Protein AF-A0A7H9AMA5-F1 (afdb_monomer)

pLDDT: mean 86.15, std 10.11, range [43.72, 96.44]

Structure (mmCIF, N/CA/C/O backbone):
data_AF-A0A7H9AMA5-F1
#
_entry.id   AF-A0A7H9AMA5-F1
#
loop_
_atom_site.group_PDB
_atom_site.id
_atom_site.type_symbol
_atom_site.label_atom_id
_atom_site.label_alt_id
_atom_site.label_comp_id
_atom_site.label_asym_id
_atom_site.label_entity_id
_atom_site.label_seq_id
_atom_site.pdbx_PDB_ins_code
_atom_site.Cartn_x
_atom_site.Cartn_y
_atom_site.Cartn_z
_atom_site.occupancy
_atom_site.B_iso_or_equiv
_atom_site.auth_seq_id
_atom_site.auth_comp_id
_atom_site.auth_asym_id
_atom_site.auth_atom_id
_atom_site.pdbx_PDB_model_num
ATOM 1 N N . MET A 1 1 ? -33.567 -9.798 60.430 1.00 48.31 1 MET A N 1
ATOM 2 C CA . MET A 1 1 ? -34.788 -10.611 60.233 1.00 48.31 1 MET A CA 1
ATOM 3 C C . MET A 1 1 ? -35.803 -10.179 61.277 1.00 48.31 1 MET A C 1
ATOM 5 O O . MET A 1 1 ? -35.509 -10.300 62.458 1.00 48.31 1 MET A O 1
ATOM 9 N N . GLY A 1 2 ? -36.923 -9.587 60.866 1.00 43.72 2 GLY A N 1
ATOM 10 C CA . GLY A 1 2 ? -37.963 -9.094 61.774 1.00 43.72 2 GLY A CA 1
ATOM 11 C C . GLY A 1 2 ? -39.277 -9.829 61.534 1.00 43.72 2 GLY A C 1
ATOM 12 O O . GLY A 1 2 ? -39.546 -10.249 60.412 1.00 43.72 2 GLY A O 1
ATOM 13 N N . ARG A 1 3 ? -40.081 -9.992 62.585 1.00 51.50 3 ARG A N 1
ATOM 14 C CA . ARG A 1 3 ? -41.489 -10.390 62.483 1.00 51.50 3 ARG A CA 1
ATOM 15 C C . ARG A 1 3 ? -42.336 -9.210 62.924 1.00 51.50 3 ARG A C 1
ATOM 17 O O . ARG A 1 3 ? -42.052 -8.620 63.965 1.00 51.50 3 ARG A O 1
ATOM 24 N N . VAL A 1 4 ? -43.350 -8.880 62.136 1.00 50.06 4 VAL A N 1
ATOM 25 C CA . VAL A 1 4 ? -44.394 -7.938 62.537 1.00 50.06 4 VAL A CA 1
ATOM 26 C C . VAL A 1 4 ? -45.574 -8.772 63.009 1.00 50.06 4 VAL A C 1
ATOM 28 O O . VAL A 1 4 ? -46.033 -9.656 62.285 1.00 50.06 4 VAL A O 1
ATOM 31 N N . TRP A 1 5 ? -46.022 -8.509 64.230 1.00 49.97 5 TRP A N 1
ATOM 32 C CA . TRP A 1 5 ? -47.229 -9.102 64.789 1.00 49.97 5 TRP A CA 1
ATOM 33 C C . TRP A 1 5 ? -48.344 -8.067 64.704 1.00 49.97 5 TRP A C 1
ATOM 35 O O . TRP A 1 5 ? -48.107 -6.885 64.952 1.00 49.97 5 TRP A O 1
ATOM 45 N N . PHE A 1 6 ? -49.545 -8.505 64.344 1.00 59.06 6 PHE A N 1
ATOM 46 C CA . PHE A 1 6 ? -50.742 -7.689 64.496 1.00 59.06 6 PHE A CA 1
ATOM 47 C C . PHE A 1 6 ? -51.311 -7.960 65.888 1.00 59.06 6 PHE A C 1
ATOM 49 O O . PHE A 1 6 ? -51.593 -9.115 66.206 1.00 59.06 6 PHE A O 1
ATOM 56 N N . ASP A 1 7 ? -51.469 -6.915 66.704 1.00 64.44 7 ASP A N 1
ATOM 57 C CA . ASP A 1 7 ? -51.871 -7.038 68.115 1.00 64.44 7 ASP A CA 1
ATOM 58 C C . ASP A 1 7 ? -53.190 -7.813 68.303 1.00 64.44 7 ASP A C 1
ATOM 60 O O . ASP A 1 7 ? -53.339 -8.557 69.271 1.00 64.44 7 ASP A O 1
ATOM 64 N N . ASP A 1 8 ? -54.111 -7.715 67.339 1.00 66.94 8 ASP A N 1
ATOM 65 C CA . ASP A 1 8 ? -55.416 -8.388 67.387 1.00 66.94 8 ASP A CA 1
ATOM 66 C C . ASP A 1 8 ? -55.416 -9.818 66.801 1.00 66.94 8 ASP A C 1
ATOM 68 O O . ASP A 1 8 ? -56.399 -10.543 66.955 1.00 66.94 8 ASP A O 1
ATOM 72 N N . TYR A 1 9 ? -54.332 -10.249 66.139 1.00 54.03 9 TYR A N 1
ATOM 73 C CA . TYR A 1 9 ? -54.208 -11.579 65.520 1.00 54.03 9 TYR A CA 1
ATOM 74 C C . TYR A 1 9 ? -52.770 -12.121 65.637 1.00 54.03 9 TYR A C 1
ATOM 76 O O . TYR A 1 9 ? -52.068 -12.244 64.630 1.00 54.03 9 TYR A O 1
ATOM 84 N N . PRO A 1 10 ? -52.320 -12.497 66.848 1.00 57.75 10 PRO A N 1
ATOM 85 C CA . PRO A 1 10 ? -50.950 -12.960 67.092 1.00 57.75 10 PRO A CA 1
ATOM 86 C C . PRO A 1 10 ? -50.616 -14.280 66.380 1.00 57.75 10 PRO A C 1
ATOM 88 O O . PRO A 1 10 ? -49.450 -14.614 66.216 1.00 57.75 10 PRO A O 1
ATOM 91 N N . GLU A 1 11 ? -51.622 -15.023 65.921 1.00 63.41 11 GLU A N 1
ATOM 92 C CA . GLU A 1 11 ? -51.463 -16.245 65.121 1.00 63.41 11 GLU A CA 1
ATOM 93 C C . GLU A 1 11 ? -51.055 -15.937 63.662 1.00 63.41 11 GLU A C 1
ATOM 95 O O . GLU A 1 11 ? -50.497 -16.786 62.966 1.00 63.41 11 GLU A O 1
ATOM 100 N N . VAL A 1 12 ? -51.354 -14.725 63.177 1.00 57.31 12 VAL A N 1
ATOM 101 C CA . VAL A 1 12 ? -51.122 -14.292 61.793 1.00 57.31 12 VAL A CA 1
ATOM 102 C C . VAL A 1 12 ? -49.820 -13.496 61.750 1.00 57.31 12 VAL A C 1
ATOM 104 O O . VAL A 1 12 ? -49.799 -12.268 61.690 1.00 57.31 12 VAL A O 1
ATOM 107 N N . GLY A 1 13 ? -48.700 -14.211 61.822 1.00 53.66 13 GLY A N 1
ATOM 108 C CA . GLY A 1 13 ? -47.388 -13.630 61.560 1.00 53.66 13 GLY A CA 1
ATOM 109 C C . GLY A 1 13 ? -47.174 -13.463 60.057 1.00 53.66 13 GLY A C 1
ATOM 110 O O . GLY A 1 13 ? -47.248 -14.439 59.312 1.00 53.66 13 GLY A O 1
ATOM 111 N N . LEU A 1 14 ? -46.864 -12.248 59.600 1.00 53.62 14 LEU A N 1
ATOM 112 C CA . LEU A 1 14 ? -46.239 -12.083 58.288 1.00 53.62 14 LEU A CA 1
ATOM 113 C C . LEU A 1 14 ? -44.794 -12.571 58.412 1.00 53.62 14 LEU A C 1
ATOM 115 O O . LEU A 1 14 ? -43.969 -11.943 59.080 1.00 53.62 14 LEU A O 1
ATOM 119 N N . ASP A 1 15 ? -44.507 -13.732 57.823 1.00 53.44 15 ASP A N 1
ATOM 120 C CA . ASP A 1 15 ? -43.154 -14.268 57.795 1.00 53.44 15 ASP A CA 1
ATOM 121 C C . ASP A 1 15 ? -42.362 -13.609 56.665 1.00 53.44 15 ASP A C 1
ATOM 123 O O . ASP A 1 15 ? -42.537 -13.904 55.481 1.00 53.44 15 ASP A O 1
ATOM 127 N N . PHE A 1 16 ? -41.469 -12.698 57.048 1.00 56.41 16 PHE A N 1
ATOM 128 C CA . PHE A 1 16 ? -40.581 -12.012 56.116 1.00 56.41 16 PHE A CA 1
ATOM 129 C C . PHE A 1 16 ? -39.404 -12.899 55.663 1.00 56.41 16 PHE A C 1
ATOM 131 O O . PHE A 1 16 ? -38.523 -12.419 54.953 1.00 56.41 16 PHE A O 1
ATOM 138 N N . SER A 1 17 ? -39.381 -14.188 56.035 1.00 56.19 17 SER A N 1
ATOM 139 C CA . SER A 1 17 ? -38.379 -15.177 55.598 1.00 56.19 17 SER A CA 1
ATOM 140 C C . SER A 1 17 ? -38.317 -15.376 54.077 1.00 56.19 17 SER A C 1
ATOM 142 O O . SER A 1 17 ? -37.331 -15.907 53.572 1.00 56.19 17 SER A O 1
ATOM 144 N N . SER A 1 18 ? -39.343 -14.921 53.350 1.00 51.41 18 SER A N 1
ATOM 145 C CA . SER A 1 18 ? -39.477 -15.036 51.894 1.00 51.41 18 SER A CA 1
ATOM 146 C C . SER A 1 18 ? -39.329 -13.713 51.133 1.00 51.41 18 SER A C 1
ATOM 148 O O . SER A 1 18 ? -39.504 -13.701 49.912 1.00 51.41 18 SER A O 1
ATOM 150 N N . PHE A 1 19 ? -38.988 -12.599 51.799 1.00 52.41 19 PHE A N 1
ATOM 151 C CA . PHE A 1 19 ? -38.673 -11.373 51.063 1.00 52.41 19 PHE A CA 1
ATOM 152 C C . PHE A 1 19 ? -37.383 -11.588 50.279 1.00 52.41 19 PHE A C 1
ATOM 154 O O . PHE A 1 19 ? -36.289 -11.648 50.839 1.00 52.41 19 PHE A O 1
ATOM 161 N N . LYS A 1 20 ? -37.540 -11.724 48.962 1.00 56.47 20 LYS A N 1
ATOM 162 C CA . LYS A 1 20 ? -36.442 -11.772 48.007 1.00 56.47 20 LYS A CA 1
ATOM 163 C C . LYS A 1 20 ? -35.661 -10.468 48.171 1.00 56.47 20 LYS A C 1
ATOM 165 O O . LYS A 1 20 ? -36.189 -9.401 47.864 1.00 56.47 20 LYS A O 1
ATOM 170 N N . ILE A 1 21 ? -34.451 -10.549 48.726 1.00 66.38 21 ILE A N 1
ATOM 171 C CA . ILE A 1 21 ? -33.545 -9.401 48.781 1.00 66.38 21 ILE A CA 1
ATOM 172 C C . ILE A 1 21 ? -33.328 -8.992 47.328 1.00 66.38 21 ILE A C 1
ATOM 174 O O . ILE A 1 21 ? -32.834 -9.788 46.530 1.00 66.38 21 ILE A O 1
ATOM 178 N N . ILE A 1 22 ? -33.785 -7.794 46.974 1.00 71.19 22 ILE A N 1
ATOM 179 C CA . ILE A 1 22 ? -33.574 -7.249 45.639 1.00 71.19 22 ILE A CA 1
ATOM 180 C C . ILE A 1 22 ? -32.077 -6.935 45.568 1.00 71.19 22 ILE A C 1
ATOM 182 O O . ILE A 1 22 ? -31.606 -6.179 46.424 1.00 71.19 22 ILE A O 1
ATOM 186 N N . PRO A 1 23 ? -31.314 -7.568 44.659 1.00 81.88 23 PRO A N 1
ATOM 187 C CA . PRO A 1 23 ? -29.915 -7.216 44.495 1.00 81.88 23 PRO A CA 1
ATOM 188 C C . PRO A 1 23 ? -29.813 -5.750 44.085 1.00 81.88 23 PRO A C 1
ATOM 190 O O . PRO A 1 23 ? -30.707 -5.211 43.429 1.00 81.88 23 PRO A O 1
ATOM 193 N N . GLU A 1 24 ? -28.720 -5.107 44.473 1.00 89.75 24 GLU A N 1
ATOM 194 C CA . GLU A 1 24 ? -28.313 -3.878 43.806 1.00 89.75 24 GLU A CA 1
ATOM 195 C C . GLU A 1 24 ? -28.105 -4.202 42.321 1.00 89.75 24 GLU A C 1
ATOM 197 O O . GLU A 1 24 ? -27.471 -5.205 41.998 1.00 89.75 24 GLU A O 1
ATOM 202 N N . ILE A 1 25 ? -28.677 -3.398 41.426 1.00 90.06 25 ILE A N 1
ATOM 203 C CA . ILE A 1 25 ? -28.518 -3.584 39.983 1.00 90.06 25 ILE A CA 1
ATOM 204 C C . ILE A 1 25 ? -27.627 -2.465 39.471 1.00 90.06 25 ILE A C 1
ATOM 206 O O . ILE A 1 25 ? -28.004 -1.295 39.542 1.00 90.06 25 ILE A O 1
ATOM 210 N N . ILE A 1 26 ? -26.470 -2.840 38.934 1.00 91.06 26 ILE A N 1
ATOM 211 C CA . ILE A 1 26 ? -25.603 -1.936 38.183 1.00 91.06 26 ILE A CA 1
ATOM 212 C C . ILE A 1 26 ? -25.829 -2.244 36.710 1.00 91.06 26 ILE A C 1
ATOM 214 O O . ILE A 1 26 ? -25.509 -3.339 36.248 1.00 91.06 26 ILE A O 1
ATOM 218 N N . GLN A 1 27 ? -26.408 -1.294 35.982 1.00 91.06 27 GLN A N 1
ATOM 219 C CA . GLN A 1 27 ? -26.569 -1.405 34.539 1.00 91.06 27 GLN A CA 1
ATOM 220 C C . GLN A 1 27 ? -25.377 -0.760 33.835 1.00 91.06 27 GLN A C 1
ATOM 222 O O . GLN A 1 27 ? -24.958 0.345 34.190 1.00 91.06 27 GLN A O 1
ATOM 227 N N . ILE A 1 28 ? -24.833 -1.464 32.849 1.00 89.31 28 ILE A N 1
ATOM 228 C CA . ILE A 1 28 ? -23.758 -0.977 31.993 1.00 89.31 28 ILE A CA 1
ATOM 229 C C . ILE A 1 28 ? -24.199 -1.192 30.560 1.00 89.31 28 ILE A C 1
ATOM 231 O O . ILE A 1 28 ? -24.448 -2.326 30.157 1.00 89.31 28 ILE A O 1
ATOM 235 N N . ASP A 1 29 ? -24.317 -0.105 29.814 1.00 87.44 29 ASP A N 1
ATOM 236 C CA . ASP A 1 29 ? -24.657 -0.185 28.407 1.00 87.44 29 ASP A CA 1
ATOM 237 C C . ASP A 1 29 ? -23.399 -0.492 27.576 1.00 87.44 29 ASP A C 1
ATOM 239 O O . ASP A 1 29 ? -22.323 0.053 27.841 1.00 87.44 29 ASP A O 1
ATOM 243 N N . THR A 1 30 ? -23.526 -1.404 26.610 1.00 86.94 30 THR A N 1
ATOM 244 C CA . THR A 1 30 ? -22.448 -1.824 25.699 1.00 86.94 30 THR A CA 1
ATOM 245 C C . THR A 1 30 ? -22.987 -1.970 24.280 1.00 86.94 30 THR A C 1
ATOM 247 O O . THR A 1 30 ? -24.145 -2.340 24.097 1.00 86.94 30 THR A O 1
ATOM 250 N N . TYR A 1 31 ? -22.160 -1.721 23.263 1.00 88.19 31 TYR A N 1
ATOM 251 C CA . TYR A 1 31 ? -22.560 -1.932 21.860 1.00 88.19 31 TYR A CA 1
ATOM 252 C C . TYR A 1 31 ? -22.327 -3.365 21.371 1.00 88.19 31 TYR A C 1
ATOM 254 O O . TYR A 1 31 ? -22.880 -3.792 20.360 1.00 88.19 31 TYR A O 1
ATOM 262 N N . ASP A 1 32 ? -21.543 -4.145 22.113 1.00 86.50 32 ASP A N 1
ATOM 263 C CA . ASP A 1 32 ? -21.278 -5.545 21.805 1.00 86.50 32 ASP A CA 1
ATOM 264 C C . ASP A 1 32 ? -21.516 -6.458 23.015 1.00 86.50 32 ASP A C 1
ATOM 266 O O . ASP A 1 32 ? -21.602 -6.003 24.161 1.00 86.50 32 ASP A O 1
ATOM 270 N N . ASP A 1 33 ? -21.642 -7.758 22.750 1.00 86.00 33 ASP A N 1
ATOM 271 C CA . ASP A 1 33 ? -21.814 -8.779 23.777 1.00 86.00 33 ASP A CA 1
ATOM 272 C C . ASP A 1 33 ? -20.532 -8.949 24.598 1.00 86.00 33 ASP A C 1
ATOM 274 O O . ASP A 1 33 ? -19.427 -9.073 24.063 1.00 86.00 33 ASP A O 1
ATOM 278 N N . VAL A 1 34 ? -20.689 -8.984 25.922 1.00 88.44 34 VAL A N 1
ATOM 279 C CA . VAL A 1 34 ? -19.581 -9.157 26.867 1.00 88.44 34 VAL A CA 1
ATOM 280 C C . VAL A 1 34 ? -19.299 -10.645 27.044 1.00 88.44 34 VAL A C 1
ATOM 282 O O . VAL A 1 34 ? -20.157 -11.399 27.500 1.00 88.44 34 VAL A O 1
ATOM 285 N N . ASN A 1 35 ? -18.074 -11.066 26.737 1.00 90.56 35 ASN A N 1
ATOM 286 C CA . ASN A 1 35 ? -17.629 -12.447 26.924 1.00 90.56 35 ASN A CA 1
ATOM 287 C C . ASN A 1 35 ? -17.075 -12.671 28.329 1.00 90.56 35 ASN A C 1
ATOM 289 O O . ASN A 1 35 ? -17.377 -13.665 28.996 1.00 90.56 35 ASN A O 1
ATOM 293 N N . THR A 1 36 ? -16.221 -11.751 28.769 1.00 91.81 36 THR A N 1
ATOM 294 C CA . THR A 1 36 ? -15.526 -11.844 30.050 1.00 91.81 36 THR A CA 1
ATOM 295 C C . THR A 1 36 ? -15.539 -10.516 30.766 1.00 91.81 36 THR A C 1
ATOM 297 O O . THR A 1 36 ? -15.451 -9.453 30.156 1.00 91.81 36 THR A O 1
ATOM 300 N N . LEU A 1 37 ? -15.587 -10.623 32.083 1.00 92.88 37 LEU A N 1
ATOM 301 C CA . LEU A 1 37 ? -15.617 -9.536 33.030 1.00 92.88 37 LEU A CA 1
ATOM 302 C C . LEU A 1 37 ? -14.451 -9.706 33.998 1.00 92.88 37 LEU A C 1
ATOM 304 O O . LEU A 1 37 ? -14.324 -10.768 34.614 1.00 92.88 37 LEU A O 1
ATOM 308 N N . SER A 1 38 ? -13.672 -8.654 34.200 1.00 93.44 38 SER A N 1
ATOM 309 C CA . SER A 1 38 ? -12.737 -8.543 35.313 1.00 93.44 38 SER A CA 1
ATOM 310 C C . SER A 1 38 ? -13.156 -7.396 36.228 1.00 93.44 38 SER A C 1
ATOM 312 O O . SER A 1 38 ? -13.596 -6.349 35.763 1.00 93.44 38 SER A O 1
ATOM 314 N N . LEU A 1 39 ? -13.045 -7.602 37.538 1.00 93.56 39 LEU A N 1
ATOM 315 C CA . LEU A 1 39 ? -13.221 -6.553 38.542 1.00 93.56 39 LEU A CA 1
ATOM 316 C C . LEU A 1 39 ? -11.946 -6.449 39.364 1.00 93.56 39 LEU A C 1
ATOM 318 O O . LEU A 1 39 ? -11.500 -7.456 39.917 1.00 93.56 39 LEU A O 1
ATOM 322 N N . ILE A 1 40 ? -11.410 -5.239 39.491 1.00 93.69 40 ILE A N 1
ATOM 323 C CA . ILE A 1 40 ? -10.197 -4.943 40.255 1.00 93.69 40 ILE A CA 1
ATOM 324 C C . ILE A 1 40 ? -10.523 -3.858 41.281 1.00 93.69 40 ILE A C 1
ATOM 326 O O . ILE A 1 40 ? -10.991 -2.778 40.933 1.00 93.69 40 ILE A O 1
ATOM 330 N N . SER A 1 41 ? -10.311 -4.142 42.565 1.00 90.94 41 SER A N 1
ATOM 331 C CA . SER A 1 41 ? -10.497 -3.162 43.638 1.00 90.94 41 SER A CA 1
ATOM 332 C C . SER A 1 41 ? -9.459 -2.054 43.507 1.00 90.94 41 SER A C 1
ATOM 334 O O . SER A 1 41 ? -8.260 -2.316 43.592 1.00 90.94 41 SER A O 1
ATOM 336 N N . THR A 1 42 ? -9.897 -0.799 43.400 1.00 91.75 42 THR A N 1
ATOM 337 C CA . THR A 1 42 ? -8.968 0.333 43.232 1.00 91.75 42 THR A CA 1
ATOM 338 C C . THR A 1 42 ? -8.196 0.673 44.511 1.00 91.75 42 THR A C 1
ATOM 340 O O . THR A 1 42 ? -7.353 1.566 44.506 1.00 91.75 42 THR A O 1
ATOM 343 N N . SER A 1 43 ? -8.542 0.056 45.646 1.00 88.56 43 SER A N 1
ATOM 344 C CA . SER A 1 43 ? -7.873 0.273 46.935 1.00 88.56 43 SER A CA 1
ATOM 345 C C . SER A 1 43 ? -6.852 -0.803 47.287 1.00 88.56 43 SER A C 1
ATOM 347 O O . SER A 1 43 ? -5.963 -0.539 48.094 1.00 88.56 43 SER A O 1
ATOM 349 N N . THR A 1 44 ? -6.999 -2.012 46.743 1.00 89.44 44 THR A N 1
ATOM 350 C CA . THR A 1 44 ? -6.165 -3.167 47.116 1.00 89.44 44 THR A CA 1
ATOM 351 C C . THR A 1 44 ? -5.447 -3.811 45.935 1.00 89.44 44 THR A C 1
ATOM 353 O O . THR A 1 44 ? -4.610 -4.682 46.165 1.00 89.44 44 THR A O 1
ATOM 356 N N . ASP A 1 45 ? -5.786 -3.425 44.700 1.00 87.94 45 ASP A N 1
ATOM 357 C CA . ASP A 1 45 ? -5.374 -4.063 43.442 1.00 87.94 45 ASP A CA 1
ATOM 358 C C . ASP A 1 45 ? -5.725 -5.563 43.363 1.00 87.94 45 ASP A C 1
ATOM 360 O O . ASP A 1 45 ? -5.266 -6.288 42.480 1.00 87.94 45 ASP A O 1
ATOM 364 N N . ALA A 1 46 ? -6.559 -6.056 44.284 1.00 87.00 46 ALA A N 1
ATOM 365 C CA . ALA A 1 46 ? -7.079 -7.410 44.249 1.00 87.00 46 ALA A CA 1
ATOM 366 C C . ALA A 1 46 ? -8.273 -7.473 43.294 1.00 87.00 46 ALA A C 1
ATOM 368 O O . ALA A 1 46 ? -9.165 -6.624 43.335 1.00 87.00 46 ALA A O 1
ATOM 369 N N . GLY A 1 47 ? -8.314 -8.507 42.460 1.00 86.81 47 GLY A N 1
ATOM 370 C CA . GLY A 1 47 ? -9.384 -8.681 41.493 1.00 86.81 47 GLY A CA 1
ATOM 371 C C . GLY A 1 47 ? -9.633 -10.129 41.111 1.00 86.81 47 GLY A C 1
ATOM 372 O O . GLY A 1 47 ? -8.923 -11.046 41.532 1.00 86.81 47 GLY A O 1
ATOM 373 N N . PHE A 1 48 ? -10.663 -10.326 40.301 1.00 90.12 48 PHE A N 1
ATOM 374 C CA . PHE A 1 48 ? -10.984 -11.605 39.679 1.00 90.12 48 PHE A CA 1
ATOM 375 C C . PHE A 1 48 ? -11.399 -11.383 38.227 1.00 90.12 48 PHE A C 1
ATOM 377 O O . PHE A 1 48 ? -11.809 -10.289 37.852 1.00 90.12 48 PHE A O 1
ATOM 384 N N . SER A 1 49 ? -11.329 -12.449 37.432 1.00 92.31 49 SER A N 1
ATOM 385 C CA . SER A 1 49 ? -11.872 -12.492 36.077 1.00 92.31 49 SER A CA 1
ATOM 386 C C . SER A 1 49 ? -12.818 -13.677 35.940 1.00 92.31 49 SER A C 1
ATOM 388 O O . SER A 1 49 ? -12.601 -14.739 36.535 1.00 92.31 49 SER A O 1
ATOM 390 N N . THR A 1 50 ? -13.912 -13.494 35.212 1.00 91.31 50 THR A N 1
ATOM 391 C CA . THR A 1 50 ? -14.979 -14.484 35.095 1.00 91.31 50 THR A CA 1
ATOM 392 C C . THR A 1 50 ? -15.723 -14.331 33.765 1.00 91.31 50 THR A C 1
ATOM 394 O O . THR A 1 50 ? -15.898 -13.209 33.290 1.00 91.31 50 THR A O 1
ATOM 397 N N . PRO A 1 51 ? -16.194 -15.427 33.146 1.00 91.38 51 PRO A N 1
ATOM 398 C CA . PRO A 1 51 ? -17.065 -15.324 31.982 1.00 91.38 51 PRO A CA 1
ATOM 399 C C . PRO A 1 51 ? -18.409 -14.687 32.354 1.00 91.38 51 PRO A C 1
ATOM 401 O O . PRO A 1 51 ? -18.885 -14.815 33.494 1.00 91.38 51 PRO A O 1
ATOM 404 N N . VAL A 1 52 ? -19.026 -14.029 31.379 1.00 88.31 52 VAL A N 1
ATOM 405 C CA . VAL A 1 52 ? -20.377 -13.469 31.467 1.00 88.31 52 VAL A CA 1
ATOM 406 C C . VAL A 1 52 ? -21.335 -14.379 30.705 1.00 88.31 52 VAL A C 1
ATOM 408 O O . VAL A 1 52 ? -21.053 -14.806 29.591 1.00 88.31 52 VAL A O 1
ATOM 411 N N . GLU A 1 53 ? -22.472 -14.698 31.321 1.00 82.31 53 GLU A N 1
ATOM 412 C CA . GLU A 1 53 ? -23.522 -15.509 30.703 1.00 82.31 53 GLU A CA 1
ATOM 413 C C . GLU A 1 53 ? -24.811 -14.687 30.638 1.00 82.31 53 GLU A C 1
ATOM 415 O O . GLU A 1 53 ? -25.190 -14.038 31.614 1.00 82.31 53 GLU A O 1
ATOM 420 N N . ASN A 1 54 ? -25.514 -14.729 29.502 1.00 80.50 54 ASN A N 1
ATOM 421 C CA . ASN A 1 54 ? -26.801 -14.045 29.305 1.00 80.50 54 ASN A CA 1
ATOM 422 C C . ASN A 1 54 ? -26.770 -12.541 29.651 1.00 80.50 54 ASN A C 1
ATOM 424 O O . ASN A 1 54 ? -27.730 -12.026 30.224 1.00 80.50 54 ASN A O 1
ATOM 428 N N . ASN A 1 55 ? -25.663 -11.853 29.352 1.00 83.88 55 ASN A N 1
ATOM 429 C CA . ASN A 1 55 ? -25.496 -10.414 29.571 1.00 83.88 55 ASN A CA 1
ATOM 430 C C . ASN A 1 55 ? -25.749 -9.958 31.021 1.00 83.88 55 ASN A C 1
ATOM 432 O O . ASN A 1 55 ? -26.197 -8.844 31.280 1.00 83.88 55 ASN A O 1
ATOM 436 N N . SER A 1 56 ? -25.438 -10.805 32.006 1.00 90.00 56 SER A N 1
ATOM 437 C CA . SER A 1 56 ? -25.438 -10.393 33.411 1.00 90.00 56 SER A CA 1
ATOM 438 C C . SER A 1 56 ? -24.421 -11.167 34.244 1.00 90.00 56 SER A C 1
ATOM 440 O O . SER A 1 56 ? -23.962 -12.248 33.866 1.00 90.00 56 SER A O 1
ATOM 442 N N . LYS A 1 57 ? -24.059 -10.615 35.404 1.00 93.12 57 LYS A N 1
ATOM 443 C CA . LYS A 1 57 ? -23.200 -11.286 36.375 1.00 93.12 57 LYS A CA 1
ATOM 444 C C . LYS A 1 57 ? -23.605 -10.996 37.813 1.00 93.12 57 LYS A C 1
ATOM 446 O O . LYS A 1 57 ? -23.599 -9.848 38.246 1.00 93.12 57 LYS A O 1
ATOM 451 N N . ASP A 1 58 ? -23.908 -12.056 38.560 1.00 91.50 58 ASP A N 1
ATOM 452 C CA . ASP A 1 58 ? -24.081 -11.995 40.013 1.00 91.50 58 ASP A CA 1
ATOM 453 C C . ASP A 1 58 ? -22.704 -11.991 40.694 1.00 91.50 58 ASP A C 1
ATOM 455 O O . ASP A 1 58 ? -21.887 -12.887 40.460 1.00 91.50 58 ASP A O 1
ATOM 459 N N . LEU A 1 59 ? -22.444 -10.967 41.507 1.00 90.81 59 LEU A N 1
ATOM 460 C CA . LEU A 1 59 ? -21.184 -10.788 42.231 1.00 90.81 59 LEU A CA 1
ATOM 461 C C . LEU A 1 59 ? -21.174 -11.468 43.602 1.00 90.81 59 LEU A C 1
ATOM 463 O O . LEU A 1 59 ? -20.144 -11.466 44.284 1.00 90.81 59 LEU A O 1
ATOM 467 N N . ASN A 1 60 ? -22.293 -12.050 44.030 1.00 88.56 60 ASN A N 1
ATOM 468 C CA . ASN A 1 60 ? -22.399 -12.664 45.342 1.00 88.56 60 ASN A CA 1
ATOM 469 C C . ASN A 1 60 ? -21.393 -13.815 45.504 1.00 88.56 60 ASN A C 1
ATOM 471 O O . ASN A 1 60 ? -21.398 -14.797 44.763 1.00 88.56 60 ASN A O 1
ATOM 475 N N . GLY A 1 61 ? -20.511 -13.682 46.495 1.00 86.69 61 GLY A N 1
ATOM 476 C CA . GLY A 1 61 ? -19.421 -14.625 46.750 1.00 86.69 61 GLY A CA 1
ATOM 477 C C . GLY A 1 61 ? -18.203 -14.478 45.829 1.00 86.69 61 GLY A C 1
ATOM 478 O O . GLY A 1 61 ? -17.236 -15.212 46.024 1.00 86.69 61 GLY A O 1
ATOM 479 N N . LEU A 1 62 ? -18.222 -13.546 44.868 1.00 87.94 62 LEU A N 1
ATOM 480 C CA . LEU A 1 62 ? -17.066 -13.202 44.028 1.00 87.94 62 LEU A CA 1
ATOM 481 C C . LEU A 1 62 ? -16.252 -12.038 44.605 1.00 87.94 62 LEU A C 1
ATOM 483 O O . LEU A 1 62 ? -15.036 -12.009 44.443 1.00 87.94 62 LEU A O 1
ATOM 487 N N . ILE A 1 63 ? -16.908 -11.115 45.311 1.00 87.81 63 ILE A N 1
ATOM 488 C CA . ILE A 1 63 ? -16.260 -9.998 46.011 1.00 87.81 63 ILE A CA 1
ATOM 489 C C . ILE A 1 63 ? -16.259 -10.212 47.525 1.00 87.81 63 ILE A C 1
ATOM 491 O O . ILE A 1 63 ? -17.218 -10.728 48.103 1.00 87.81 63 ILE A O 1
ATOM 495 N N . THR A 1 64 ? -15.176 -9.788 48.174 1.00 86.06 64 THR A N 1
ATOM 496 C CA . THR A 1 64 ? -15.015 -9.846 49.638 1.00 86.06 64 THR A CA 1
ATOM 497 C C . THR A 1 64 ? -15.073 -8.477 50.306 1.00 86.06 64 THR A C 1
ATOM 499 O O . THR A 1 64 ? -15.145 -8.404 51.531 1.00 86.06 64 THR A O 1
ATOM 502 N N . GLU A 1 65 ? -15.009 -7.403 49.519 1.00 88.62 65 GLU A N 1
ATOM 503 C CA . GLU A 1 65 ? -14.958 -6.021 49.990 1.00 88.62 65 GLU A CA 1
ATOM 504 C C . GLU A 1 65 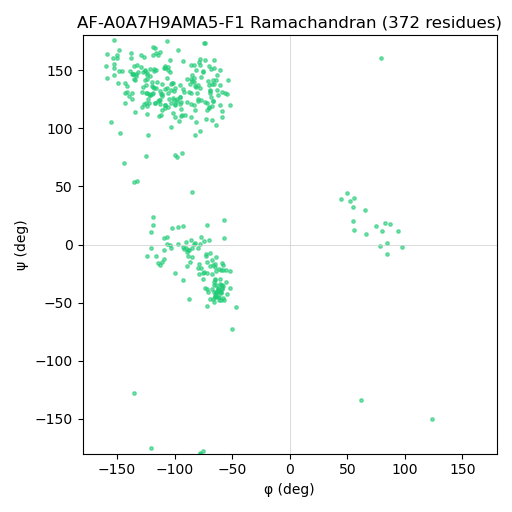? -15.915 -5.139 49.178 1.00 88.62 65 GLU A C 1
ATOM 506 O O . GLU A 1 65 ? -16.231 -5.432 48.025 1.00 88.62 65 GLU A O 1
ATOM 511 N N . LEU A 1 66 ? -16.377 -4.051 49.789 1.00 92.06 66 LEU A N 1
ATOM 512 C CA . LEU A 1 66 ? -17.225 -3.035 49.160 1.00 92.06 66 LEU A CA 1
ATOM 513 C C . LEU A 1 66 ? -16.394 -1.792 48.833 1.00 92.06 66 LEU A C 1
ATOM 515 O O . LEU A 1 66 ? -15.362 -1.558 49.465 1.00 92.06 66 LEU A O 1
ATOM 519 N N . GLY A 1 67 ? -16.876 -0.971 47.905 1.00 92.38 67 GLY A N 1
ATOM 520 C CA . GLY A 1 67 ? -16.244 0.283 47.503 1.00 92.38 67 GLY A CA 1
ATOM 521 C C . GLY A 1 67 ? -15.960 0.348 46.007 1.00 92.38 67 GLY A C 1
ATOM 522 O O . GLY A 1 67 ? -16.663 -0.257 45.202 1.00 92.38 67 GLY A O 1
ATOM 523 N N . ASN A 1 68 ? -14.908 1.082 45.644 1.00 94.50 68 ASN A N 1
ATOM 524 C CA . ASN A 1 68 ? -14.587 1.378 44.252 1.00 94.50 68 ASN A CA 1
ATOM 525 C C . ASN A 1 68 ? -13.854 0.219 43.566 1.00 94.50 68 ASN A C 1
ATOM 527 O O . ASN A 1 68 ? -12.828 -0.274 44.049 1.00 94.50 68 ASN A O 1
ATOM 531 N N . TYR A 1 69 ? -14.356 -0.145 42.394 1.00 94.44 69 TYR A N 1
ATOM 532 C CA . TYR A 1 69 ? -13.775 -1.125 41.494 1.00 94.44 69 TYR A CA 1
ATOM 533 C C . TYR A 1 69 ? -13.580 -0.518 40.110 1.00 94.44 69 TYR A C 1
ATOM 535 O O . TYR A 1 69 ? -14.354 0.332 39.668 1.00 94.44 69 TYR A O 1
ATOM 543 N N . GLU A 1 70 ? -12.556 -0.987 39.416 1.00 94.38 70 GLU A N 1
ATOM 544 C CA . GLU A 1 70 ? -12.444 -0.873 37.972 1.00 94.38 70 GLU A CA 1
ATOM 545 C C . GLU A 1 70 ? -12.993 -2.156 37.352 1.00 94.38 70 GLU A C 1
ATOM 547 O O . GLU A 1 70 ? -12.586 -3.264 37.715 1.00 94.38 70 GLU A O 1
ATOM 552 N N . ILE A 1 71 ? -13.992 -1.996 36.490 1.00 92.44 71 ILE A N 1
ATOM 553 C CA . ILE A 1 71 ? -14.564 -3.067 35.693 1.00 92.44 71 ILE A CA 1
ATOM 554 C C . ILE A 1 71 ? -13.899 -3.053 34.330 1.00 92.44 71 ILE A C 1
ATOM 556 O O . ILE A 1 71 ? -13.909 -2.028 33.663 1.00 92.44 71 ILE A O 1
ATOM 560 N N . GLU A 1 72 ? -13.369 -4.190 33.915 1.00 93.38 72 GLU A N 1
ATOM 561 C CA . GLU A 1 72 ? -12.800 -4.386 32.590 1.00 93.38 72 GLU A CA 1
ATOM 562 C C . GLU A 1 72 ? -13.600 -5.460 31.862 1.00 93.38 72 GLU A C 1
ATOM 564 O O . GLU A 1 72 ? -13.923 -6.512 32.424 1.00 93.38 72 GLU A O 1
ATOM 569 N N . MET A 1 73 ? -13.939 -5.201 30.608 1.00 91.38 73 MET A N 1
ATOM 570 C CA . MET A 1 73 ? -14.773 -6.079 29.802 1.00 91.38 73 MET A CA 1
ATOM 571 C C . MET A 1 73 ? -14.095 -6.368 28.477 1.00 91.38 73 MET A C 1
ATOM 573 O O . MET A 1 73 ? -13.680 -5.443 27.783 1.00 91.38 73 MET A O 1
ATOM 577 N N . ALA A 1 74 ? -14.035 -7.649 28.119 1.00 90.62 74 ALA A N 1
ATOM 578 C CA . ALA A 1 74 ? -13.689 -8.073 26.769 1.00 90.62 74 ALA A CA 1
ATOM 579 C C . ALA A 1 74 ? -14.950 -8.572 26.064 1.00 90.62 74 ALA A C 1
ATOM 581 O O . ALA A 1 74 ? -15.743 -9.330 26.642 1.00 90.62 74 ALA A O 1
ATOM 582 N N . THR A 1 75 ? -15.133 -8.151 24.821 1.00 89.88 75 THR A N 1
ATOM 583 C CA . THR A 1 75 ? -16.355 -8.400 24.052 1.00 89.88 75 THR A CA 1
ATOM 584 C C . THR A 1 75 ? -16.167 -9.453 22.963 1.00 89.88 75 THR A C 1
ATOM 586 O O . THR A 1 75 ? -15.070 -9.979 22.747 1.00 89.88 75 THR A O 1
ATOM 589 N N . SER A 1 76 ? -17.261 -9.804 22.288 1.00 88.50 76 SER A N 1
ATOM 590 C CA . SER A 1 76 ? -17.285 -10.791 21.205 1.00 88.50 76 SER A CA 1
ATOM 591 C C . SER A 1 76 ? -16.497 -10.377 19.960 1.00 88.50 76 SER A C 1
ATOM 593 O O . SER A 1 76 ? -15.900 -11.229 19.303 1.00 88.50 76 SER A O 1
ATOM 595 N N . SER A 1 77 ? -16.411 -9.073 19.711 1.00 87.81 77 SER A N 1
ATOM 596 C CA . SER A 1 77 ? -15.623 -8.423 18.665 1.00 87.81 77 SER A CA 1
ATOM 597 C C . SER A 1 77 ? -14.135 -8.278 19.005 1.00 87.81 77 SER A C 1
ATOM 599 O O . SER A 1 77 ? -13.364 -7.806 18.174 1.00 87.81 77 SER A O 1
ATOM 601 N N . GLY A 1 78 ? -13.707 -8.681 20.209 1.00 87.75 78 GLY A N 1
ATOM 602 C CA . GLY A 1 78 ? -12.336 -8.472 20.688 1.00 87.75 78 GLY A CA 1
ATOM 603 C C . GLY A 1 78 ? -12.043 -7.026 21.103 1.00 87.75 78 GLY A C 1
ATOM 604 O O . GLY A 1 78 ? -10.876 -6.648 21.216 1.00 87.75 78 GLY A O 1
ATOM 605 N N .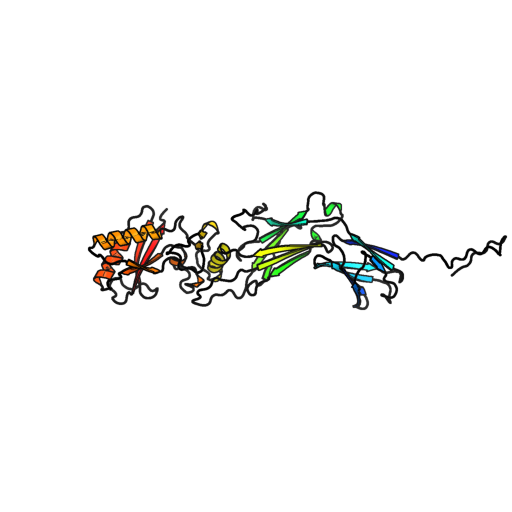 GLY A 1 79 ? -13.086 -6.216 21.308 1.00 86.88 79 GLY A N 1
ATOM 606 C CA . GLY A 1 79 ? -12.978 -4.891 21.904 1.00 86.88 79 GLY A CA 1
ATOM 607 C C . GLY A 1 79 ? -12.814 -4.951 23.422 1.00 86.88 79 GLY A C 1
ATOM 608 O O . GLY A 1 79 ? -13.149 -5.947 24.075 1.00 86.88 79 GLY A O 1
ATOM 609 N N . PHE A 1 80 ? -12.299 -3.857 23.976 1.00 86.56 80 PHE A N 1
ATOM 610 C CA . PHE A 1 80 ? -12.100 -3.671 25.406 1.00 86.56 80 PHE A CA 1
ATOM 611 C C . PHE A 1 80 ? -12.870 -2.447 25.903 1.00 86.56 80 PHE A C 1
ATOM 613 O O . PHE A 1 80 ? -12.999 -1.446 25.201 1.00 86.56 80 PHE A O 1
ATOM 620 N N . TYR A 1 81 ? -13.376 -2.525 27.128 1.00 86.50 81 TYR A N 1
ATOM 621 C CA . TYR A 1 81 ? -14.005 -1.405 27.815 1.00 86.50 81 TYR A CA 1
ATOM 622 C C . TYR A 1 81 ? -13.625 -1.420 29.291 1.00 86.50 81 TYR A C 1
ATOM 624 O O . TYR A 1 81 ? -13.687 -2.475 29.925 1.00 86.50 81 TYR A O 1
ATOM 632 N N . SER A 1 82 ? -13.297 -0.249 29.844 1.00 89.00 82 SER A N 1
ATOM 633 C CA . SER A 1 82 ? -13.075 -0.072 31.279 1.00 89.00 82 SER A CA 1
ATOM 634 C C . SER A 1 82 ? -13.972 1.021 31.862 1.00 89.00 82 SER A C 1
ATOM 636 O O . SER A 1 82 ? -14.207 2.054 31.233 1.00 89.00 82 SER A O 1
ATOM 638 N N . LYS A 1 83 ? -14.471 0.809 33.085 1.00 88.69 83 LYS A N 1
ATOM 639 C CA . LYS A 1 83 ? -15.232 1.813 33.844 1.00 88.69 83 LYS A CA 1
ATOM 640 C C . LYS A 1 83 ? -14.964 1.702 35.339 1.00 88.69 83 LYS A C 1
ATOM 642 O O . LYS A 1 83 ? -14.770 0.625 35.887 1.00 88.69 83 LYS A O 1
ATOM 647 N N . LYS A 1 84 ? -15.038 2.819 36.055 1.00 92.12 84 LYS A N 1
ATOM 648 C CA . LYS A 1 84 ? -15.076 2.787 37.522 1.00 92.12 84 LYS A CA 1
ATOM 649 C C . LYS A 1 84 ? -16.511 2.643 38.010 1.00 92.12 84 LYS A C 1
ATOM 651 O O . LYS A 1 84 ? -17.390 3.387 37.577 1.00 92.12 84 LYS A O 1
ATOM 656 N N . ILE A 1 85 ? -16.732 1.701 38.917 1.00 92.12 85 ILE A N 1
ATOM 657 C CA . ILE A 1 85 ? -18.019 1.443 39.564 1.00 92.12 85 ILE A CA 1
ATOM 658 C C . ILE A 1 85 ? -17.837 1.432 41.082 1.00 92.12 85 ILE A C 1
ATOM 660 O O . ILE A 1 85 ? -16.780 1.055 41.583 1.00 92.12 85 ILE A O 1
ATOM 664 N N . ASP A 1 86 ? -18.865 1.845 41.815 1.00 93.19 86 ASP A N 1
ATOM 665 C CA . ASP A 1 86 ? -18.915 1.717 43.272 1.00 93.19 86 ASP A CA 1
ATOM 666 C C . ASP A 1 86 ? -19.877 0.584 43.621 1.00 93.19 86 ASP A C 1
ATOM 668 O O . ASP A 1 86 ? -20.986 0.522 43.088 1.00 93.19 86 ASP A O 1
ATOM 672 N N . ILE A 1 87 ? -19.435 -0.331 44.476 1.00 91.69 87 ILE A N 1
ATOM 673 C CA . ILE A 1 87 ? -20.217 -1.485 44.909 1.00 91.69 87 ILE A CA 1
ATOM 674 C C . ILE A 1 87 ? -20.521 -1.323 46.390 1.00 91.69 87 ILE A C 1
ATOM 676 O O . ILE A 1 87 ? -19.635 -1.458 47.237 1.00 91.69 87 ILE A O 1
ATOM 680 N N . ILE A 1 88 ? -21.789 -1.074 46.715 1.00 91.75 88 ILE A N 1
ATOM 681 C CA . ILE A 1 88 ? -22.239 -0.810 48.091 1.00 91.75 88 ILE A CA 1
ATOM 682 C C . ILE A 1 88 ? -22.936 -2.016 48.738 1.00 91.75 88 ILE A C 1
ATOM 684 O O . ILE A 1 88 ? -23.298 -1.970 49.918 1.00 91.75 88 ILE A O 1
ATOM 688 N N . SER A 1 89 ? -23.107 -3.111 47.993 1.00 91.12 89 SER A N 1
ATOM 689 C CA . SER A 1 89 ? -23.705 -4.365 48.452 1.00 91.12 89 SER A CA 1
ATOM 690 C C . SER A 1 89 ? -22.905 -5.583 47.976 1.00 91.12 89 SER A C 1
ATOM 692 O O . SER A 1 89 ? -22.357 -5.603 46.886 1.00 91.12 89 SER A O 1
ATOM 694 N N . HIS A 1 90 ? -22.857 -6.648 48.784 1.00 88.31 90 HIS A N 1
ATOM 695 C CA . HIS A 1 90 ? -22.316 -7.944 48.331 1.00 88.31 90 HIS A CA 1
ATOM 696 C C . HIS A 1 90 ? -23.330 -8.718 47.473 1.00 88.31 90 HIS A C 1
ATOM 698 O O . HIS A 1 90 ? -22.980 -9.679 46.798 1.00 88.31 90 HIS A O 1
ATOM 704 N N . ASN A 1 91 ? -24.605 -8.324 47.536 1.00 90.81 91 ASN A N 1
ATOM 705 C CA . ASN A 1 91 ? -25.678 -8.851 46.706 1.00 90.81 91 ASN A CA 1
ATOM 706 C C . ASN A 1 91 ? -25.920 -7.864 45.561 1.00 90.81 91 ASN A C 1
ATOM 708 O O . ASN A 1 91 ? -26.857 -7.062 45.633 1.00 90.81 91 ASN A O 1
ATOM 712 N N . THR A 1 92 ? -25.031 -7.895 44.570 1.00 92.19 92 THR A N 1
ATOM 713 C CA . THR A 1 92 ? -25.037 -6.992 43.414 1.00 92.19 92 THR A CA 1
ATOM 714 C C . THR A 1 92 ? -25.061 -7.810 42.133 1.00 92.19 92 THR A C 1
ATOM 716 O O . THR A 1 92 ? -24.274 -8.739 41.958 1.00 92.19 92 THR A O 1
ATOM 719 N N . LEU A 1 93 ? -25.983 -7.455 41.243 1.00 92.19 93 LEU A N 1
ATOM 720 C CA . LEU A 1 93 ? -26.117 -7.997 39.902 1.00 92.19 93 LEU A CA 1
ATOM 721 C C . LEU A 1 93 ? -25.678 -6.920 38.912 1.00 92.19 93 LEU A C 1
ATOM 723 O O . LEU A 1 93 ? -26.284 -5.850 38.844 1.00 92.19 93 LEU A O 1
ATOM 727 N N . ILE A 1 94 ? -24.654 -7.216 38.124 1.00 92.00 94 ILE A N 1
ATOM 728 C CA . ILE A 1 94 ? -24.313 -6.401 36.963 1.00 92.00 94 ILE A CA 1
ATOM 729 C C . ILE A 1 94 ? -25.161 -6.878 35.790 1.00 92.00 94 ILE A C 1
ATOM 731 O O . ILE A 1 94 ? -25.231 -8.078 35.524 1.00 92.00 94 ILE A O 1
ATOM 735 N N . VAL A 1 95 ? -25.812 -5.951 35.100 1.00 91.38 95 VAL A N 1
ATOM 736 C CA . VAL 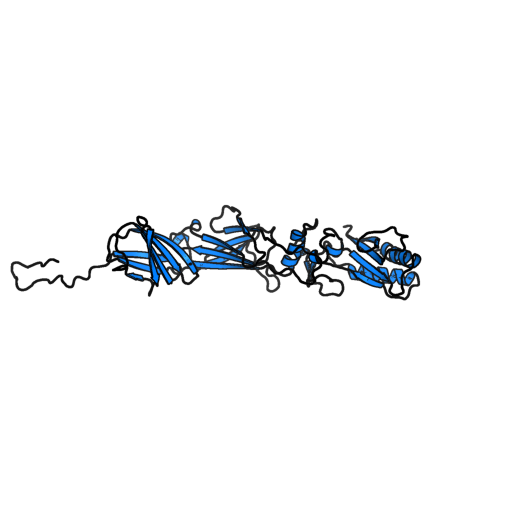A 1 95 ? -26.568 -6.216 33.875 1.00 91.38 95 VAL A CA 1
ATOM 737 C C . VAL A 1 95 ? -25.916 -5.437 32.743 1.00 91.38 95 VAL A C 1
ATOM 739 O O . VAL A 1 95 ? -25.806 -4.214 32.814 1.00 91.38 95 VAL A O 1
ATOM 742 N N . PHE A 1 96 ? -25.490 -6.155 31.711 1.00 89.56 96 PHE A N 1
ATOM 743 C CA . PHE A 1 96 ? -24.940 -5.585 30.490 1.00 89.56 96 PHE A CA 1
ATOM 744 C C . PHE A 1 96 ? -26.091 -5.389 29.509 1.00 89.56 96 PHE A C 1
ATOM 746 O O . PHE A 1 96 ? -26.727 -6.347 29.072 1.00 89.56 96 PHE A O 1
ATOM 753 N N . ASN A 1 97 ? -26.428 -4.142 29.223 1.00 86.75 97 ASN A N 1
ATOM 754 C CA . ASN A 1 97 ? -27.515 -3.823 28.317 1.00 86.75 97 ASN A CA 1
ATOM 755 C C . ASN A 1 97 ? -26.935 -3.564 26.928 1.00 86.75 97 ASN A C 1
ATOM 757 O O . ASN A 1 97 ? -26.307 -2.535 26.695 1.00 86.75 97 ASN A O 1
ATOM 761 N N . LYS A 1 98 ? -27.139 -4.521 26.019 1.00 85.31 98 LYS A N 1
ATOM 762 C CA . LYS A 1 98 ? -26.691 -4.383 24.638 1.00 85.31 98 LYS A CA 1
ATOM 763 C C . LYS A 1 98 ? -27.541 -3.330 23.930 1.00 85.31 98 LYS A C 1
ATOM 765 O O . LYS A 1 98 ? -28.749 -3.526 23.778 1.00 85.31 98 LYS A O 1
ATOM 770 N N . ILE A 1 99 ? -26.909 -2.249 23.496 1.00 84.62 99 ILE A N 1
ATOM 771 C CA . ILE A 1 99 ? -27.516 -1.262 22.607 1.00 84.62 99 ILE A CA 1
ATOM 772 C C . ILE A 1 99 ? -27.336 -1.746 21.163 1.00 84.62 99 ILE A C 1
ATOM 774 O O . ILE A 1 99 ? -26.308 -2.324 20.812 1.00 84.62 99 ILE A O 1
ATOM 778 N N . ASP A 1 100 ? -28.365 -1.547 20.342 1.00 83.56 100 ASP A N 1
ATOM 779 C CA . ASP A 1 100 ? -28.331 -1.854 18.914 1.00 83.56 100 ASP A CA 1
ATOM 780 C C . ASP A 1 100 ? -27.560 -0.756 18.172 1.00 83.56 100 ASP A C 1
ATOM 782 O O . ASP A 1 100 ? -28.098 0.318 17.899 1.00 83.56 100 ASP A O 1
ATOM 786 N N . TYR A 1 101 ? -26.281 -1.009 17.909 1.00 85.00 101 TYR A N 1
ATOM 787 C CA . TYR A 1 101 ? -25.382 -0.059 17.268 1.00 85.00 101 TYR A CA 1
ATOM 788 C C . TYR A 1 101 ? -24.414 -0.774 16.336 1.00 85.00 101 TYR A C 1
ATOM 790 O O . TYR A 1 101 ? -23.868 -1.827 16.677 1.00 85.00 101 TYR A O 1
ATOM 798 N N . ASP A 1 102 ? -24.174 -0.181 15.172 1.00 87.44 102 ASP A N 1
ATOM 799 C CA . ASP A 1 102 ? -23.197 -0.673 14.215 1.00 87.44 102 ASP A CA 1
ATOM 800 C C . ASP A 1 102 ? -22.568 0.487 13.431 1.00 87.44 102 ASP A C 1
ATOM 802 O O . ASP A 1 102 ? -23.179 1.535 13.209 1.00 87.44 102 ASP A O 1
ATOM 806 N N . PHE A 1 103 ? -21.318 0.293 13.030 1.00 92.31 103 PHE A N 1
ATOM 807 C CA . PHE A 1 103 ? -20.525 1.265 12.298 1.00 92.31 103 PHE A CA 1
ATOM 808 C C . PHE A 1 103 ? -19.522 0.561 11.387 1.00 92.31 103 PHE A C 1
ATOM 810 O O . PHE A 1 103 ? -19.189 -0.620 11.547 1.00 92.31 103 PHE A O 1
ATOM 817 N N . GLU A 1 104 ? -18.999 1.320 10.439 1.00 93.62 104 GLU A N 1
ATOM 818 C CA . GLU A 1 104 ? -17.937 0.897 9.542 1.00 93.62 104 GLU A CA 1
ATOM 819 C C . GLU A 1 104 ? -16.770 1.884 9.571 1.00 93.62 104 GLU A C 1
ATOM 821 O O . GLU A 1 104 ? -16.893 3.031 10.001 1.00 93.62 104 GLU A O 1
ATOM 826 N N . LEU A 1 105 ? -15.618 1.413 9.106 1.00 94.38 105 LEU A N 1
ATOM 827 C CA . LEU A 1 105 ? -14.422 2.224 8.938 1.00 94.38 105 LEU A CA 1
ATOM 828 C C . LEU A 1 105 ? -14.182 2.447 7.454 1.00 94.38 105 LEU A C 1
ATOM 830 O O . LEU A 1 105 ? -14.256 1.505 6.661 1.00 94.38 105 LEU A O 1
ATOM 834 N N . ARG A 1 106 ? -13.901 3.693 7.072 1.00 92.94 106 ARG A N 1
ATOM 835 C CA . ARG A 1 106 ? -13.706 4.073 5.669 1.00 92.94 106 ARG A CA 1
ATOM 836 C C . ARG A 1 106 ? -12.502 4.973 5.505 1.00 92.94 106 ARG A C 1
ATOM 838 O O . ARG A 1 106 ? -12.275 5.857 6.321 1.00 92.94 106 ARG A O 1
ATOM 845 N N . ARG A 1 107 ? -11.759 4.785 4.416 1.00 93.50 107 ARG A N 1
ATOM 846 C CA . ARG A 1 107 ? -10.638 5.662 4.083 1.00 93.50 107 ARG A CA 1
ATOM 847 C C . ARG A 1 107 ? -11.105 6.925 3.366 1.00 93.50 107 ARG A C 1
ATOM 849 O O . ARG A 1 107 ? -11.968 6.860 2.485 1.00 93.50 107 ARG A O 1
ATOM 856 N N . LEU A 1 108 ? -10.488 8.045 3.723 1.00 91.81 108 LEU A N 1
ATOM 857 C CA . LEU A 1 108 ? -10.666 9.342 3.085 1.00 91.81 108 LEU A CA 1
ATOM 858 C C . LEU A 1 108 ? -9.418 9.755 2.291 1.00 91.81 108 LEU A C 1
ATOM 860 O O . LEU A 1 108 ? -8.300 9.354 2.625 1.00 91.81 108 LEU A O 1
ATOM 864 N N . ASP A 1 109 ? -9.624 10.553 1.246 1.00 88.88 109 ASP A N 1
ATOM 865 C CA . ASP A 1 109 ? -8.566 11.275 0.540 1.00 88.88 109 ASP A CA 1
ATOM 866 C C . ASP A 1 109 ? -8.128 12.531 1.320 1.00 88.88 109 ASP A C 1
ATOM 868 O O . ASP A 1 109 ? -8.640 12.832 2.403 1.00 88.88 109 ASP A O 1
ATOM 872 N N . ASP A 1 110 ? -7.166 13.272 0.770 1.00 82.50 110 ASP A N 1
ATOM 873 C CA . ASP A 1 110 ? -6.635 14.501 1.379 1.00 82.50 110 ASP A CA 1
ATOM 874 C C . ASP A 1 110 ? -7.662 15.649 1.437 1.00 82.50 110 ASP A C 1
ATOM 876 O O . ASP A 1 110 ? -7.483 16.618 2.177 1.00 82.50 110 ASP A O 1
ATOM 880 N N . GLU A 1 111 ? -8.739 15.561 0.654 1.00 85.94 111 GLU A N 1
ATOM 881 C CA . GLU A 1 111 ? -9.844 16.521 0.630 1.00 85.94 111 GLU A CA 1
ATOM 882 C C . GLU A 1 111 ? -10.987 16.111 1.580 1.00 85.94 111 GLU A C 1
ATOM 884 O O . GLU A 1 111 ? -11.959 16.855 1.736 1.00 85.94 111 GLU A O 1
ATOM 889 N N . GLY A 1 112 ? -10.867 14.954 2.243 1.00 84.62 112 GLY A N 1
ATOM 890 C CA . GLY A 1 112 ? -11.886 14.388 3.124 1.00 84.62 112 GLY A CA 1
ATOM 891 C C . GLY A 1 112 ? -13.014 13.663 2.384 1.00 84.62 112 GLY A C 1
ATOM 892 O O . GLY A 1 112 ? -14.039 13.344 2.991 1.00 84.62 112 GLY A O 1
ATOM 893 N N . ASN A 1 113 ? -12.867 13.396 1.084 1.00 89.00 113 ASN A N 1
ATOM 894 C CA . ASN A 1 113 ? -13.816 12.584 0.332 1.00 89.00 113 ASN A CA 1
ATOM 895 C C . ASN A 1 113 ? -13.513 11.097 0.512 1.00 89.00 113 ASN A C 1
ATOM 897 O O . ASN A 1 113 ? -12.384 10.680 0.751 1.00 89.00 113 ASN A O 1
ATOM 901 N N . ARG A 1 114 ? -14.540 10.269 0.346 1.00 88.06 114 ARG A N 1
ATOM 902 C CA . ARG A 1 114 ? -14.417 8.814 0.458 1.00 88.06 114 ARG A CA 1
ATOM 903 C C . ARG A 1 114 ? -13.601 8.260 -0.701 1.00 88.06 114 ARG A C 1
ATOM 905 O O . ARG A 1 114 ? -13.910 8.543 -1.858 1.00 88.06 114 ARG A O 1
ATOM 912 N N . ILE A 1 115 ? -12.633 7.406 -0.384 1.00 87.12 115 ILE A N 1
ATOM 913 C CA . ILE A 1 115 ? -11.941 6.609 -1.394 1.00 87.12 115 ILE A CA 1
ATOM 914 C C . ILE A 1 115 ? -12.759 5.344 -1.625 1.00 87.12 115 ILE A C 1
ATOM 916 O O . ILE A 1 115 ? -12.836 4.472 -0.760 1.00 87.12 115 ILE A O 1
ATOM 920 N N . GLU A 1 116 ? -13.379 5.247 -2.794 1.00 82.06 116 GLU A N 1
ATOM 921 C CA . GLU A 1 116 ? -14.098 4.048 -3.217 1.00 82.06 116 GLU A CA 1
ATOM 922 C C . GLU A 1 116 ? -13.188 3.174 -4.085 1.00 82.06 116 GLU A C 1
ATOM 924 O O . GLU A 1 116 ? -12.459 3.672 -4.944 1.00 82.06 116 GLU A O 1
ATOM 929 N N . ASN A 1 117 ? -13.221 1.858 -3.861 1.00 77.06 117 ASN A N 1
ATOM 930 C CA . ASN A 1 117 ? -12.556 0.910 -4.752 1.00 77.06 117 ASN A CA 1
ATOM 931 C C . ASN A 1 117 ? -13.392 0.713 -6.017 1.00 77.06 117 ASN A C 1
ATOM 933 O O . ASN A 1 117 ? -14.620 0.626 -5.952 1.00 77.06 117 ASN A O 1
ATOM 937 N N . SER A 1 118 ? -12.716 0.549 -7.151 1.00 68.06 118 SER A N 1
ATOM 938 C CA . SER A 1 118 ? -13.316 -0.073 -8.332 1.00 68.06 118 SER A CA 1
ATOM 939 C C . SER A 1 118 ? -12.934 -1.554 -8.383 1.00 68.06 118 SER A C 1
ATOM 941 O O . SER A 1 118 ? -12.019 -1.986 -7.681 1.00 68.06 118 SER A O 1
ATOM 943 N N . ASP A 1 119 ? -13.596 -2.337 -9.239 1.00 55.03 119 ASP A N 1
ATOM 944 C CA . ASP A 1 119 ? -13.263 -3.757 -9.445 1.00 55.03 119 ASP A CA 1
ATOM 945 C C . ASP A 1 119 ? -11.801 -3.976 -9.902 1.00 55.03 119 ASP A C 1
ATOM 947 O O . ASP A 1 119 ? -11.285 -5.090 -9.807 1.00 55.03 119 ASP A O 1
ATOM 951 N N . GLU A 1 120 ? -11.129 -2.927 -10.393 1.00 55.84 120 GLU A N 1
ATOM 952 C CA . GLU A 1 120 ? -9.766 -2.981 -10.933 1.00 55.84 120 GLU A CA 1
ATOM 953 C C . GLU A 1 120 ? -8.729 -2.250 -10.055 1.00 55.84 120 GLU A C 1
ATOM 955 O O . GLU A 1 120 ? -7.532 -2.495 -10.205 1.00 55.84 120 GLU A O 1
ATOM 960 N N . GLU A 1 121 ? -9.154 -1.400 -9.108 1.00 61.56 121 GLU A N 1
ATOM 961 C CA . GLU A 1 121 ? -8.256 -0.563 -8.300 1.00 61.56 121 GLU A CA 1
ATOM 962 C C . GLU A 1 121 ? -8.620 -0.586 -6.805 1.00 61.56 121 GLU A C 1
ATOM 964 O O . GLU A 1 121 ? -9.651 -0.060 -6.378 1.00 61.56 121 GLU A O 1
ATOM 969 N N . LEU A 1 122 ? -7.728 -1.156 -5.988 1.00 75.56 122 LEU A N 1
ATOM 970 C CA . LEU A 1 122 ? -7.868 -1.277 -4.529 1.00 75.56 122 LEU A CA 1
ATOM 971 C C . LEU A 1 122 ? -7.381 -0.022 -3.775 1.00 75.56 122 LEU A C 1
ATOM 973 O O . LEU A 1 122 ? -6.662 -0.124 -2.782 1.00 75.56 122 LEU A O 1
ATOM 977 N N . LEU A 1 123 ? -7.756 1.175 -4.239 1.00 79.06 123 LEU A N 1
ATOM 978 C CA . LEU A 1 123 ? -7.225 2.456 -3.741 1.00 79.06 123 LEU A CA 1
ATOM 979 C C . LEU A 1 123 ? -7.476 2.704 -2.249 1.00 79.06 123 LEU A C 1
ATOM 981 O O . LEU A 1 123 ? -6.635 3.286 -1.570 1.00 79.06 123 LEU A O 1
ATOM 985 N N . SER A 1 124 ? -8.610 2.255 -1.716 1.00 83.69 124 SER A N 1
ATOM 986 C CA . SER A 1 124 ? -8.961 2.481 -0.310 1.00 83.69 124 SER A CA 1
ATOM 987 C C . SER A 1 124 ? -8.083 1.689 0.664 1.00 83.69 124 SER A C 1
ATOM 989 O O . SER A 1 124 ? -7.989 2.072 1.826 1.00 83.69 124 SER A O 1
ATOM 991 N N . GLN A 1 125 ? -7.391 0.638 0.211 1.00 87.50 125 GLN A N 1
ATOM 992 C CA . GLN A 1 125 ? -6.660 -0.287 1.089 1.00 87.50 125 GLN A CA 1
ATOM 993 C C . GLN A 1 125 ? -5.139 -0.288 0.880 1.00 87.50 125 GLN A C 1
ATOM 995 O O . GLN A 1 125 ? -4.419 -0.847 1.702 1.00 87.50 125 GLN A O 1
ATOM 1000 N N . THR A 1 126 ? -4.635 0.365 -0.169 1.00 91.31 126 THR A N 1
ATOM 1001 C CA . THR A 1 126 ? -3.207 0.350 -0.536 1.00 91.31 126 THR A CA 1
ATOM 1002 C C . THR A 1 126 ? -2.495 1.675 -0.259 1.00 91.31 126 THR A C 1
ATOM 1004 O O . THR A 1 126 ? -3.119 2.733 -0.259 1.00 91.31 126 THR A O 1
ATOM 1007 N N . PHE A 1 127 ? -1.191 1.650 0.009 1.00 93.81 127 PHE A N 1
ATOM 1008 C CA . PHE A 1 127 ? -0.450 2.830 0.464 1.00 93.81 127 PHE A CA 1
ATOM 1009 C C . PHE A 1 127 ? 1.056 2.726 0.212 1.00 93.81 127 PHE A C 1
ATOM 1011 O O . PHE A 1 127 ? 1.613 1.636 0.073 1.00 93.81 127 PHE A O 1
ATOM 1018 N N . VAL A 1 128 ? 1.746 3.863 0.281 1.00 94.12 128 VAL A N 1
ATOM 1019 C CA . VAL A 1 128 ? 3.192 3.952 0.525 1.00 94.12 128 VAL A CA 1
ATOM 1020 C C . VAL A 1 128 ? 3.486 4.726 1.814 1.00 94.12 128 VAL A C 1
ATOM 1022 O O . VAL A 1 128 ? 2.645 5.447 2.333 1.00 94.12 128 VAL A O 1
ATOM 1025 N N . SER A 1 129 ? 4.699 4.605 2.348 1.00 92.25 129 SER A N 1
ATOM 1026 C CA . SER A 1 129 ? 5.113 5.165 3.646 1.00 92.25 129 SER A CA 1
ATOM 1027 C C . SER A 1 129 ? 5.228 6.690 3.700 1.00 92.25 129 SER A C 1
ATOM 1029 O O . SER A 1 129 ? 5.722 7.241 4.676 1.00 92.25 129 SER A O 1
ATOM 1031 N N . VAL A 1 130 ? 4.882 7.378 2.616 1.00 90.38 130 VAL A N 1
ATOM 1032 C CA . VAL A 1 130 ? 4.795 8.844 2.570 1.00 90.38 130 VAL A CA 1
ATOM 1033 C C . VAL A 1 130 ? 3.349 9.321 2.477 1.00 90.38 130 VAL A C 1
ATOM 1035 O O . VAL A 1 130 ? 3.117 10.526 2.506 1.00 90.38 130 VAL A O 1
ATOM 1038 N N . ASP A 1 131 ? 2.397 8.394 2.352 1.00 91.31 131 ASP A N 1
ATOM 1039 C CA . ASP A 1 131 ? 0.980 8.716 2.313 1.00 91.31 131 ASP A CA 1
ATOM 1040 C C . ASP A 1 131 ? 0.493 8.990 3.738 1.00 91.31 131 ASP A C 1
ATOM 1042 O O . ASP A 1 131 ? 0.763 8.216 4.661 1.00 91.31 131 ASP A O 1
ATOM 1046 N N . GLN A 1 132 ? -0.279 10.062 3.905 1.00 93.06 132 GLN A N 1
ATOM 1047 C CA . GLN A 1 132 ? -1.111 10.216 5.088 1.00 93.06 132 GLN A CA 1
ATOM 1048 C C . GLN A 1 132 ? -2.369 9.366 4.899 1.00 93.06 132 GLN A C 1
ATOM 1050 O O . GLN A 1 132 ? -3.087 9.490 3.907 1.00 93.06 132 GLN A O 1
ATOM 1055 N N . ILE A 1 133 ? -2.639 8.485 5.852 1.00 94.06 133 ILE A N 1
ATOM 1056 C CA . ILE A 1 133 ? -3.824 7.637 5.864 1.00 94.06 133 ILE A CA 1
ATOM 1057 C C . ILE A 1 133 ? -4.844 8.262 6.799 1.00 94.06 133 ILE A C 1
ATOM 1059 O O . ILE A 1 133 ? -4.570 8.415 7.984 1.00 94.06 133 ILE A O 1
ATOM 1063 N N . ASN A 1 134 ? -6.017 8.593 6.264 1.00 94.38 134 ASN A N 1
ATOM 1064 C CA . ASN A 1 134 ? -7.150 9.109 7.025 1.00 94.38 134 ASN A CA 1
ATOM 1065 C C . ASN A 1 134 ? -8.252 8.043 7.044 1.00 94.38 134 ASN A C 1
ATOM 1067 O O . ASN A 1 134 ? -8.784 7.695 5.988 1.00 94.38 134 ASN A O 1
ATOM 1071 N N . ILE A 1 135 ? -8.588 7.514 8.220 1.00 95.00 135 ILE A N 1
ATOM 1072 C CA . ILE A 1 135 ? -9.681 6.555 8.418 1.00 95.00 135 ILE A CA 1
ATOM 1073 C C . ILE A 1 135 ? -10.776 7.230 9.233 1.00 95.00 135 ILE A C 1
ATOM 1075 O O . ILE A 1 135 ? -10.524 7.717 10.327 1.00 95.00 135 ILE A O 1
ATOM 1079 N N . GLN A 1 136 ? -11.994 7.243 8.709 1.00 94.31 136 GLN A N 1
ATOM 1080 C CA . GLN A 1 136 ? -13.161 7.809 9.363 1.00 94.31 136 GLN A CA 1
ATOM 1081 C C . GLN A 1 136 ? -14.051 6.710 9.940 1.00 94.31 136 GLN A C 1
ATOM 1083 O O . GLN A 1 136 ? -14.315 5.690 9.292 1.00 94.31 136 GLN A O 1
ATOM 1088 N N . PHE A 1 137 ? -14.540 6.962 11.148 1.00 93.62 137 PHE A N 1
ATOM 1089 C CA . PHE A 1 137 ? -15.661 6.268 11.758 1.00 93.62 137 PHE A CA 1
ATOM 1090 C C . PHE A 1 137 ? -16.961 6.690 11.072 1.00 93.62 137 PHE A C 1
ATOM 1092 O O . PHE A 1 137 ? -17.297 7.871 11.034 1.00 93.62 137 PHE A O 1
ATOM 1099 N N . PHE A 1 138 ? -17.695 5.729 10.518 1.00 90.81 138 PHE A N 1
ATOM 1100 C CA . PHE A 1 138 ? -18.941 6.002 9.816 1.00 90.81 138 PHE A CA 1
ATOM 1101 C C . PHE A 1 138 ? -20.098 5.207 10.417 1.00 90.81 138 PHE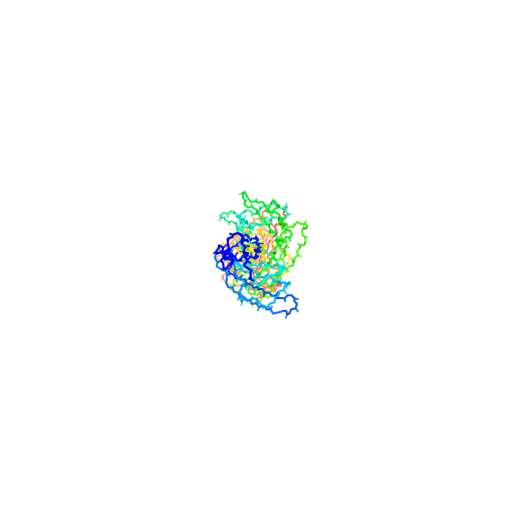 A C 1
ATOM 1103 O O . PHE A 1 138 ? -20.101 3.975 10.409 1.00 90.81 138 PHE A O 1
ATOM 1110 N N . GLU A 1 139 ? -21.093 5.929 10.916 1.00 89.94 139 GLU A N 1
ATOM 1111 C CA . GLU A 1 139 ? -22.320 5.363 11.472 1.00 89.94 139 GLU A CA 1
ATOM 1112 C C . GLU A 1 139 ? -23.186 4.763 10.362 1.00 89.94 139 GLU A C 1
ATOM 1114 O O . GLU A 1 139 ? -23.349 5.360 9.293 1.00 89.94 139 GLU A O 1
ATOM 1119 N N . LEU A 1 140 ? -23.757 3.581 10.603 1.00 88.38 140 LEU A N 1
ATOM 1120 C CA . LEU A 1 140 ? -24.712 2.996 9.664 1.00 88.38 140 LEU A CA 1
ATOM 1121 C C . LEU A 1 140 ? -26.094 3.653 9.801 1.00 88.38 140 LEU A C 1
ATOM 1123 O O . LEU A 1 140 ? -26.468 4.160 10.858 1.00 88.38 140 LEU A O 1
ATOM 1127 N N . ASP A 1 141 ? -26.873 3.622 8.715 1.00 85.56 141 ASP A N 1
ATOM 1128 C CA . ASP A 1 141 ? -28.199 4.245 8.655 1.00 85.56 141 ASP A CA 1
ATOM 1129 C C . ASP A 1 141 ? -29.095 3.814 9.829 1.00 85.56 141 ASP A C 1
ATOM 1131 O O . ASP A 1 141 ? -29.455 2.643 9.963 1.00 85.56 141 ASP A O 1
ATOM 1135 N N . GLY A 1 142 ? -29.530 4.792 10.626 1.00 82.06 142 GLY A N 1
ATOM 1136 C CA . GLY A 1 142 ? -30.421 4.573 11.769 1.00 82.06 142 GLY A CA 1
ATOM 1137 C C . GLY A 1 142 ? -29.720 4.482 13.125 1.00 82.06 142 GLY A C 1
ATOM 1138 O O . GLY A 1 142 ? -30.426 4.396 14.129 1.00 82.06 142 GLY A O 1
ATOM 1139 N N . HIS A 1 143 ? -28.390 4.558 13.158 1.00 84.62 143 HIS A N 1
ATOM 1140 C CA . HIS A 1 143 ? -27.595 4.698 14.377 1.00 84.62 143 HIS A CA 1
ATOM 1141 C C . HIS A 1 143 ? -27.096 6.140 14.531 1.00 84.62 143 HIS A C 1
ATOM 1143 O O . HIS A 1 143 ? -26.910 6.835 13.533 1.00 84.62 143 HIS A O 1
ATOM 1149 N N . ASP A 1 144 ? -26.946 6.596 15.777 1.00 84.88 144 ASP A N 1
ATOM 1150 C CA . ASP A 1 144 ? -26.468 7.944 16.105 1.00 84.88 144 ASP A CA 1
ATOM 1151 C C . ASP A 1 144 ? -25.840 7.936 17.508 1.00 84.88 144 ASP A C 1
ATOM 1153 O O . ASP A 1 144 ? -26.533 7.859 18.528 1.00 84.88 144 ASP A O 1
ATOM 1157 N N . LEU A 1 145 ? -24.512 7.990 17.543 1.00 85.50 145 LEU A N 1
ATOM 1158 C CA . LEU A 1 145 ? -23.681 7.880 18.733 1.00 85.50 145 LEU A CA 1
ATOM 1159 C C . LEU A 1 145 ? -23.963 8.994 19.741 1.00 85.50 145 LEU A C 1
ATOM 1161 O O . LEU A 1 145 ? -24.014 8.743 20.951 1.00 85.50 145 LEU A O 1
ATOM 1165 N N . GLU A 1 146 ? -24.152 10.217 19.244 1.00 86.31 146 GLU A N 1
ATOM 1166 C CA . GLU A 1 146 ? -24.395 11.395 20.073 1.00 86.31 146 GLU A CA 1
ATOM 1167 C C . GLU A 1 146 ? -25.791 11.344 20.702 1.00 86.31 146 GLU A C 1
ATOM 1169 O O . GLU A 1 146 ? -25.949 11.642 21.892 1.00 86.31 146 GLU A O 1
ATOM 1174 N N . ASN A 1 147 ? -26.809 10.918 19.946 1.00 84.88 147 ASN A N 1
ATOM 1175 C CA . ASN A 1 147 ? -28.160 10.712 20.477 1.00 84.88 147 ASN A CA 1
ATOM 1176 C C . ASN A 1 147 ? -28.212 9.593 21.521 1.00 84.88 147 ASN A C 1
ATOM 1178 O O . ASN A 1 147 ? -29.019 9.672 22.454 1.00 84.88 147 ASN A O 1
ATOM 1182 N N . ASP A 1 148 ? -27.337 8.596 21.398 1.00 80.75 148 ASP A N 1
ATOM 1183 C CA . ASP A 1 148 ? -27.164 7.528 22.384 1.00 80.75 148 ASP A CA 1
ATOM 1184 C C . ASP A 1 148 ? -26.344 7.980 23.613 1.00 80.75 148 ASP A C 1
ATOM 1186 O O . ASP A 1 148 ? -26.167 7.222 24.570 1.00 80.75 148 ASP A O 1
ATOM 1190 N N . GLY A 1 149 ? -25.907 9.246 23.642 1.00 83.38 149 GLY A N 1
ATOM 1191 C CA . GLY A 1 149 ? -25.275 9.896 24.790 1.00 83.38 149 GLY A CA 1
ATOM 1192 C C . GLY A 1 149 ? -23.764 9.695 24.889 1.00 83.38 149 GLY A C 1
ATOM 1193 O O . GLY A 1 149 ? -23.207 9.912 25.967 1.00 83.38 149 GLY A O 1
ATOM 1194 N N . ASN A 1 150 ? -23.116 9.288 23.797 1.00 85.81 150 ASN A N 1
ATOM 1195 C CA . ASN A 1 150 ? -21.676 9.046 23.720 1.00 85.81 150 ASN A CA 1
ATOM 1196 C C . ASN A 1 150 ? -20.993 10.075 22.810 1.00 85.81 150 ASN A C 1
ATOM 1198 O O . ASN A 1 150 ? -21.662 10.811 22.088 1.00 85.81 150 ASN A O 1
ATOM 1202 N N . SER A 1 151 ? -19.664 10.155 22.872 1.00 87.75 151 SER A N 1
ATOM 1203 C CA . SER A 1 151 ? -18.875 11.071 22.043 1.00 87.75 151 SER A CA 1
ATOM 1204 C C . SER A 1 151 ? -17.964 10.306 21.091 1.00 87.75 151 SER A C 1
ATOM 1206 O O . SER A 1 151 ? -17.452 9.241 21.435 1.00 87.75 151 SER A O 1
ATOM 1208 N N . CYS A 1 152 ? -17.668 10.887 19.926 1.00 87.44 152 CYS A N 1
ATOM 1209 C CA . CYS A 1 152 ? -16.571 10.408 19.079 1.00 87.44 152 CYS A CA 1
ATOM 1210 C C . CYS A 1 152 ? -15.212 10.476 19.804 1.00 87.44 152 CYS A C 1
ATOM 1212 O O . CYS A 1 152 ? -14.313 9.705 19.487 1.00 87.44 152 CYS A O 1
ATOM 1214 N N . ASP A 1 153 ? -15.082 11.322 20.834 1.00 86.88 153 ASP A N 1
ATOM 1215 C CA . ASP A 1 153 ? -13.916 11.334 21.734 1.00 86.88 153 ASP A CA 1
ATOM 1216 C C . ASP A 1 153 ? -13.714 10.013 22.496 1.00 86.88 153 ASP A C 1
ATOM 1218 O O . ASP A 1 153 ? -12.618 9.749 22.989 1.00 86.88 153 ASP A O 1
ATOM 1222 N N . ASP A 1 154 ? -14.762 9.195 22.622 1.00 85.50 154 ASP A N 1
ATOM 1223 C CA . ASP A 1 154 ? -14.701 7.903 23.306 1.00 85.50 154 ASP A CA 1
ATOM 1224 C C . ASP A 1 154 ? -14.211 6.774 22.379 1.00 85.50 154 ASP A C 1
ATOM 1226 O O . ASP A 1 154 ? -14.064 5.630 22.823 1.00 85.50 154 ASP A O 1
ATOM 1230 N N . ILE A 1 155 ? -13.960 7.068 21.095 1.00 90.69 155 ILE A N 1
ATOM 1231 C CA . ILE A 1 155 ? -13.406 6.102 20.147 1.00 90.69 155 ILE A CA 1
ATOM 1232 C C . ILE A 1 155 ? -11.927 5.883 20.467 1.00 90.69 155 ILE A C 1
ATOM 1234 O O . ILE A 1 155 ? -11.104 6.797 20.441 1.00 90.69 155 ILE A O 1
ATOM 1238 N N . ILE A 1 156 ? -11.577 4.626 20.716 1.00 91.06 156 ILE A N 1
ATOM 1239 C CA . ILE A 1 156 ? -10.196 4.193 20.895 1.00 91.06 156 ILE A CA 1
ATOM 1240 C C . ILE A 1 156 ? -9.679 3.698 19.548 1.00 91.06 156 ILE A C 1
ATOM 1242 O O . ILE A 1 156 ? -10.186 2.707 19.015 1.00 91.06 156 ILE A O 1
ATOM 1246 N N . TRP A 1 157 ? -8.665 4.378 19.023 1.00 93.25 157 TRP A N 1
ATOM 1247 C CA . TRP A 1 157 ? -7.985 4.012 17.786 1.00 93.25 157 TRP A CA 1
ATOM 1248 C C . TRP A 1 157 ? -6.678 3.277 18.076 1.00 93.25 157 TRP A C 1
ATOM 1250 O O . TRP A 1 157 ? -5.894 3.707 18.921 1.00 93.25 157 TRP A O 1
ATOM 1260 N N . GLU A 1 158 ? -6.429 2.181 17.363 1.00 93.31 158 GLU A N 1
ATOM 1261 C CA . GLU A 1 158 ? -5.189 1.407 17.476 1.00 93.31 158 GLU A CA 1
ATOM 1262 C C . GLU A 1 158 ? -4.726 0.951 16.092 1.00 93.31 158 GLU A C 1
ATOM 1264 O O . GLU A 1 158 ? -5.487 0.309 15.364 1.00 93.31 158 GLU A O 1
ATOM 1269 N N . VAL A 1 159 ? -3.466 1.220 15.740 1.00 95.19 159 VAL A N 1
ATOM 1270 C CA . VAL A 1 159 ? -2.849 0.670 14.525 1.00 95.19 159 VAL A CA 1
ATOM 1271 C C . VAL A 1 159 ? -1.822 -0.379 14.898 1.00 95.19 159 VAL A C 1
ATOM 1273 O O . VAL A 1 159 ? -0.835 -0.102 15.577 1.00 95.19 159 VAL A O 1
ATOM 1276 N N . GLU A 1 160 ? -2.054 -1.590 14.414 1.00 93.44 160 GLU A N 1
ATOM 1277 C CA . GLU A 1 160 ? -1.172 -2.732 14.603 1.00 93.44 160 GLU A CA 1
ATOM 1278 C C . GLU A 1 160 ? -0.620 -3.137 13.243 1.00 93.44 160 GLU A C 1
ATOM 1280 O O . GLU A 1 160 ? -1.384 -3.416 12.317 1.00 93.44 160 GLU A O 1
ATOM 1285 N N . GLY A 1 161 ? 0.697 -3.177 13.089 1.00 93.06 161 GLY A N 1
ATOM 1286 C CA . GLY A 1 161 ? 1.263 -3.759 11.887 1.00 93.06 161 GLY A CA 1
ATOM 1287 C C . GLY A 1 161 ? 1.332 -5.292 11.974 1.00 93.06 161 GLY A C 1
ATOM 1288 O O . GLY A 1 161 ? 1.339 -5.900 13.048 1.00 93.06 161 GLY A O 1
ATOM 1289 N N . VAL A 1 162 ? 1.235 -5.932 10.808 1.00 94.62 162 VAL A N 1
ATOM 1290 C CA . VAL A 1 162 ? 0.919 -7.369 10.669 1.00 94.62 162 VAL A CA 1
ATOM 1291 C C . VAL A 1 162 ? 2.090 -8.163 10.075 1.00 94.62 162 VAL A C 1
ATOM 1293 O O . VAL A 1 162 ? 2.120 -9.394 10.114 1.00 94.62 162 VAL A O 1
ATOM 1296 N N . THR A 1 163 ? 3.054 -7.475 9.474 1.00 91.50 163 THR A N 1
ATOM 1297 C CA . THR A 1 163 ? 4.165 -8.051 8.696 1.00 91.50 163 THR A CA 1
ATOM 1298 C C . THR A 1 163 ? 5.494 -7.632 9.288 1.00 91.50 163 THR A C 1
ATOM 1300 O O . THR A 1 163 ? 5.573 -6.522 9.765 1.00 91.50 163 THR A O 1
ATOM 1303 N N . ASP A 1 164 ? 6.555 -8.428 9.155 1.00 87.69 164 ASP A N 1
ATOM 1304 C CA . ASP A 1 164 ? 7.863 -8.166 9.796 1.00 87.69 164 ASP A CA 1
ATOM 1305 C C . ASP A 1 164 ? 8.511 -6.788 9.498 1.00 87.69 164 ASP A C 1
ATOM 1307 O O . ASP A 1 164 ? 9.386 -6.336 10.242 1.00 87.69 164 ASP A O 1
ATOM 1311 N N . ASP A 1 165 ? 8.114 -6.148 8.395 1.00 87.81 165 ASP A N 1
ATOM 1312 C CA . ASP A 1 165 ? 8.662 -4.884 7.884 1.00 87.81 165 ASP A CA 1
ATOM 1313 C C . ASP A 1 165 ? 7.719 -3.674 8.098 1.00 87.81 165 ASP A C 1
ATOM 1315 O O . ASP A 1 165 ? 7.977 -2.573 7.607 1.00 87.81 165 ASP A O 1
ATOM 1319 N N . ASP A 1 166 ? 6.615 -3.871 8.816 1.00 86.62 166 ASP A N 1
ATOM 1320 C CA . ASP A 1 166 ? 5.583 -2.876 9.134 1.00 86.62 166 ASP A CA 1
ATOM 1321 C C . ASP A 1 166 ? 6.078 -1.684 9.960 1.00 86.62 166 ASP A C 1
ATOM 1323 O O . ASP A 1 166 ? 5.648 -0.558 9.741 1.00 86.62 166 ASP A O 1
ATOM 1327 N N . GLY A 1 167 ? 6.988 -1.889 10.903 1.00 88.62 167 GLY A N 1
ATOM 1328 C CA . GLY A 1 167 ? 7.459 -0.819 11.771 1.00 88.62 167 GLY A CA 1
ATOM 1329 C C . GLY A 1 167 ? 6.363 -0.206 12.638 1.00 88.62 167 GLY A C 1
ATOM 1330 O O . GLY A 1 167 ? 5.623 -0.908 13.318 1.00 88.62 167 GLY A O 1
ATOM 1331 N N . THR A 1 168 ? 6.327 1.123 12.684 1.00 89.25 168 THR A N 1
ATOM 1332 C CA . THR A 1 168 ? 5.384 1.889 13.510 1.00 89.25 168 THR A CA 1
ATOM 1333 C C . THR A 1 168 ? 4.530 2.803 12.639 1.00 89.25 168 THR A C 1
ATOM 1335 O O . THR A 1 168 ? 4.629 2.792 11.413 1.00 89.25 168 THR A O 1
ATOM 1338 N N . VAL A 1 169 ? 3.697 3.623 13.273 1.00 93.00 169 VAL A N 1
ATOM 1339 C CA . VAL A 1 169 ? 2.997 4.726 12.618 1.00 93.00 169 VAL A CA 1
ATOM 1340 C C . VAL A 1 169 ? 3.314 6.033 13.327 1.00 93.00 169 VAL A C 1
ATOM 1342 O O . VAL A 1 169 ? 3.536 6.045 14.539 1.00 93.00 169 VAL A O 1
ATOM 1345 N N . ASP A 1 170 ? 3.342 7.118 12.564 1.00 91.62 170 ASP A N 1
ATOM 1346 C CA . ASP A 1 170 ? 3.439 8.471 13.098 1.00 91.62 170 ASP A CA 1
ATOM 1347 C C . ASP A 1 170 ? 2.032 9.081 13.104 1.00 91.62 170 ASP A C 1
ATOM 1349 O O . ASP A 1 170 ? 1.455 9.339 12.044 1.00 91.62 170 ASP A O 1
ATOM 1353 N N . GLU A 1 171 ? 1.460 9.261 14.296 1.00 89.31 171 GLU A N 1
ATOM 1354 C CA . GLU A 1 171 ? 0.116 9.825 14.464 1.00 89.31 171 GLU A CA 1
ATOM 1355 C C . GLU A 1 171 ? 0.062 11.289 14.025 1.00 89.31 171 GLU A C 1
ATOM 1357 O O . GLU A 1 171 ? 0.980 12.078 14.279 1.00 89.31 171 GLU A O 1
ATOM 1362 N N . VAL A 1 172 ? -1.048 11.657 13.390 1.00 85.56 172 VAL A N 1
ATOM 1363 C CA . VAL A 1 172 ? -1.303 13.007 12.898 1.00 85.56 172 VAL A CA 1
ATOM 1364 C C . VAL A 1 172 ? -2.591 13.519 13.532 1.00 85.56 172 VAL A C 1
ATOM 1366 O O . VAL A 1 172 ? -3.657 12.936 13.362 1.00 85.56 172 VAL A O 1
ATOM 1369 N N . ASP A 1 173 ? -2.503 14.641 14.245 1.00 79.06 173 ASP A N 1
ATOM 1370 C CA . ASP A 1 173 ? -3.690 15.357 14.713 1.00 79.06 173 ASP A CA 1
ATOM 1371 C C . ASP A 1 173 ? -4.375 16.033 13.517 1.00 79.06 173 ASP A C 1
ATOM 1373 O O . ASP A 1 173 ? -3.794 16.909 12.868 1.00 79.06 173 ASP A O 1
ATOM 1377 N N . ASN A 1 174 ? -5.600 15.612 13.211 1.00 72.69 174 ASN A N 1
ATOM 1378 C CA . ASN A 1 174 ? -6.415 16.172 12.132 1.00 72.69 174 ASN A CA 1
ATOM 1379 C C . ASN A 1 174 ? -7.534 17.101 12.649 1.00 72.69 174 ASN A C 1
ATOM 1381 O O . ASN A 1 174 ? -8.287 17.654 11.847 1.00 72.69 174 ASN A O 1
ATOM 1385 N N . GLY A 1 175 ? -7.648 17.294 13.971 1.00 69.94 175 GLY A N 1
ATOM 1386 C CA . GLY A 1 175 ? -8.672 18.128 14.601 1.00 69.94 175 GLY A CA 1
ATOM 1387 C C . GLY A 1 175 ? -10.119 17.628 14.472 1.00 69.94 175 GLY A C 1
ATOM 1388 O O . GLY A 1 175 ? -11.033 18.377 14.826 1.00 69.94 175 GLY A O 1
ATOM 1389 N N . GLN A 1 176 ? -10.342 16.410 13.970 1.00 79.50 176 GLN A N 1
ATOM 1390 C CA . GLN A 1 176 ? -11.646 15.763 13.813 1.00 79.50 176 GLN A CA 1
ATOM 1391 C C . GLN A 1 176 ? -11.704 14.497 14.674 1.00 79.50 176 GLN A C 1
ATOM 1393 O O . GLN A 1 176 ? -10.896 13.591 14.525 1.00 79.50 176 GLN A O 1
ATOM 1398 N N . GLN A 1 177 ? -12.666 14.431 15.591 1.00 80.31 177 GLN A N 1
ATOM 1399 C CA . GLN A 1 177 ? -12.739 13.360 16.596 1.00 80.31 177 GLN A CA 1
ATOM 1400 C C . GLN A 1 177 ? -13.159 12.004 16.001 1.00 80.31 177 GLN A C 1
ATOM 1402 O O . GLN A 1 177 ? -12.840 10.954 16.547 1.00 80.31 177 GLN A O 1
ATOM 1407 N N . ASP A 1 178 ? -13.864 12.021 14.872 1.00 89.56 178 ASP A N 1
ATOM 1408 C CA . ASP A 1 178 ? -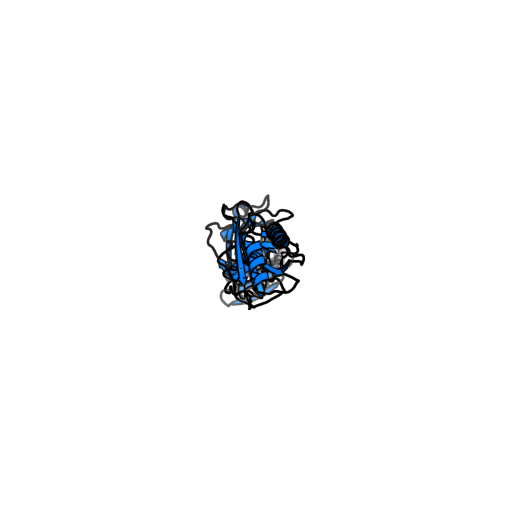14.347 10.849 14.139 1.00 89.56 178 ASP A CA 1
ATOM 1409 C C . ASP A 1 178 ? -13.354 10.337 13.082 1.00 89.56 178 ASP A C 1
ATOM 1411 O O . ASP A 1 178 ? -13.610 9.318 12.439 1.00 89.56 178 ASP A O 1
ATOM 1415 N N . VAL A 1 179 ? -12.223 11.020 12.890 1.00 93.31 179 VAL A N 1
ATOM 1416 C CA . VAL A 1 179 ? -11.209 10.652 11.900 1.00 93.31 179 VAL A CA 1
ATOM 1417 C C . VAL A 1 179 ? -9.890 10.377 12.605 1.00 93.31 179 VAL A C 1
ATOM 1419 O O . VAL A 1 179 ? -9.377 11.206 13.347 1.00 93.31 179 VAL A O 1
ATOM 1422 N N . TYR A 1 180 ? -9.277 9.242 12.303 1.00 94.44 180 TYR A N 1
ATOM 1423 C CA . TYR A 1 180 ? -7.926 8.916 12.730 1.00 94.44 180 TYR A CA 1
ATOM 1424 C C . TYR A 1 180 ? -6.954 9.057 11.564 1.00 94.44 180 TYR A C 1
ATOM 1426 O O . TYR A 1 180 ? -7.162 8.471 10.498 1.00 94.44 180 TYR A O 1
ATOM 1434 N N . ALA A 1 181 ? -5.902 9.852 11.762 1.00 94.69 181 ALA A N 1
ATOM 1435 C CA . ALA A 1 181 ? -4.892 10.118 10.749 1.00 94.69 181 ALA A CA 1
ATOM 1436 C C . ALA A 1 181 ? -3.504 9.658 11.205 1.00 94.69 181 ALA A C 1
ATOM 1438 O O . ALA A 1 181 ? -3.081 9.916 12.332 1.00 94.69 181 ALA A O 1
ATOM 1439 N N . PHE A 1 182 ? -2.773 8.990 10.315 1.00 95.31 182 PHE A N 1
ATOM 1440 C CA . PHE A 1 182 ? -1.407 8.545 10.583 1.00 95.31 182 PHE A CA 1
ATOM 1441 C C . PHE A 1 182 ? -0.592 8.400 9.298 1.00 95.31 182 PHE A C 1
ATOM 1443 O O . PHE A 1 182 ? -1.142 8.264 8.207 1.00 95.31 182 PHE A O 1
ATOM 1450 N N . THR A 1 183 ? 0.732 8.399 9.426 1.00 94.75 183 THR A N 1
ATOM 1451 C CA . THR A 1 183 ? 1.655 8.055 8.333 1.00 94.75 183 THR A CA 1
ATOM 1452 C C . THR A 1 183 ? 2.344 6.722 8.644 1.00 94.75 183 THR A C 1
ATOM 1454 O O . THR A 1 183 ? 2.900 6.578 9.739 1.00 94.75 183 THR A O 1
ATOM 1457 N N . PRO A 1 184 ? 2.333 5.732 7.732 1.00 94.69 184 PRO A N 1
ATOM 1458 C CA . PRO A 1 184 ? 3.057 4.478 7.924 1.00 94.69 184 PRO A CA 1
ATOM 1459 C C . PRO A 1 184 ? 4.574 4.699 8.004 1.00 94.69 184 PRO A C 1
ATOM 1461 O O . PRO A 1 184 ? 5.150 5.359 7.141 1.00 94.69 184 PRO A O 1
ATOM 1464 N N . ASN A 1 185 ? 5.241 4.094 8.988 1.00 92.06 185 ASN A N 1
ATOM 1465 C CA . ASN A 1 185 ? 6.684 4.221 9.211 1.00 92.06 185 ASN A CA 1
ATOM 1466 C C . ASN A 1 185 ? 7.362 2.835 9.248 1.00 92.06 185 ASN A C 1
ATOM 1468 O O . ASN A 1 185 ? 7.693 2.314 10.320 1.00 92.06 185 ASN A O 1
ATOM 1472 N N . PRO A 1 186 ? 7.549 2.208 8.073 1.00 91.38 186 PRO A N 1
ATOM 1473 C CA . PRO A 1 186 ? 8.029 0.843 7.984 1.00 91.38 186 PRO A CA 1
ATOM 1474 C C . PRO A 1 186 ? 9.526 0.701 8.263 1.00 91.38 186 PRO A C 1
ATOM 1476 O O . PRO A 1 186 ? 10.333 1.580 7.955 1.00 91.38 186 PRO A O 1
ATOM 1479 N N . ILE A 1 187 ? 9.916 -0.453 8.809 1.00 88.62 187 ILE A N 1
ATOM 1480 C CA . ILE A 1 187 ? 11.297 -0.753 9.218 1.00 88.62 187 ILE A CA 1
ATOM 1481 C C . ILE A 1 187 ? 11.884 -1.921 8.425 1.00 88.62 187 ILE A C 1
ATOM 1483 O O . ILE A 1 187 ? 11.192 -2.610 7.691 1.00 88.62 187 ILE A O 1
ATOM 1487 N N . ASN A 1 188 ? 13.200 -2.128 8.558 1.00 82.38 188 ASN A N 1
ATOM 1488 C CA . ASN A 1 188 ? 13.929 -3.299 8.043 1.00 82.38 188 ASN A CA 1
ATOM 1489 C C . ASN A 1 188 ? 13.777 -3.595 6.540 1.00 82.38 188 ASN A C 1
ATOM 1491 O O . ASN A 1 188 ? 14.136 -4.679 6.078 1.00 82.38 188 ASN A O 1
ATOM 1495 N N . ARG A 1 189 ? 13.369 -2.590 5.756 1.00 84.06 189 ARG A N 1
ATOM 1496 C CA . ARG A 1 189 ? 13.032 -2.757 4.343 1.00 84.06 189 ARG A CA 1
ATOM 1497 C C . ARG A 1 189 ? 14.157 -3.412 3.531 1.00 84.06 189 ARG A C 1
ATOM 1499 O O . ARG A 1 189 ? 15.308 -2.956 3.596 1.00 84.06 189 ARG A O 1
ATOM 1506 N N . PRO A 1 190 ? 13.867 -4.476 2.749 1.00 75.00 190 PRO A N 1
ATOM 1507 C CA . PRO A 1 190 ? 14.897 -5.237 2.050 1.00 75.00 190 PRO A CA 1
ATOM 1508 C C . PRO A 1 190 ? 15.649 -4.408 0.996 1.00 75.00 190 PRO A C 1
ATOM 1510 O O . PRO A 1 190 ? 15.197 -4.235 -0.132 1.00 75.00 190 PRO A O 1
ATOM 1513 N N . THR A 1 191 ? 16.870 -3.973 1.318 1.00 71.12 191 THR A N 1
ATOM 1514 C CA . THR A 1 191 ? 17.720 -3.167 0.411 1.00 71.12 191 THR A CA 1
ATOM 1515 C C . THR A 1 191 ? 18.903 -3.935 -0.205 1.00 71.12 191 THR A C 1
ATOM 1517 O O . THR A 1 191 ? 19.692 -3.378 -0.974 1.00 71.12 191 THR A O 1
ATOM 1520 N N . GLN A 1 192 ? 19.0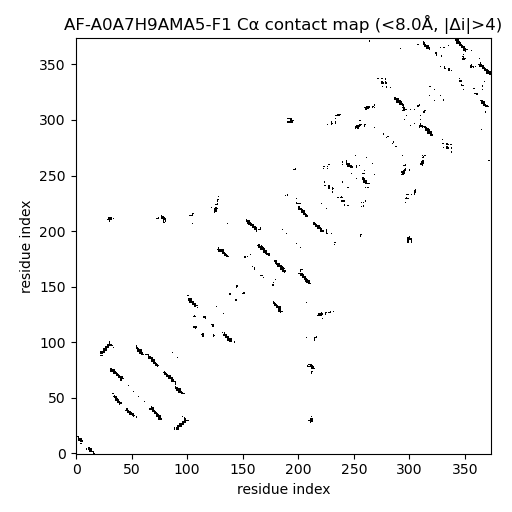64 -5.227 0.109 1.00 67.94 192 GLN A N 1
ATOM 1521 C CA . GLN A 1 192 ? 20.233 -6.018 -0.311 1.00 67.94 192 GLN A CA 1
ATOM 1522 C C . GLN A 1 192 ? 20.209 -6.431 -1.801 1.00 67.94 192 GLN A C 1
ATOM 1524 O O . GLN A 1 192 ? 19.153 -6.650 -2.391 1.00 67.94 192 GLN A O 1
ATOM 1529 N N . ARG A 1 193 ? 21.408 -6.533 -2.408 1.00 66.62 193 ARG A N 1
ATOM 1530 C CA . ARG A 1 193 ? 21.694 -6.724 -3.852 1.00 66.62 193 ARG A CA 1
ATOM 1531 C C . ARG A 1 193 ? 22.167 -8.149 -4.208 1.00 66.62 193 ARG A C 1
ATOM 1533 O O . ARG A 1 193 ? 23.001 -8.675 -3.473 1.00 66.62 193 ARG A O 1
ATOM 1540 N N . PRO A 1 194 ? 21.926 -8.615 -5.456 1.00 67.38 194 PRO A N 1
ATOM 1541 C CA . PRO A 1 194 ? 20.705 -8.492 -6.258 1.00 67.38 194 PRO A CA 1
ATOM 1542 C C . PRO A 1 194 ? 19.713 -9.608 -5.894 1.00 67.38 194 PRO A C 1
ATOM 1544 O O . PRO A 1 194 ? 20.125 -10.735 -5.619 1.00 67.38 194 PRO A O 1
ATOM 1547 N N . VAL A 1 195 ? 18.410 -9.316 -5.935 1.00 73.19 195 VAL A N 1
ATOM 1548 C CA . VAL A 1 195 ? 17.360 -10.287 -5.581 1.00 73.19 195 VAL A CA 1
ATOM 1549 C C . VAL A 1 195 ? 16.361 -10.427 -6.726 1.00 73.19 195 VAL A C 1
ATOM 1551 O O . VAL A 1 195 ? 15.960 -9.448 -7.355 1.00 73.19 195 VAL A O 1
ATOM 1554 N N . THR A 1 196 ? 15.972 -11.665 -7.013 1.00 72.69 196 THR A N 1
ATOM 1555 C CA . THR A 1 196 ? 15.041 -12.026 -8.094 1.00 72.69 196 THR A CA 1
ATOM 1556 C C . THR A 1 196 ? 13.576 -12.054 -7.654 1.00 72.69 196 THR A C 1
ATOM 1558 O O . THR A 1 196 ? 12.720 -12.414 -8.452 1.00 72.69 196 THR A O 1
ATOM 1561 N N . ALA A 1 197 ? 13.290 -11.720 -6.396 1.00 84.19 197 ALA A N 1
ATOM 1562 C CA . ALA A 1 197 ? 11.955 -11.722 -5.809 1.00 84.19 197 ALA A CA 1
ATOM 1563 C C . ALA A 1 197 ? 11.457 -10.289 -5.567 1.00 84.19 197 ALA A C 1
ATOM 1565 O O . ALA A 1 197 ? 12.261 -9.364 -5.404 1.00 84.19 197 ALA A O 1
ATOM 1566 N N . ARG A 1 198 ? 10.131 -10.123 -5.562 1.00 86.31 198 ARG A N 1
ATOM 1567 C CA . ARG A 1 198 ? 9.444 -8.889 -5.151 1.00 86.31 198 ARG A CA 1
ATOM 1568 C C . ARG A 1 198 ? 9.670 -8.644 -3.651 1.00 86.31 198 ARG A C 1
ATOM 1570 O O . ARG A 1 198 ? 10.035 -9.569 -2.921 1.00 86.31 198 ARG A O 1
ATOM 1577 N N . ASN A 1 199 ? 9.513 -7.403 -3.196 1.00 88.00 199 ASN A N 1
ATOM 1578 C CA . ASN A 1 199 ? 9.274 -7.146 -1.773 1.00 88.00 199 ASN A CA 1
ATOM 1579 C C . ASN A 1 199 ? 7.945 -7.790 -1.357 1.00 88.00 199 ASN A C 1
ATOM 1581 O O . ASN A 1 199 ? 7.015 -7.849 -2.162 1.00 88.00 199 ASN A O 1
ATOM 1585 N N . GLU A 1 200 ? 7.891 -8.277 -0.120 1.00 89.75 200 GLU A N 1
ATOM 1586 C CA . GLU A 1 200 ? 6.625 -8.659 0.502 1.00 89.75 200 GLU A CA 1
ATOM 1587 C C . GLU A 1 200 ? 5.795 -7.394 0.758 1.00 89.75 200 GLU A C 1
ATOM 1589 O O . GLU A 1 200 ? 6.347 -6.303 0.935 1.00 89.75 200 GLU A O 1
ATOM 1594 N N . SER A 1 201 ? 4.472 -7.536 0.746 1.00 92.88 201 SER A N 1
ATOM 1595 C CA . SER A 1 201 ? 3.544 -6.457 1.091 1.00 92.88 201 SER A CA 1
ATOM 1596 C C . SER A 1 201 ? 3.709 -6.055 2.554 1.00 92.88 201 SER A C 1
ATOM 1598 O O . SER A 1 201 ? 3.807 -6.933 3.415 1.00 92.88 201 SER A O 1
ATOM 1600 N N . ILE A 1 202 ? 3.622 -4.760 2.854 1.00 94.06 202 ILE A N 1
ATOM 1601 C CA . ILE A 1 202 ? 3.372 -4.307 4.227 1.00 94.06 202 ILE A CA 1
ATOM 1602 C C . ILE A 1 202 ? 1.879 -4.295 4.497 1.00 94.06 202 ILE A C 1
ATOM 1604 O O . ILE A 1 202 ? 1.088 -3.939 3.620 1.00 94.06 202 ILE A O 1
ATOM 1608 N N . ARG A 1 203 ? 1.513 -4.677 5.722 1.00 95.44 203 ARG A N 1
ATOM 1609 C CA . ARG A 1 203 ? 0.124 -4.711 6.166 1.00 95.44 203 ARG A CA 1
ATOM 1610 C C . ARG A 1 203 ? -0.054 -4.098 7.547 1.00 95.44 203 ARG A C 1
ATOM 1612 O O . ARG A 1 203 ? 0.768 -4.340 8.431 1.00 95.44 203 ARG A O 1
ATOM 1619 N N . TYR A 1 204 ? -1.159 -3.381 7.720 1.00 95.75 204 TYR A N 1
ATOM 1620 C CA . TYR A 1 204 ? -1.616 -2.859 9.006 1.00 95.75 204 TYR A CA 1
ATOM 1621 C C . TYR A 1 204 ? -3.094 -3.167 9.217 1.00 95.75 204 TYR A C 1
ATOM 1623 O O . TYR A 1 204 ? -3.883 -3.147 8.275 1.00 95.75 204 TYR A O 1
ATOM 1631 N N . ASN A 1 205 ? -3.465 -3.363 10.474 1.00 95.56 205 ASN A N 1
ATOM 1632 C CA . ASN A 1 205 ? -4.838 -3.370 10.941 1.00 95.56 205 ASN A CA 1
ATOM 1633 C C . ASN A 1 205 ? -5.089 -2.071 11.702 1.00 95.56 205 ASN A C 1
ATOM 1635 O O . ASN A 1 205 ? -4.452 -1.816 12.725 1.00 95.56 205 ASN A O 1
ATOM 1639 N N . VAL A 1 206 ? -6.028 -1.266 11.214 1.00 95.62 206 VAL A N 1
ATOM 1640 C CA . VAL A 1 206 ? -6.536 -0.090 11.923 1.00 95.62 206 VAL A CA 1
ATOM 1641 C C . VAL A 1 206 ? -7.796 -0.504 12.659 1.00 95.62 206 VAL A C 1
ATOM 1643 O O . VAL A 1 206 ? -8.761 -0.971 12.055 1.00 95.62 206 VAL A O 1
ATOM 1646 N N . ASN A 1 207 ? -7.786 -0.354 13.972 1.00 95.06 207 ASN A N 1
ATOM 1647 C CA . ASN A 1 207 ? -8.879 -0.742 14.839 1.00 95.06 207 ASN A CA 1
ATOM 1648 C C . ASN A 1 207 ? -9.538 0.503 15.409 1.00 95.06 207 ASN A C 1
ATOM 1650 O O . ASN A 1 207 ? -8.847 1.416 15.854 1.00 95.06 207 ASN A O 1
ATOM 1654 N N . ALA A 1 208 ? -10.863 0.491 15.449 1.00 95.06 208 ALA A N 1
ATOM 1655 C CA . ALA A 1 208 ? -11.645 1.435 16.229 1.00 95.06 208 ALA A CA 1
ATOM 1656 C C . ALA A 1 208 ? -12.495 0.652 17.219 1.00 95.06 208 ALA A C 1
ATOM 1658 O O . ALA A 1 208 ? -13.198 -0.285 16.823 1.00 95.06 208 ALA A O 1
ATOM 1659 N N . THR A 1 209 ? -12.435 1.032 18.490 1.00 93.06 209 THR A N 1
ATOM 1660 C CA . THR A 1 209 ? -13.243 0.438 19.554 1.00 93.06 209 THR A CA 1
ATOM 1661 C C . THR A 1 209 ? -14.073 1.511 20.239 1.00 93.06 209 THR A C 1
ATOM 1663 O O . THR A 1 209 ? -13.527 2.508 20.700 1.00 93.06 209 THR A O 1
ATOM 1666 N N . ILE A 1 210 ? -15.380 1.277 20.370 1.00 90.88 210 ILE A N 1
ATOM 1667 C CA . ILE A 1 210 ? -16.278 2.136 21.148 1.00 90.88 210 ILE A CA 1
ATOM 1668 C C . ILE A 1 210 ? -17.240 1.297 21.987 1.00 90.88 210 ILE A C 1
ATOM 1670 O O . ILE A 1 210 ? -17.910 0.399 21.481 1.00 90.88 210 ILE A O 1
ATOM 1674 N N . LEU A 1 211 ? -17.258 1.543 23.303 1.00 86.31 211 LEU A N 1
ATOM 1675 C CA . LEU A 1 211 ? -18.052 0.790 24.293 1.00 86.31 211 LEU A CA 1
ATOM 1676 C C . LEU A 1 211 ? -17.995 -0.738 24.108 1.00 86.31 211 LEU A C 1
ATOM 1678 O O . LEU A 1 211 ? -18.994 -1.451 24.249 1.00 86.31 211 LEU A O 1
ATOM 1682 N N . GLY A 1 212 ? -16.805 -1.233 23.763 1.00 87.38 212 GLY A N 1
ATOM 1683 C CA . GLY A 1 212 ? -16.537 -2.645 23.539 1.00 87.38 212 GLY A CA 1
ATOM 1684 C C . GLY A 1 212 ? -16.859 -3.168 22.135 1.00 87.38 212 GLY A C 1
ATOM 1685 O O . GLY A 1 212 ? -16.458 -4.285 21.839 1.00 87.38 212 GLY A O 1
ATOM 1686 N N . LEU A 1 213 ? -17.505 -2.416 21.242 1.00 91.06 213 LEU A N 1
ATOM 1687 C CA . LEU A 1 213 ? -17.629 -2.814 19.837 1.00 91.06 213 LEU A CA 1
ATOM 1688 C C . LEU A 1 213 ? -16.354 -2.440 19.076 1.00 91.06 213 LEU A C 1
ATOM 1690 O O . LEU A 1 213 ? -16.049 -1.257 18.941 1.00 91.06 213 LEU A O 1
ATOM 1694 N N . ARG A 1 214 ? -15.623 -3.442 18.574 1.00 94.25 214 ARG A N 1
ATOM 1695 C CA . ARG A 1 214 ? -14.419 -3.259 17.748 1.00 94.25 214 ARG A CA 1
ATOM 1696 C C . ARG A 1 214 ? -14.719 -3.487 16.265 1.00 94.25 214 ARG A C 1
ATOM 1698 O O . ARG A 1 214 ? -15.425 -4.430 15.887 1.00 94.25 214 ARG A O 1
ATOM 1705 N N . ARG A 1 215 ? -14.152 -2.637 15.409 1.00 94.81 215 ARG A N 1
ATOM 1706 C CA . ARG A 1 215 ? -14.081 -2.820 13.951 1.00 94.81 215 ARG A CA 1
ATOM 1707 C C . ARG A 1 215 ? -12.633 -2.755 13.503 1.00 94.81 215 ARG A C 1
ATOM 1709 O O . ARG A 1 215 ? -11.839 -2.021 14.085 1.00 94.81 215 ARG A O 1
ATOM 1716 N N . VAL A 1 216 ? -12.318 -3.539 12.478 1.00 94.88 216 VAL A N 1
ATOM 1717 C CA . VAL A 1 216 ? -10.980 -3.633 11.894 1.00 94.88 216 VAL A CA 1
ATOM 1718 C C . VAL A 1 216 ? -11.061 -3.203 10.439 1.00 94.88 216 VAL A C 1
ATOM 1720 O O . VAL A 1 216 ? -11.920 -3.680 9.697 1.00 94.88 216 VAL A O 1
ATOM 1723 N N . PHE A 1 217 ? -10.167 -2.307 10.047 1.00 95.12 217 PHE A N 1
ATOM 1724 C CA . PHE A 1 217 ? -9.911 -1.922 8.671 1.00 95.12 217 PHE A CA 1
ATOM 1725 C C . PHE A 1 217 ? -8.512 -2.401 8.287 1.00 95.12 217 PHE A C 1
ATOM 1727 O O . PHE A 1 217 ? -7.526 -2.031 8.926 1.00 95.12 217 PHE A O 1
ATOM 1734 N N . GLU A 1 218 ? -8.429 -3.239 7.260 1.00 94.62 218 GLU A N 1
ATOM 1735 C CA . GLU A 1 218 ? -7.168 -3.815 6.797 1.00 94.62 218 GLU A CA 1
ATOM 1736 C C . GLU A 1 218 ? -6.554 -2.936 5.701 1.00 94.62 218 GLU A C 1
ATOM 1738 O O . GLU A 1 218 ? -7.220 -2.554 4.735 1.00 94.62 218 GLU A O 1
ATOM 1743 N N . LEU A 1 219 ? -5.268 -2.629 5.855 1.00 94.75 219 LEU A N 1
ATOM 1744 C CA . LEU A 1 219 ? -4.430 -1.968 4.863 1.00 94.75 219 LEU A CA 1
ATOM 1745 C C . LEU A 1 219 ? -3.381 -2.960 4.372 1.00 94.75 219 LEU A C 1
ATOM 1747 O O . LEU A 1 219 ? -2.655 -3.545 5.176 1.00 94.75 219 LEU A O 1
ATOM 1751 N N . GLU A 1 220 ? -3.255 -3.107 3.059 1.00 94.44 220 GLU A N 1
ATOM 1752 C CA . GLU A 1 220 ? -2.271 -3.973 2.415 1.00 94.44 220 GLU A CA 1
ATOM 1753 C C . GLU A 1 220 ? -1.755 -3.312 1.142 1.00 94.44 220 GLU A C 1
ATOM 1755 O O . GLU A 1 220 ? -2.529 -2.860 0.299 1.00 94.44 220 GLU A O 1
ATOM 1760 N N . GLN A 1 221 ? -0.430 -3.264 0.993 1.00 94.12 221 GLN A N 1
ATOM 1761 C CA . GLN A 1 221 ? 0.166 -2.750 -0.234 1.00 94.12 221 GLN A CA 1
ATOM 1762 C C . GLN A 1 221 ? -0.152 -3.667 -1.414 1.00 94.12 221 GLN A C 1
ATOM 1764 O O . GLN A 1 221 ? 0.223 -4.842 -1.425 1.00 94.12 221 GLN A O 1
ATOM 1769 N N . ASP A 1 222 ? -0.761 -3.100 -2.450 1.00 93.25 222 ASP A N 1
ATOM 1770 C CA . ASP A 1 222 ? -0.891 -3.772 -3.730 1.00 93.25 222 ASP A CA 1
ATOM 1771 C C . ASP A 1 222 ? 0.445 -3.802 -4.487 1.00 93.25 222 ASP A C 1
ATOM 1773 O O . ASP A 1 222 ? 1.455 -3.207 -4.105 1.00 93.25 222 ASP A O 1
ATOM 1777 N N . GLN A 1 223 ? 0.468 -4.513 -5.611 1.00 92.12 223 GLN A N 1
ATOM 1778 C CA . GLN A 1 223 ? 1.687 -4.680 -6.390 1.00 92.12 223 GLN A CA 1
ATOM 1779 C C . GLN A 1 223 ? 2.303 -3.352 -6.871 1.00 92.12 223 GLN A C 1
ATOM 1781 O O . GLN A 1 223 ? 3.532 -3.257 -6.966 1.00 92.12 223 GLN A O 1
ATOM 1786 N N . ILE A 1 224 ? 1.470 -2.358 -7.194 1.00 93.62 224 ILE A N 1
ATOM 1787 C CA . ILE A 1 224 ? 1.917 -1.043 -7.660 1.00 93.62 224 ILE A CA 1
ATOM 1788 C C . ILE A 1 224 ? 2.587 -0.303 -6.507 1.00 93.62 224 ILE A C 1
ATOM 1790 O O . ILE A 1 224 ? 3.695 0.204 -6.676 1.00 93.62 224 ILE A O 1
ATOM 1794 N N . ASP A 1 225 ? 1.971 -0.284 -5.330 1.00 94.94 225 ASP A N 1
ATOM 1795 C CA . ASP A 1 225 ? 2.514 0.439 -4.188 1.00 94.94 225 ASP A CA 1
ATOM 1796 C C . ASP A 1 225 ? 3.702 -0.268 -3.551 1.00 94.94 225 ASP A C 1
ATOM 1798 O O . ASP A 1 225 ? 4.627 0.413 -3.121 1.00 94.94 225 ASP A O 1
ATOM 1802 N N . ILE A 1 226 ? 3.789 -1.602 -3.609 1.00 94.25 226 ILE A N 1
ATOM 1803 C CA . ILE A 1 226 ? 5.039 -2.306 -3.283 1.00 94.25 226 ILE A CA 1
ATOM 1804 C C . ILE A 1 226 ? 6.169 -1.799 -4.195 1.00 94.25 226 ILE A C 1
ATOM 1806 O O . ILE A 1 226 ? 7.272 -1.516 -3.721 1.00 94.25 226 ILE A O 1
ATOM 1810 N N . LEU A 1 227 ? 5.917 -1.675 -5.505 1.00 93.81 227 LEU A N 1
ATOM 1811 C CA . LEU A 1 227 ? 6.917 -1.183 -6.453 1.00 93.81 227 LEU A CA 1
ATOM 1812 C C . LEU A 1 227 ? 7.258 0.292 -6.200 1.00 93.81 227 LEU A C 1
ATOM 1814 O O . LEU A 1 227 ? 8.440 0.619 -6.143 1.00 93.81 227 LEU A O 1
ATOM 1818 N N . ARG A 1 228 ? 6.267 1.173 -6.009 1.00 94.69 228 ARG A N 1
ATOM 1819 C CA . ARG A 1 228 ? 6.485 2.595 -5.672 1.00 94.69 228 ARG A CA 1
ATOM 1820 C C . ARG A 1 228 ? 7.265 2.744 -4.370 1.00 94.69 228 ARG A C 1
ATOM 1822 O O . ARG A 1 228 ? 8.200 3.539 -4.302 1.00 94.69 228 ARG A O 1
ATOM 1829 N N . GLN A 1 229 ? 6.953 1.922 -3.376 1.00 93.88 229 GLN A N 1
ATOM 1830 C CA . GLN A 1 229 ? 7.657 1.888 -2.108 1.00 93.88 229 GLN A CA 1
ATOM 1831 C C . GLN A 1 229 ? 9.138 1.533 -2.276 1.00 93.88 229 GLN A C 1
ATOM 1833 O O . GLN A 1 229 ? 9.965 2.114 -1.582 1.00 93.88 229 GLN A O 1
ATOM 1838 N N . GLU A 1 230 ? 9.520 0.678 -3.235 1.00 91.88 230 GLU A N 1
ATOM 1839 C CA . GLU A 1 230 ? 10.945 0.462 -3.523 1.00 91.88 230 GLU A CA 1
ATOM 1840 C C . GLU A 1 230 ? 11.656 1.773 -3.921 1.00 91.88 230 GLU A C 1
ATOM 1842 O O . GLU A 1 230 ? 12.799 1.998 -3.529 1.00 91.88 230 GLU A O 1
ATOM 1847 N N . TYR A 1 231 ? 11.016 2.681 -4.666 1.00 92.75 231 TYR A N 1
ATOM 1848 C CA . TYR A 1 231 ? 11.645 3.961 -5.038 1.00 92.75 231 TYR A CA 1
ATOM 1849 C C . TYR A 1 231 ? 11.904 4.855 -3.818 1.00 92.75 231 TYR A C 1
ATOM 1851 O O . TYR A 1 231 ? 12.918 5.570 -3.801 1.00 92.75 231 TYR A O 1
ATOM 1859 N N . ILE A 1 232 ? 11.041 4.765 -2.802 1.00 92.00 232 ILE A N 1
ATOM 1860 C CA . ILE A 1 232 ? 11.186 5.437 -1.505 1.00 92.00 232 ILE A CA 1
ATOM 1861 C C . ILE A 1 232 ? 12.313 4.772 -0.708 1.00 92.00 232 ILE A C 1
ATOM 1863 O O . ILE A 1 232 ? 13.274 5.442 -0.332 1.00 92.00 232 ILE A O 1
ATOM 1867 N N . ASP A 1 233 ? 12.256 3.447 -0.540 1.00 89.69 233 ASP A N 1
ATOM 1868 C CA . ASP A 1 233 ? 13.218 2.657 0.240 1.00 89.69 233 ASP A CA 1
ATOM 1869 C C . ASP A 1 233 ? 14.656 2.814 -0.289 1.00 89.69 233 ASP A C 1
ATOM 1871 O O . ASP A 1 233 ? 15.620 2.896 0.476 1.00 89.69 233 ASP A O 1
ATOM 1875 N N . PHE A 1 234 ? 14.823 2.883 -1.615 1.00 88.25 234 PHE A N 1
ATOM 1876 C CA . PHE A 1 234 ? 16.122 3.084 -2.262 1.00 88.25 234 PHE A CA 1
ATOM 1877 C C . PHE A 1 234 ? 16.530 4.558 -2.399 1.00 88.25 234 PHE A C 1
ATOM 1879 O O . PHE A 1 234 ? 17.587 4.823 -2.982 1.00 88.25 234 PHE A O 1
ATOM 1886 N N . ALA A 1 235 ? 15.740 5.493 -1.858 1.00 88.56 235 ALA A N 1
ATOM 1887 C CA . ALA A 1 235 ? 15.985 6.935 -1.867 1.00 88.56 235 ALA A CA 1
ATOM 1888 C C . ALA A 1 235 ? 16.329 7.477 -3.265 1.00 88.56 235 ALA A C 1
ATOM 1890 O O . ALA A 1 235 ? 17.283 8.236 -3.455 1.00 88.56 235 ALA A O 1
ATOM 1891 N N . THR A 1 236 ? 15.581 7.035 -4.277 1.00 88.88 236 THR A N 1
ATOM 1892 C CA . THR A 1 236 ? 15.781 7.513 -5.647 1.00 88.88 236 THR A CA 1
ATOM 1893 C C . THR A 1 236 ? 15.324 8.974 -5.777 1.00 88.88 236 THR A C 1
ATOM 1895 O O . THR A 1 236 ? 14.451 9.436 -5.045 1.00 88.88 236 THR A O 1
ATOM 1898 N N . ASN A 1 237 ? 15.879 9.737 -6.722 1.00 90.12 237 ASN A N 1
ATOM 1899 C CA . ASN A 1 237 ? 15.466 11.136 -6.915 1.00 90.12 237 ASN A CA 1
ATOM 1900 C C . ASN A 1 237 ? 14.061 11.267 -7.530 1.00 90.12 237 ASN A C 1
ATOM 1902 O O . ASN A 1 237 ? 13.524 12.368 -7.575 1.00 90.12 237 ASN A O 1
ATOM 1906 N N . PHE A 1 238 ? 13.516 10.184 -8.085 1.00 90.06 238 PHE A N 1
ATOM 1907 C CA . PHE A 1 238 ? 12.191 10.164 -8.692 1.00 90.06 238 PHE A CA 1
ATOM 1908 C C . PHE A 1 238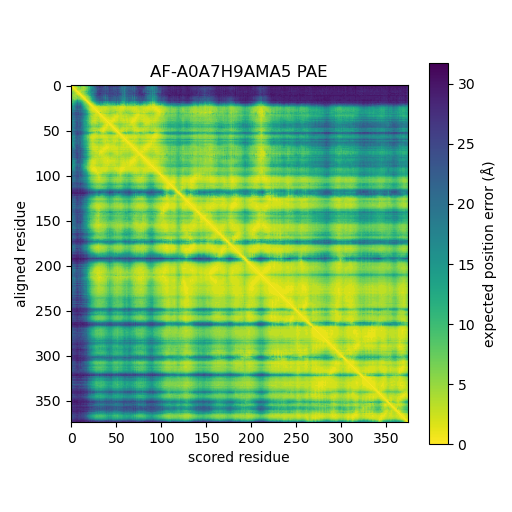 ? 11.283 9.297 -7.840 1.00 90.06 238 PHE A C 1
ATOM 1910 O O . PHE A 1 238 ? 11.480 8.090 -7.771 1.00 90.06 238 PHE A O 1
ATOM 1917 N N . GLN A 1 239 ? 10.315 9.932 -7.195 1.00 92.19 239 GLN A N 1
ATOM 1918 C CA . GLN A 1 239 ? 9.327 9.269 -6.359 1.00 92.19 239 GLN A CA 1
ATOM 1919 C C . GLN A 1 239 ? 8.018 9.196 -7.156 1.00 92.19 239 GLN A C 1
ATOM 1921 O O . GLN A 1 239 ? 7.359 10.226 -7.304 1.00 92.19 239 GLN A O 1
ATOM 1926 N N . PRO A 1 240 ? 7.686 8.038 -7.757 1.00 92.50 240 PRO A N 1
ATOM 1927 C CA . PRO A 1 240 ? 6.545 7.915 -8.657 1.00 92.50 240 PRO A CA 1
ATOM 1928 C C . PRO A 1 240 ? 5.203 8.006 -7.921 1.00 92.50 240 PRO A C 1
ATOM 1930 O O . PRO A 1 240 ? 5.010 7.407 -6.857 1.00 92.50 240 PRO A O 1
ATOM 1933 N N . GLY A 1 241 ? 4.240 8.689 -8.537 1.00 91.06 241 GLY A N 1
ATOM 1934 C CA . GLY A 1 241 ? 2.819 8.525 -8.229 1.00 91.06 241 GLY A CA 1
ATOM 1935 C C . GLY A 1 241 ? 2.276 7.206 -8.792 1.00 91.06 241 GLY A C 1
ATOM 1936 O O . GLY A 1 241 ? 2.977 6.502 -9.524 1.00 91.06 241 GLY A O 1
ATOM 1937 N N . ARG A 1 242 ? 1.020 6.860 -8.475 1.00 89.69 242 ARG A N 1
ATOM 1938 C CA . ARG A 1 242 ? 0.362 5.683 -9.081 1.00 89.69 242 ARG A CA 1
ATOM 1939 C C . ARG A 1 242 ? 0.181 5.834 -10.589 1.00 89.69 242 ARG A C 1
ATOM 1941 O O . ARG A 1 242 ? 0.419 4.869 -11.302 1.00 89.69 242 ARG A O 1
ATOM 1948 N N . ASP A 1 243 ? -0.077 7.046 -11.077 1.00 89.00 243 ASP A N 1
ATOM 1949 C CA . ASP A 1 243 ? -0.209 7.350 -12.514 1.00 89.00 243 ASP A CA 1
ATOM 1950 C C . ASP A 1 243 ? 1.085 7.116 -13.318 1.00 89.00 243 ASP A C 1
ATOM 1952 O O . ASP A 1 243 ? 1.086 7.142 -14.547 1.00 89.00 243 ASP A O 1
ATOM 1956 N N . ASN A 1 244 ? 2.214 6.890 -12.637 1.00 91.44 244 ASN A N 1
ATOM 1957 C CA . ASN A 1 244 ? 3.465 6.496 -13.278 1.00 91.44 244 ASN A CA 1
ATOM 1958 C C . ASN A 1 244 ? 3.595 4.977 -13.465 1.00 91.44 244 ASN A C 1
ATOM 1960 O O . ASN A 1 244 ? 4.598 4.538 -14.032 1.00 91.44 244 ASN A O 1
ATOM 1964 N N . ALA A 1 245 ? 2.650 4.178 -12.966 1.00 90.94 245 ALA A N 1
ATOM 1965 C CA . ALA A 1 245 ? 2.671 2.727 -13.056 1.00 90.94 245 ALA A CA 1
ATOM 1966 C C . ALA A 1 245 ? 1.868 2.229 -14.260 1.00 90.94 245 ALA A C 1
ATOM 1968 O O . ALA A 1 245 ? 0.689 2.530 -14.415 1.00 90.94 245 ALA A O 1
ATOM 1969 N N . TYR A 1 246 ? 2.507 1.408 -15.087 1.00 88.12 246 TYR A N 1
ATOM 1970 C CA . TYR A 1 246 ? 1.914 0.859 -16.302 1.00 88.12 246 TYR A CA 1
ATOM 1971 C C . TYR A 1 246 ? 2.062 -0.653 -16.296 1.00 88.12 246 TYR A C 1
ATOM 1973 O O . TYR A 1 246 ? 3.133 -1.175 -15.980 1.00 88.12 246 TYR A O 1
ATOM 1981 N N . LEU A 1 247 ? 0.993 -1.362 -16.649 1.00 88.19 247 LEU A N 1
ATOM 1982 C CA . LEU A 1 247 ? 1.045 -2.806 -16.829 1.00 88.19 247 LEU A CA 1
ATOM 1983 C C . LEU A 1 247 ? 1.910 -3.124 -18.056 1.00 88.19 247 LEU A C 1
ATOM 1985 O O . LEU A 1 247 ? 1.577 -2.734 -19.173 1.00 88.19 247 LEU A O 1
ATOM 1989 N N . ASP A 1 248 ? 3.000 -3.857 -17.857 1.00 85.00 248 ASP A N 1
ATOM 1990 C CA . ASP A 1 248 ? 3.869 -4.325 -18.935 1.00 85.00 248 ASP A CA 1
ATOM 1991 C C . ASP A 1 248 ? 4.444 -5.685 -18.539 1.00 85.00 248 ASP A C 1
ATOM 1993 O O . ASP A 1 248 ? 5.439 -5.797 -17.829 1.00 85.00 248 ASP A O 1
ATOM 1997 N N . ASN A 1 249 ? 3.792 -6.744 -19.009 1.00 73.00 249 ASN A N 1
ATOM 1998 C CA . ASN A 1 249 ? 4.276 -8.121 -18.905 1.00 73.00 249 ASN A CA 1
ATOM 1999 C C . ASN A 1 249 ? 5.074 -8.547 -20.153 1.00 73.00 249 ASN A C 1
ATOM 2001 O O . ASN A 1 249 ? 5.256 -9.742 -20.407 1.00 73.00 249 ASN A O 1
ATOM 2005 N N . GLY A 1 250 ? 5.498 -7.574 -20.961 1.00 79.38 250 GLY A N 1
ATOM 2006 C CA . GLY A 1 250 ? 6.234 -7.772 -22.193 1.00 79.38 250 GLY A CA 1
ATOM 2007 C C . GLY A 1 250 ? 7.714 -8.072 -21.970 1.00 79.38 250 GLY A C 1
ATOM 2008 O O . GLY A 1 250 ? 8.239 -8.119 -20.858 1.00 79.38 250 GLY A O 1
ATOM 2009 N N . ASN A 1 251 ? 8.426 -8.253 -23.082 1.00 83.31 251 ASN A N 1
ATOM 2010 C CA . ASN A 1 251 ? 9.836 -8.658 -23.078 1.00 83.31 251 ASN A CA 1
ATOM 2011 C C . ASN A 1 251 ? 10.791 -7.585 -22.518 1.00 83.31 251 ASN A C 1
ATOM 2013 O O . ASN A 1 251 ? 11.958 -7.884 -22.255 1.00 83.31 251 ASN A O 1
ATOM 2017 N N . TRP A 1 252 ? 10.325 -6.342 -22.364 1.00 87.31 252 TRP A N 1
ATOM 2018 C CA . TRP A 1 252 ? 11.124 -5.213 -21.879 1.00 87.31 252 TRP A CA 1
ATOM 2019 C C . TRP A 1 252 ? 11.099 -5.063 -20.361 1.00 87.31 252 TRP A C 1
ATOM 2021 O O . TRP A 1 252 ? 12.006 -4.444 -19.793 1.00 87.31 252 TRP A O 1
ATOM 2031 N N . ASN A 1 253 ? 10.119 -5.668 -19.692 1.00 87.69 253 ASN A N 1
ATOM 2032 C CA . ASN A 1 253 ? 10.067 -5.694 -18.246 1.00 87.69 253 ASN A CA 1
ATOM 2033 C C . ASN A 1 253 ? 10.969 -6.811 -17.710 1.00 87.69 253 ASN A C 1
ATOM 2035 O O . ASN A 1 253 ? 10.584 -7.971 -17.587 1.00 87.69 253 ASN A O 1
ATOM 2039 N N . VAL A 1 254 ? 12.209 -6.447 -17.377 1.00 85.19 254 VAL A N 1
ATOM 2040 C CA . VAL A 1 254 ? 13.150 -7.353 -16.701 1.00 85.19 254 VAL A CA 1
ATOM 2041 C C . VAL A 1 254 ? 13.164 -7.133 -15.185 1.00 85.19 254 VAL A C 1
ATOM 2043 O O . VAL A 1 254 ? 14.113 -7.559 -14.516 1.00 85.19 254 VAL A O 1
ATOM 2046 N N . GLY A 1 255 ? 12.154 -6.433 -14.658 1.00 85.06 255 GLY A N 1
ATOM 2047 C CA . GLY A 1 255 ? 11.892 -6.240 -13.239 1.00 85.06 255 GLY A CA 1
ATOM 2048 C C . GLY A 1 255 ? 11.299 -7.485 -12.583 1.00 85.06 255 GLY A C 1
ATOM 2049 O O . GLY A 1 255 ? 11.151 -8.538 -13.200 1.00 85.06 255 GLY A O 1
ATOM 2050 N N . ASN A 1 256 ? 10.988 -7.374 -11.294 1.00 87.88 256 ASN A N 1
ATOM 2051 C CA . ASN A 1 256 ? 10.342 -8.463 -10.562 1.00 87.88 256 ASN A CA 1
ATOM 2052 C C . ASN A 1 256 ? 8.808 -8.357 -10.586 1.00 87.88 256 ASN A C 1
ATOM 2054 O O . ASN A 1 256 ? 8.167 -9.260 -10.071 1.00 87.88 256 ASN A O 1
ATOM 2058 N N . TYR A 1 257 ? 8.224 -7.305 -11.164 1.00 91.44 257 TYR A N 1
ATOM 2059 C CA . TYR A 1 257 ? 6.798 -6.950 -11.107 1.00 91.44 257 TYR A CA 1
ATOM 2060 C C . TYR A 1 257 ? 6.151 -7.052 -12.494 1.00 91.44 257 TYR A C 1
ATOM 2062 O O . TYR A 1 257 ? 6.866 -7.060 -13.483 1.00 91.44 257 TYR A O 1
ATOM 2070 N N . ASP A 1 258 ? 4.822 -7.108 -12.568 1.00 91.56 258 ASP A N 1
ATOM 2071 C CA . ASP A 1 258 ? 4.037 -7.060 -13.816 1.00 91.56 258 ASP A CA 1
ATOM 2072 C C . ASP A 1 258 ? 3.789 -5.611 -14.263 1.00 91.56 258 ASP A C 1
ATOM 2074 O O . ASP A 1 258 ? 3.344 -5.354 -15.378 1.00 91.56 258 ASP A O 1
ATOM 2078 N N . TYR A 1 259 ? 4.113 -4.666 -13.380 1.00 90.69 259 TYR A N 1
ATOM 2079 C CA . TYR A 1 259 ? 4.069 -3.237 -13.619 1.00 90.69 259 TYR A CA 1
ATOM 2080 C C . TYR A 1 259 ? 5.476 -2.682 -13.780 1.00 90.69 259 TYR A C 1
ATOM 2082 O O . TYR A 1 259 ? 6.437 -3.161 -13.166 1.00 90.69 259 TYR A O 1
ATOM 2090 N N . ILE A 1 260 ? 5.561 -1.623 -14.571 1.00 90.19 260 ILE A N 1
ATOM 2091 C CA . ILE A 1 260 ? 6.742 -0.790 -14.722 1.00 90.19 260 ILE A CA 1
ATOM 2092 C C . ILE A 1 260 ? 6.422 0.626 -14.266 1.00 90.19 260 ILE A C 1
ATOM 2094 O O . ILE A 1 260 ? 5.287 1.081 -14.371 1.00 90.19 260 ILE A O 1
ATOM 2098 N N . ILE A 1 261 ? 7.439 1.329 -13.786 1.00 90.88 261 ILE A N 1
ATOM 2099 C CA . ILE A 1 261 ? 7.359 2.752 -13.476 1.00 90.88 261 ILE A CA 1
ATOM 2100 C C . ILE A 1 261 ? 8.020 3.538 -14.602 1.00 90.88 261 ILE A C 1
ATOM 2102 O O . ILE A 1 261 ? 9.198 3.314 -14.909 1.00 90.88 261 ILE A O 1
ATOM 2106 N N . THR A 1 262 ? 7.299 4.495 -15.178 1.00 87.94 262 THR A N 1
ATOM 2107 C CA . THR A 1 262 ? 7.873 5.406 -16.165 1.00 87.94 262 THR A CA 1
ATOM 2108 C C . THR A 1 262 ? 7.523 6.871 -15.926 1.00 87.94 262 THR A C 1
ATOM 2110 O O . THR A 1 262 ? 6.458 7.218 -15.418 1.00 87.94 262 THR A O 1
ATOM 2113 N N . GLU A 1 263 ? 8.494 7.732 -16.239 1.00 84.06 263 GLU A N 1
ATOM 2114 C CA . GLU A 1 263 ? 8.330 9.189 -16.259 1.00 84.06 263 GLU A CA 1
ATOM 2115 C C . GLU A 1 263 ? 7.634 9.673 -17.538 1.00 84.06 263 GLU A C 1
ATOM 2117 O O . GLU A 1 263 ? 7.122 10.790 -17.552 1.00 84.06 263 GLU A O 1
ATOM 2122 N N . SER A 1 264 ? 7.638 8.866 -18.604 1.00 73.19 264 SER A N 1
ATOM 2123 C CA . SER A 1 264 ? 6.988 9.187 -19.872 1.00 73.19 264 SER A CA 1
ATOM 2124 C C . SER A 1 264 ? 5.569 8.628 -19.913 1.00 73.19 264 SER A C 1
ATOM 2126 O O . SER A 1 264 ? 5.231 7.667 -19.227 1.00 73.19 264 SER A O 1
ATOM 2128 N N . ASN A 1 265 ? 4.734 9.206 -20.771 1.00 68.50 265 ASN A N 1
ATOM 2129 C CA . ASN A 1 265 ? 3.349 8.757 -20.965 1.00 68.50 265 ASN A CA 1
ATOM 2130 C C . ASN A 1 265 ? 3.244 7.445 -21.777 1.00 68.50 265 ASN A C 1
ATOM 2132 O O . ASN A 1 265 ? 2.145 7.029 -22.136 1.00 68.50 265 ASN A O 1
ATOM 2136 N N . ASP A 1 266 ? 4.381 6.851 -22.152 1.00 68.25 266 ASP A N 1
ATOM 2137 C CA . ASP A 1 266 ? 4.502 5.653 -22.986 1.00 68.25 266 ASP A CA 1
ATOM 2138 C C . ASP A 1 266 ? 5.878 4.987 -22.780 1.00 68.25 266 ASP A C 1
ATOM 2140 O O . ASP A 1 266 ? 6.865 5.654 -22.452 1.00 68.25 266 ASP A O 1
ATOM 2144 N N . ASN A 1 267 ? 5.972 3.676 -23.010 1.00 69.38 267 ASN A N 1
ATOM 2145 C CA . ASN A 1 267 ? 7.205 2.902 -22.930 1.00 69.38 267 ASN A CA 1
ATOM 2146 C C . ASN A 1 267 ? 7.868 2.818 -24.325 1.00 69.38 267 ASN A C 1
ATOM 2148 O O . ASN A 1 267 ? 7.827 1.802 -25.008 1.00 69.38 267 ASN A O 1
ATOM 2152 N N . HIS A 1 268 ? 8.556 3.885 -24.757 1.00 82.75 268 HIS A N 1
ATOM 2153 C CA . HIS A 1 268 ? 9.168 4.031 -26.100 1.00 82.75 268 HIS A CA 1
ATOM 2154 C C . HIS A 1 268 ? 10.191 2.952 -26.543 1.00 82.75 268 HIS A C 1
ATOM 2156 O O . HIS A 1 268 ? 10.801 3.072 -27.610 1.00 82.75 268 HIS A O 1
ATOM 2162 N N . PHE A 1 269 ? 10.382 1.893 -25.759 1.00 88.19 269 PHE A N 1
ATOM 2163 C CA . PHE A 1 269 ? 11.260 0.755 -26.004 1.00 88.19 269 PHE A CA 1
ATOM 2164 C C . PHE A 1 269 ? 11.133 0.172 -27.412 1.00 88.19 269 PHE A C 1
ATOM 2166 O O . PHE A 1 269 ? 12.142 0.094 -28.113 1.00 88.19 269 PHE A O 1
ATOM 2173 N N . ASP A 1 270 ? 9.926 -0.190 -27.855 1.00 89.00 270 ASP A N 1
ATOM 2174 C CA . ASP A 1 270 ? 9.734 -0.808 -29.174 1.00 89.00 270 ASP A CA 1
ATOM 2175 C C . ASP A 1 270 ? 10.091 0.152 -30.312 1.00 89.00 270 ASP A C 1
ATOM 2177 O O . ASP A 1 270 ? 10.785 -0.220 -31.262 1.00 89.00 270 ASP A O 1
ATOM 2181 N N . ALA A 1 271 ? 9.644 1.407 -30.225 1.00 90.12 271 ALA A N 1
ATOM 2182 C CA . ALA A 1 271 ? 9.919 2.418 -31.242 1.00 90.12 271 ALA A CA 1
ATOM 2183 C C . ALA A 1 271 ? 11.426 2.696 -31.361 1.00 90.12 271 ALA A C 1
ATOM 2185 O O . ALA A 1 271 ? 11.974 2.723 -32.467 1.00 90.12 271 ALA A O 1
ATOM 2186 N N . ILE A 1 272 ? 12.105 2.841 -30.221 1.00 92.19 272 ILE A N 1
ATOM 2187 C CA . ILE A 1 272 ? 13.548 3.074 -30.148 1.00 92.19 272 ILE A CA 1
ATOM 2188 C C . ILE A 1 272 ? 14.307 1.853 -30.661 1.00 92.19 272 ILE A C 1
ATOM 2190 O O . ILE A 1 272 ? 15.152 1.995 -31.543 1.00 92.19 272 ILE A O 1
ATOM 2194 N N . TYR A 1 273 ? 13.985 0.648 -30.187 1.00 93.56 273 TYR A N 1
ATOM 2195 C CA . TYR A 1 273 ? 14.643 -0.582 -30.628 1.00 93.56 273 TYR A CA 1
ATOM 2196 C C . TYR A 1 273 ? 14.523 -0.775 -32.145 1.00 93.56 273 TYR A C 1
ATOM 2198 O O . TYR A 1 273 ? 15.531 -0.975 -32.828 1.00 93.56 273 TYR A O 1
ATOM 2206 N N . ASN A 1 274 ? 13.318 -0.620 -32.697 1.00 93.88 274 ASN A N 1
ATOM 2207 C CA . ASN A 1 274 ? 13.084 -0.743 -34.135 1.00 93.88 274 ASN A CA 1
ATOM 2208 C C . ASN A 1 274 ? 13.861 0.308 -34.943 1.00 93.88 274 ASN A C 1
ATOM 2210 O O . ASN A 1 274 ? 14.423 -0.012 -35.994 1.00 93.88 274 ASN A O 1
ATOM 2214 N N . ALA A 1 275 ? 13.950 1.551 -34.459 1.00 95.12 275 ALA A N 1
ATOM 2215 C CA . ALA A 1 275 ? 14.745 2.589 -35.111 1.00 95.12 275 ALA A CA 1
ATOM 2216 C C . ALA A 1 275 ? 16.246 2.247 -35.124 1.00 95.12 275 ALA A C 1
ATOM 2218 O O . ALA A 1 275 ? 16.900 2.395 -36.160 1.00 95.12 275 ALA A O 1
ATOM 2219 N N . ILE A 1 276 ? 16.782 1.715 -34.020 1.00 95.62 276 ILE A N 1
ATOM 2220 C CA . ILE A 1 276 ? 18.180 1.265 -33.947 1.00 95.62 276 ILE A CA 1
ATOM 2221 C C . ILE A 1 276 ? 18.428 0.140 -34.950 1.00 95.62 276 ILE A C 1
ATOM 2223 O O . ILE A 1 276 ? 19.400 0.205 -35.701 1.00 95.62 276 ILE A O 1
ATOM 2227 N N . VAL A 1 277 ? 17.555 -0.870 -34.995 1.00 96.00 277 VAL A N 1
ATOM 2228 C CA . VAL A 1 277 ? 17.676 -2.006 -35.924 1.00 96.00 277 VAL A CA 1
ATOM 2229 C C . VAL A 1 277 ? 17.649 -1.537 -37.382 1.00 96.00 277 VAL A C 1
ATOM 2231 O O . VAL A 1 277 ? 18.465 -1.985 -38.193 1.00 96.00 277 VAL A O 1
ATOM 2234 N N . ASN A 1 278 ? 16.774 -0.589 -37.725 1.00 96.25 278 ASN A N 1
ATOM 2235 C CA . ASN A 1 278 ? 16.707 -0.012 -39.070 1.00 96.25 278 ASN A CA 1
ATOM 2236 C C . ASN A 1 278 ? 17.991 0.745 -39.441 1.00 96.25 278 ASN A C 1
ATOM 2238 O O . ASN A 1 278 ? 18.525 0.569 -40.543 1.00 96.25 278 ASN A O 1
ATOM 2242 N N . ASN A 1 279 ? 18.522 1.550 -38.519 1.00 96.44 279 ASN A N 1
ATOM 2243 C CA . ASN A 1 279 ? 19.773 2.283 -38.715 1.00 96.44 279 ASN A CA 1
ATOM 2244 C C . ASN A 1 279 ? 20.974 1.330 -38.836 1.00 96.44 279 ASN A C 1
ATOM 2246 O O . ASN A 1 279 ? 21.817 1.499 -39.718 1.00 96.44 279 ASN A O 1
ATOM 2250 N N . TRP A 1 280 ? 21.012 0.283 -38.013 1.00 95.25 280 TRP A N 1
ATOM 2251 C CA . TRP A 1 280 ? 22.028 -0.768 -38.048 1.00 95.25 280 TRP A CA 1
ATOM 2252 C C . TRP A 1 280 ? 22.025 -1.523 -39.381 1.00 95.25 280 TRP A C 1
ATOM 2254 O O . TRP A 1 280 ? 23.067 -1.681 -40.021 1.00 95.25 280 TRP A O 1
ATOM 2264 N N . THR A 1 281 ? 20.838 -1.891 -39.864 1.00 95.62 281 THR A N 1
ATOM 2265 C CA . THR A 1 281 ? 20.660 -2.555 -41.163 1.00 95.62 281 THR A CA 1
ATOM 2266 C C . THR A 1 281 ? 21.078 -1.647 -42.319 1.00 95.62 281 THR A C 1
ATOM 2268 O O . THR A 1 281 ? 21.759 -2.081 -43.248 1.00 95.62 281 THR A O 1
ATOM 2271 N N . SER A 1 282 ? 20.746 -0.355 -42.243 1.00 95.69 282 SER A N 1
ATOM 2272 C CA . SER A 1 282 ? 21.129 0.644 -43.253 1.00 95.69 282 SER A CA 1
ATOM 2273 C C . SER A 1 282 ? 22.645 0.842 -43.354 1.00 95.69 282 SER A C 1
ATOM 2275 O O . SER A 1 282 ? 23.151 1.249 -44.399 1.00 95.69 282 SER A O 1
ATOM 2277 N N . ARG A 1 283 ? 23.387 0.503 -42.293 1.00 94.31 283 ARG A N 1
ATOM 2278 C CA . ARG A 1 283 ? 24.858 0.487 -42.268 1.00 94.31 283 ARG A CA 1
ATOM 2279 C C . ARG A 1 283 ? 25.464 -0.803 -42.836 1.00 94.31 283 ARG A C 1
ATOM 2281 O O . ARG A 1 283 ? 26.684 -0.919 -42.905 1.00 94.31 283 ARG A O 1
ATOM 2288 N N . GLY A 1 284 ? 24.637 -1.745 -43.296 1.00 94.38 284 GLY A N 1
ATOM 2289 C CA . GLY A 1 284 ? 25.059 -2.967 -43.985 1.00 94.38 284 GLY A CA 1
ATOM 2290 C C . GLY A 1 284 ? 25.233 -4.189 -43.083 1.00 94.38 284 GLY A C 1
ATOM 2291 O O . GLY A 1 284 ? 25.787 -5.194 -43.532 1.00 94.38 284 GLY A O 1
ATOM 2292 N N . TYR A 1 285 ? 24.778 -4.124 -41.832 1.00 94.56 285 TYR A N 1
ATOM 2293 C CA . TYR A 1 285 ? 24.793 -5.260 -40.915 1.00 94.56 285 TYR A CA 1
ATOM 2294 C C . TYR A 1 285 ? 23.509 -6.089 -41.036 1.00 94.56 285 TYR A C 1
ATOM 2296 O O . TYR A 1 285 ? 22.428 -5.547 -41.237 1.00 94.56 285 TYR A O 1
ATOM 2304 N N . THR A 1 286 ? 23.628 -7.414 -40.930 1.00 91.88 286 THR A N 1
ATOM 2305 C CA . THR A 1 286 ? 22.499 -8.358 -41.074 1.00 91.88 286 THR A CA 1
ATOM 2306 C C . THR A 1 286 ? 22.268 -9.213 -39.833 1.00 91.88 286 THR A C 1
ATOM 2308 O O . THR A 1 286 ? 21.384 -10.064 -39.835 1.00 91.88 286 THR A O 1
ATOM 2311 N N . ASP A 1 287 ? 23.111 -9.070 -38.814 1.00 93.00 287 ASP A N 1
ATOM 2312 C CA . ASP A 1 287 ? 22.954 -9.755 -37.539 1.00 93.00 287 ASP A CA 1
ATOM 2313 C C . ASP A 1 287 ? 22.036 -8.974 -36.596 1.00 93.00 287 ASP A C 1
ATOM 2315 O O . ASP A 1 287 ? 21.905 -7.752 -36.712 1.00 93.00 287 ASP A O 1
ATOM 2319 N N . ASN A 1 288 ? 21.412 -9.691 -35.661 1.00 92.06 288 ASN A N 1
ATOM 2320 C CA . ASN A 1 288 ? 20.463 -9.095 -34.731 1.00 92.06 288 ASN A CA 1
ATOM 2321 C C . ASN A 1 288 ? 21.163 -8.245 -33.668 1.00 92.06 288 ASN A C 1
ATOM 2323 O O . ASN A 1 288 ? 22.338 -8.435 -33.338 1.00 92.06 288 ASN A O 1
ATOM 2327 N N . ILE A 1 289 ? 20.380 -7.344 -33.081 1.00 93.56 289 ILE A N 1
ATOM 2328 C CA . ILE A 1 289 ? 20.748 -6.595 -31.886 1.00 93.56 289 ILE A CA 1
ATOM 2329 C C . ILE A 1 289 ? 20.091 -7.273 -30.689 1.00 93.56 289 ILE A C 1
ATOM 2331 O O . ILE A 1 289 ? 18.865 -7.366 -30.617 1.00 93.56 289 ILE A O 1
ATOM 2335 N N . VAL A 1 290 ? 20.906 -7.715 -29.741 1.00 92.38 290 VAL A N 1
ATOM 2336 C CA . VAL A 1 290 ? 20.449 -8.264 -28.468 1.00 92.38 290 VAL A CA 1
ATOM 2337 C C . VAL A 1 290 ? 20.244 -7.137 -27.476 1.00 92.38 290 VAL A C 1
ATOM 2339 O O . VAL A 1 290 ? 21.085 -6.246 -27.347 1.00 92.38 290 VAL A O 1
ATOM 2342 N N . VAL A 1 291 ? 19.156 -7.227 -26.722 1.00 91.44 291 VAL A N 1
ATOM 2343 C CA . VAL A 1 291 ? 18.914 -6.383 -25.557 1.00 91.44 291 VAL A CA 1
ATOM 2344 C C . VAL A 1 291 ? 19.386 -7.116 -24.307 1.00 91.44 291 VAL A C 1
ATOM 2346 O O . VAL A 1 291 ? 18.807 -8.116 -23.895 1.00 91.44 291 VAL A O 1
ATOM 2349 N N . SER A 1 292 ? 20.464 -6.623 -23.702 1.00 89.06 292 SER A N 1
ATOM 2350 C CA . SER A 1 292 ? 20.967 -7.106 -22.406 1.00 89.06 292 SER A CA 1
ATOM 2351 C C . SER A 1 292 ? 20.183 -6.559 -21.214 1.00 89.06 292 SER A C 1
ATOM 2353 O O . SER A 1 292 ? 20.206 -7.156 -20.136 1.00 89.06 292 SER A O 1
ATOM 2355 N N . SER A 1 293 ? 19.549 -5.397 -21.365 1.00 88.81 293 SER A N 1
ATOM 2356 C CA . SER A 1 293 ? 18.812 -4.728 -20.293 1.00 88.81 293 SER A CA 1
ATOM 2357 C C . SER A 1 293 ? 17.796 -3.746 -20.854 1.00 88.81 293 SER A C 1
ATOM 2359 O O . SER A 1 293 ? 18.102 -3.041 -21.809 1.00 88.81 293 SER A O 1
ATOM 2361 N N . ALA A 1 294 ? 16.639 -3.650 -20.208 1.00 90.00 294 ALA A N 1
ATOM 2362 C CA . ALA A 1 294 ? 15.589 -2.677 -20.494 1.00 90.00 294 ALA A CA 1
ATOM 2363 C C . ALA A 1 294 ? 15.068 -2.094 -19.164 1.00 90.00 294 ALA A C 1
ATOM 2365 O O . ALA A 1 294 ? 15.884 -1.648 -18.353 1.00 90.00 294 ALA A O 1
ATOM 2366 N N . TYR A 1 295 ? 13.759 -2.101 -18.902 1.00 89.69 295 TYR A N 1
ATOM 2367 C CA . TYR A 1 295 ? 13.206 -1.603 -17.640 1.00 89.69 295 TYR A CA 1
ATOM 2368 C C . TYR A 1 295 ? 13.597 -2.488 -16.445 1.00 89.69 295 TYR A C 1
ATOM 2370 O O . TYR A 1 295 ? 13.549 -3.716 -16.526 1.00 89.69 295 TYR A O 1
ATOM 2378 N N . ARG A 1 296 ? 13.951 -1.874 -15.309 1.00 87.56 296 ARG A N 1
ATOM 2379 C CA . ARG A 1 296 ? 14.239 -2.570 -14.041 1.00 87.56 296 ARG A CA 1
ATOM 2380 C C . ARG A 1 296 ? 13.610 -1.827 -12.872 1.00 87.56 296 ARG A C 1
ATOM 2382 O O . ARG A 1 296 ? 13.640 -0.607 -12.846 1.00 87.56 296 ARG A O 1
ATOM 2389 N N . ASN A 1 297 ? 13.170 -2.553 -11.852 1.00 89.12 297 ASN A N 1
ATOM 2390 C CA . ASN A 1 297 ? 12.825 -1.964 -10.560 1.00 89.12 297 ASN A CA 1
ATOM 2391 C C . ASN A 1 297 ? 14.089 -1.660 -9.719 1.00 89.12 297 ASN A C 1
ATOM 2393 O O . ASN A 1 297 ? 15.140 -2.291 -9.935 1.00 89.12 297 ASN A O 1
ATOM 2397 N N . PRO A 1 298 ? 14.016 -0.729 -8.744 1.00 89.12 298 PRO A N 1
ATOM 2398 C CA . PRO A 1 298 ? 15.147 -0.333 -7.908 1.00 89.12 298 PRO A CA 1
ATOM 2399 C C . PRO A 1 298 ? 15.864 -1.508 -7.249 1.00 89.12 298 PRO A C 1
ATOM 2401 O O . PRO A 1 298 ? 17.092 -1.525 -7.244 1.00 89.12 298 PRO A O 1
ATOM 2404 N N . ARG A 1 299 ? 15.151 -2.549 -6.802 1.00 84.19 299 ARG A N 1
ATOM 2405 C CA . ARG A 1 299 ? 15.768 -3.710 -6.137 1.00 84.19 299 ARG A CA 1
ATOM 2406 C C . ARG A 1 299 ? 16.644 -4.588 -7.034 1.00 84.19 299 ARG A C 1
ATOM 2408 O O . ARG A 1 299 ? 17.599 -5.207 -6.554 1.00 84.19 299 ARG A O 1
ATOM 2415 N N . ARG A 1 300 ? 16.413 -4.605 -8.350 1.00 81.62 300 ARG A N 1
ATOM 2416 C CA . ARG A 1 300 ? 17.360 -5.210 -9.308 1.00 81.62 300 ARG A CA 1
ATOM 2417 C C . ARG A 1 300 ? 18.567 -4.317 -9.584 1.00 81.62 300 ARG A C 1
ATOM 2419 O O . ARG A 1 300 ? 19.605 -4.821 -10.016 1.00 81.62 300 ARG A O 1
ATOM 2426 N N . ASN A 1 301 ? 18.460 -3.016 -9.310 1.00 76.88 301 ASN A N 1
ATOM 2427 C CA . ASN A 1 301 ? 19.541 -2.050 -9.465 1.00 76.88 301 ASN A CA 1
ATOM 2428 C C . ASN A 1 301 ? 19.785 -1.082 -8.263 1.00 76.88 301 ASN A C 1
ATOM 2430 O O . ASN A 1 301 ? 20.026 0.101 -8.497 1.00 76.88 301 ASN A O 1
ATOM 2434 N N . PRO A 1 302 ? 19.998 -1.545 -7.004 1.00 70.75 302 PRO A N 1
ATOM 2435 C CA . PRO A 1 302 ? 20.214 -0.688 -5.803 1.00 70.75 302 PRO A CA 1
ATOM 2436 C C . PRO A 1 302 ? 21.265 0.462 -5.848 1.00 70.75 302 PRO A C 1
ATOM 2438 O O . PRO A 1 302 ? 20.891 1.602 -5.982 1.00 70.75 302 PRO A O 1
ATOM 2441 N N . GLY A 1 303 ? 22.585 0.248 -5.840 1.00 70.12 303 GLY A N 1
ATOM 2442 C CA . GLY A 1 303 ? 23.647 1.225 -6.189 1.00 70.12 303 GLY A CA 1
ATOM 2443 C C . GLY A 1 303 ? 23.669 1.914 -7.578 1.00 70.12 303 GLY A C 1
ATOM 2444 O O . GLY A 1 303 ? 24.724 2.395 -7.974 1.00 70.12 303 GLY A O 1
ATOM 2445 N N . ALA A 1 304 ? 22.561 1.991 -8.318 1.00 80.06 304 ALA A N 1
ATOM 2446 C CA . ALA A 1 304 ? 22.402 2.934 -9.431 1.00 80.06 304 ALA A CA 1
ATOM 2447 C C . ALA A 1 304 ? 21.013 3.581 -9.325 1.00 80.06 304 ALA A C 1
ATOM 2449 O O . ALA A 1 304 ? 20.215 3.554 -10.258 1.00 80.06 304 ALA A O 1
ATOM 2450 N N . GLN A 1 305 ? 20.761 4.150 -8.141 1.00 76.12 305 GLN A N 1
ATOM 2451 C CA . GLN A 1 305 ? 19.484 4.693 -7.651 1.00 76.12 305 GLN A CA 1
ATOM 2452 C C . GLN A 1 305 ? 18.817 5.688 -8.610 1.00 76.12 305 GLN A C 1
ATOM 2454 O O . GLN A 1 305 ? 17.610 5.876 -8.574 1.00 76.12 305 GLN A O 1
ATOM 2459 N N . ASN A 1 306 ? 19.594 6.316 -9.492 1.00 82.81 306 ASN A N 1
ATOM 2460 C CA . ASN A 1 306 ? 19.114 7.300 -10.462 1.00 82.81 306 ASN A CA 1
ATOM 2461 C C . ASN A 1 306 ? 19.353 6.863 -11.915 1.00 82.81 306 ASN A C 1
ATOM 2463 O O . ASN A 1 306 ? 19.453 7.693 -12.815 1.00 82.81 306 ASN A O 1
ATOM 2467 N N . SER A 1 307 ? 19.485 5.556 -12.148 1.00 87.94 307 SER A N 1
ATOM 2468 C CA . SER A 1 307 ? 19.592 4.999 -13.493 1.00 87.94 307 SER A CA 1
ATOM 2469 C C . SER A 1 307 ? 18.295 5.218 -14.267 1.00 87.94 307 SER A C 1
ATOM 2471 O O . SER A 1 307 ? 17.206 4.964 -13.755 1.00 87.94 307 SER A O 1
ATOM 2473 N N . ARG A 1 308 ? 18.412 5.600 -15.541 1.00 89.62 308 ARG A N 1
ATOM 2474 C CA . ARG A 1 308 ? 17.262 5.735 -16.442 1.00 89.62 308 ARG A CA 1
ATOM 2475 C C . ARG A 1 308 ? 16.545 4.410 -16.729 1.00 89.62 308 ARG A C 1
ATOM 2477 O O . ARG A 1 308 ? 15.361 4.433 -17.049 1.00 89.62 308 ARG A O 1
ATOM 2484 N N . HIS A 1 309 ? 17.189 3.259 -16.503 1.00 89.56 309 HIS A N 1
ATOM 2485 C CA . HIS A 1 309 ? 16.504 1.956 -16.532 1.00 89.56 309 HIS A CA 1
ATOM 2486 C C . HIS A 1 309 ? 15.394 1.849 -15.484 1.00 89.56 309 HIS A C 1
ATOM 2488 O O . HIS A 1 309 ? 14.411 1.152 -15.719 1.00 89.56 309 HIS A O 1
ATOM 2494 N N . LEU A 1 310 ? 15.537 2.553 -14.353 1.00 90.19 310 LEU A N 1
ATOM 2495 C CA . LEU A 1 310 ? 14.529 2.582 -13.294 1.00 90.19 310 LEU A CA 1
ATOM 2496 C C . LEU A 1 310 ? 13.291 3.395 -13.670 1.00 90.19 310 LEU A C 1
ATOM 2498 O O . LEU A 1 310 ? 12.314 3.373 -12.943 1.00 90.19 310 LEU A O 1
ATOM 2502 N N . ARG A 1 311 ? 13.322 4.141 -14.772 1.00 88.69 311 ARG A N 1
ATOM 2503 C CA . ARG A 1 311 ? 12.236 5.046 -15.184 1.00 88.69 311 ARG A CA 1
ATOM 2504 C C . ARG A 1 311 ? 11.683 4.679 -16.559 1.00 88.69 311 ARG A C 1
ATOM 2506 O O . ARG A 1 311 ? 10.976 5.466 -17.174 1.00 88.69 311 ARG A O 1
ATOM 2513 N N . GLY A 1 312 ? 12.066 3.511 -17.079 1.00 88.25 312 GLY A N 1
ATOM 2514 C CA . GLY A 1 312 ? 11.689 3.084 -18.425 1.00 88.25 312 GLY A CA 1
ATOM 2515 C C . GLY A 1 312 ? 12.282 3.968 -19.524 1.00 88.25 312 GLY A C 1
ATOM 2516 O O . GLY A 1 312 ? 11.665 4.112 -20.566 1.00 88.25 312 GLY A O 1
ATOM 2517 N N . LEU A 1 313 ? 13.454 4.573 -19.286 1.00 89.75 313 LEU A N 1
ATOM 2518 C CA . LEU A 1 313 ? 14.082 5.557 -20.178 1.00 89.75 313 LEU A CA 1
ATOM 2519 C C . LEU A 1 313 ? 15.456 5.117 -20.717 1.00 89.75 313 LEU A C 1
ATOM 2521 O O . LEU A 1 313 ? 16.257 5.962 -21.134 1.00 89.75 313 LEU A O 1
ATOM 2525 N N . ALA A 1 314 ? 15.789 3.823 -20.636 1.00 91.12 314 ALA A N 1
ATOM 2526 C CA . ALA A 1 314 ? 17.064 3.310 -21.134 1.00 91.12 314 ALA A CA 1
ATOM 2527 C C . ALA A 1 314 ? 17.046 1.838 -21.566 1.00 91.12 314 ALA A C 1
ATOM 2529 O O . ALA A 1 314 ? 16.322 1.011 -21.010 1.00 91.12 314 ALA A O 1
ATOM 2530 N N . LEU A 1 315 ? 17.931 1.518 -22.512 1.00 92.25 315 LEU A N 1
ATOM 2531 C CA . LEU A 1 315 ? 18.133 0.212 -23.127 1.00 92.25 315 LEU A CA 1
ATOM 2532 C C . LEU A 1 315 ? 19.635 -0.091 -23.257 1.00 92.25 315 LEU A C 1
ATOM 2534 O O . LEU A 1 315 ? 20.380 0.711 -23.818 1.00 92.25 315 LEU A O 1
ATOM 2538 N N . ASP A 1 316 ? 20.061 -1.274 -22.817 1.00 91.69 316 ASP A N 1
ATOM 2539 C CA . ASP A 1 316 ? 21.424 -1.766 -23.030 1.00 91.69 316 ASP A CA 1
ATOM 2540 C C . ASP A 1 316 ? 21.430 -2.803 -24.143 1.00 91.69 316 ASP A C 1
ATOM 2542 O O . ASP A 1 316 ? 20.786 -3.852 -24.016 1.00 91.69 316 ASP A O 1
ATOM 2546 N N . ILE A 1 317 ? 22.203 -2.551 -25.197 1.00 92.44 317 ILE A N 1
ATOM 2547 C CA . ILE A 1 317 ? 22.210 -3.377 -26.405 1.00 92.44 317 ILE A CA 1
ATOM 2548 C C . ILE A 1 317 ? 23.603 -3.743 -26.904 1.00 92.44 317 ILE A C 1
ATOM 2550 O O . ILE A 1 317 ? 24.576 -3.014 -26.706 1.00 92.44 317 ILE A O 1
ATOM 2554 N N . TYR A 1 318 ? 23.690 -4.857 -27.625 1.00 91.81 318 TYR A N 1
ATOM 2555 C CA . TYR A 1 318 ? 24.904 -5.291 -28.314 1.00 91.81 318 TYR A CA 1
ATOM 2556 C C . TYR A 1 318 ? 24.567 -6.154 -29.543 1.00 91.81 318 TYR A C 1
ATOM 2558 O O . TYR A 1 318 ? 23.503 -6.766 -29.586 1.00 91.81 318 TYR A O 1
ATOM 2566 N N . PRO A 1 319 ? 25.440 -6.227 -30.562 1.00 91.88 319 PRO A N 1
ATOM 2567 C CA . PRO A 1 319 ? 25.182 -7.036 -31.752 1.00 91.88 319 PRO A CA 1
ATOM 2568 C C . PRO A 1 319 ? 25.559 -8.516 -31.533 1.00 91.88 319 PRO A C 1
ATOM 2570 O O . PRO A 1 319 ? 26.579 -8.808 -30.903 1.00 91.88 319 PRO A O 1
ATOM 2573 N N . GLU A 1 320 ? 24.789 -9.456 -32.093 1.00 90.44 320 GLU A N 1
ATOM 2574 C CA . GLU A 1 320 ? 25.048 -10.907 -31.979 1.00 90.44 320 GLU A CA 1
ATOM 2575 C C . GLU A 1 320 ? 26.341 -11.349 -32.679 1.00 90.44 320 GLU A C 1
ATOM 2577 O O . GLU A 1 320 ? 27.037 -12.246 -32.203 1.00 90.44 320 GLU A O 1
ATOM 2582 N N . GLY A 1 321 ? 26.699 -10.718 -33.803 1.00 80.44 321 GLY A N 1
ATOM 2583 C CA . GLY A 1 321 ? 27.810 -11.122 -34.676 1.00 80.44 321 GLY A CA 1
ATOM 2584 C C . GLY A 1 321 ? 29.222 -10.877 -34.124 1.00 80.44 321 GLY A C 1
ATOM 2585 O O . GLY A 1 321 ? 30.186 -10.862 -34.893 1.00 80.44 321 GLY A O 1
ATOM 2586 N N . GLY A 1 322 ? 29.361 -10.657 -32.814 1.00 77.00 322 GLY A N 1
ATOM 2587 C CA . GLY A 1 322 ? 30.602 -10.257 -32.158 1.00 77.00 322 GLY A CA 1
ATOM 2588 C C . GLY A 1 322 ? 30.897 -8.764 -32.310 1.00 77.00 322 GLY A C 1
ATOM 2589 O O . GLY A 1 322 ? 30.365 -8.079 -33.190 1.00 77.00 322 GLY A O 1
ATOM 2590 N N . VAL A 1 323 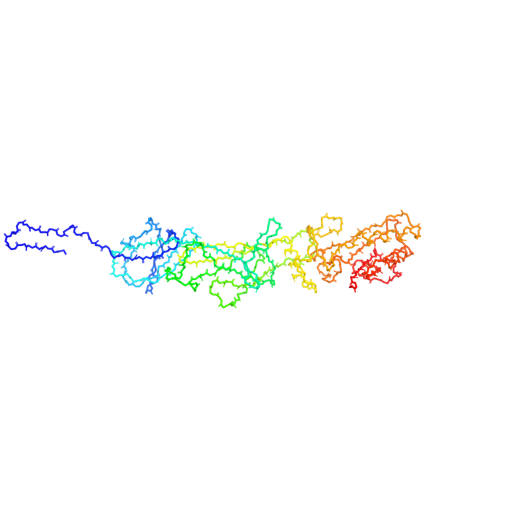? 31.759 -8.239 -31.434 1.00 75.69 323 VAL A N 1
ATOM 2591 C CA . VAL A 1 323 ? 32.002 -6.795 -31.357 1.00 75.69 323 VAL A CA 1
ATOM 2592 C C . VAL A 1 323 ? 33.469 -6.444 -31.557 1.00 75.69 323 VAL A C 1
ATOM 2594 O O . VAL A 1 323 ? 34.358 -6.942 -30.872 1.00 75.69 323 VAL A O 1
ATOM 2597 N N . ASN A 1 324 ? 33.716 -5.567 -32.528 1.00 85.88 324 ASN A N 1
ATOM 2598 C CA . ASN A 1 324 ? 34.978 -4.858 -32.699 1.00 85.88 324 ASN A CA 1
ATOM 2599 C C . ASN A 1 324 ? 34.716 -3.351 -32.570 1.00 85.88 324 ASN A C 1
ATOM 2601 O O . ASN A 1 324 ? 33.564 -2.917 -32.558 1.00 85.88 324 ASN A O 1
ATOM 2605 N N . LEU A 1 325 ? 35.781 -2.550 -32.486 1.00 85.31 325 LEU A N 1
ATOM 2606 C CA . LEU A 1 325 ? 35.663 -1.106 -32.277 1.00 85.31 325 LEU A CA 1
ATOM 2607 C C . LEU A 1 325 ? 34.760 -0.420 -33.319 1.00 85.31 325 LEU A C 1
ATOM 2609 O O . LEU A 1 325 ? 33.925 0.398 -32.952 1.00 85.31 325 LEU A O 1
ATOM 2613 N N . GLN A 1 326 ? 34.884 -0.774 -34.600 1.00 89.00 326 GLN A N 1
ATOM 2614 C CA . GLN A 1 326 ? 34.069 -0.163 -35.652 1.00 89.00 326 GLN A CA 1
ATOM 2615 C C . GLN A 1 326 ? 32.580 -0.493 -35.474 1.00 89.00 326 GLN A C 1
ATOM 2617 O O . GLN A 1 326 ? 31.746 0.402 -35.537 1.00 89.00 326 GLN A O 1
ATOM 2622 N N . ARG A 1 327 ? 32.253 -1.752 -35.156 1.00 89.50 327 ARG A N 1
ATOM 2623 C CA . ARG A 1 327 ? 30.872 -2.185 -34.882 1.00 89.50 327 ARG A CA 1
ATOM 2624 C C . ARG A 1 327 ? 30.275 -1.465 -33.670 1.00 89.50 327 ARG A C 1
ATOM 2626 O O . ARG A 1 327 ? 29.113 -1.080 -33.723 1.00 89.50 327 ARG A O 1
ATOM 2633 N N . TRP A 1 328 ? 31.065 -1.227 -32.617 1.00 88.12 328 TRP A N 1
ATOM 2634 C CA . TRP A 1 328 ? 30.631 -0.397 -31.484 1.00 88.12 328 TRP A CA 1
ATOM 2635 C C . TRP A 1 328 ? 30.286 1.026 -31.924 1.00 88.12 328 TRP A C 1
ATOM 2637 O O . TRP A 1 328 ? 29.225 1.543 -31.584 1.00 88.12 328 TRP A O 1
ATOM 2647 N N . LEU A 1 329 ? 31.157 1.658 -32.711 1.00 89.25 329 LEU A N 1
ATOM 2648 C CA . LEU A 1 329 ? 30.931 3.021 -33.187 1.00 89.25 329 LEU A CA 1
ATOM 2649 C C . LEU A 1 329 ? 29.692 3.126 -34.080 1.00 89.25 329 LEU A C 1
ATOM 2651 O O . LEU A 1 329 ? 28.915 4.069 -33.929 1.00 89.25 329 LEU A O 1
ATOM 2655 N N . ASP A 1 330 ? 29.476 2.149 -34.959 1.00 92.69 330 ASP A N 1
ATOM 2656 C CA . ASP A 1 330 ? 28.324 2.121 -35.858 1.00 92.69 330 ASP A CA 1
ATOM 2657 C C . ASP A 1 330 ? 27.006 1.822 -35.137 1.00 92.69 330 ASP A C 1
ATOM 2659 O O . ASP A 1 330 ? 25.990 2.452 -35.442 1.00 92.69 330 ASP A O 1
ATOM 2663 N N . LEU A 1 331 ? 27.002 0.930 -34.141 1.00 92.50 331 LEU A N 1
ATOM 2664 C CA . LEU A 1 331 ? 25.808 0.679 -33.332 1.00 92.50 331 LEU A CA 1
ATOM 2665 C C . LEU A 1 331 ? 25.469 1.907 -32.479 1.00 92.50 331 LEU A C 1
ATOM 2667 O O . LEU A 1 331 ? 24.308 2.295 -32.368 1.00 92.50 331 LEU A O 1
ATOM 2671 N N . ARG A 1 332 ? 26.487 2.593 -31.946 1.00 92.50 332 ARG A N 1
ATOM 2672 C CA . ARG A 1 332 ? 26.292 3.832 -31.186 1.00 92.50 332 ARG A CA 1
ATOM 2673 C C . ARG A 1 332 ? 25.727 4.928 -32.080 1.00 92.50 332 ARG A C 1
ATOM 2675 O O . ARG A 1 332 ? 24.814 5.640 -31.676 1.00 92.50 332 ARG A O 1
ATOM 2682 N N . ALA A 1 333 ? 26.275 5.084 -33.282 1.00 93.19 333 ALA A N 1
ATOM 2683 C CA . ALA A 1 333 ? 25.749 6.030 -34.255 1.00 93.19 333 ALA A CA 1
ATOM 2684 C C . ALA A 1 333 ? 24.297 5.683 -34.621 1.00 93.19 333 ALA A C 1
ATOM 2686 O O . ALA A 1 333 ? 23.457 6.569 -34.622 1.00 93.19 333 ALA A O 1
ATOM 2687 N N . SER A 1 334 ? 23.970 4.395 -34.776 1.00 94.88 334 SER A N 1
ATOM 2688 C CA . SER A 1 334 ? 22.593 3.936 -35.012 1.00 94.88 334 SER A CA 1
ATOM 2689 C C . SER A 1 334 ? 21.619 4.354 -33.905 1.00 94.88 334 SER A C 1
ATOM 2691 O O . SER A 1 334 ? 20.479 4.691 -34.212 1.00 94.88 334 SER A O 1
ATOM 2693 N N . GLY A 1 335 ? 22.069 4.376 -32.645 1.00 93.12 335 GLY A N 1
ATOM 2694 C CA . GLY A 1 335 ? 21.296 4.906 -31.519 1.00 93.12 335 GLY A CA 1
ATOM 2695 C C . GLY A 1 335 ? 21.188 6.435 -31.485 1.00 93.12 335 GLY A C 1
ATOM 2696 O O . GLY A 1 335 ? 20.135 6.961 -31.151 1.00 93.12 335 GLY A O 1
ATOM 2697 N N . ASN A 1 336 ? 22.246 7.162 -31.857 1.00 93.50 336 ASN A N 1
ATOM 2698 C CA . ASN A 1 336 ? 22.222 8.634 -31.902 1.00 93.50 336 ASN A CA 1
ATOM 2699 C C . ASN A 1 336 ? 21.455 9.196 -33.111 1.00 93.50 336 ASN A C 1
ATOM 2701 O O . ASN A 1 336 ? 20.981 10.324 -33.053 1.00 93.50 336 ASN A O 1
ATOM 2705 N N . ASP A 1 337 ? 21.341 8.426 -34.194 1.00 93.81 337 ASP A N 1
ATOM 2706 C CA . ASP A 1 337 ? 20.640 8.822 -35.421 1.00 93.81 337 ASP A CA 1
ATOM 2707 C C . ASP A 1 337 ? 19.115 8.618 -35.324 1.00 93.81 337 ASP A C 1
ATOM 2709 O O . ASP A 1 337 ? 18.391 8.844 -36.296 1.00 93.81 337 ASP A O 1
ATOM 2713 N N . ILE A 1 338 ? 18.601 8.155 -34.179 1.00 93.12 338 ILE A N 1
ATOM 2714 C CA . ILE A 1 338 ? 17.160 8.013 -33.977 1.00 93.12 338 ILE A CA 1
ATOM 2715 C C . ILE A 1 338 ? 16.529 9.402 -33.919 1.00 93.12 338 ILE A C 1
ATOM 2717 O O . ILE A 1 338 ? 16.913 10.248 -33.115 1.00 93.12 338 ILE A O 1
ATOM 2721 N N . ASN A 1 339 ? 15.514 9.608 -34.753 1.00 87.88 339 ASN A N 1
ATOM 2722 C CA . ASN A 1 339 ? 14.727 10.828 -34.777 1.00 87.88 339 ASN A CA 1
ATOM 2723 C C . ASN A 1 339 ? 13.253 10.480 -34.557 1.00 87.88 339 ASN A C 1
ATOM 2725 O O . ASN A 1 339 ? 12.542 10.122 -35.497 1.00 87.88 339 ASN A O 1
ATOM 2729 N N . ILE A 1 340 ? 12.824 10.546 -33.298 1.00 86.31 340 ILE A N 1
ATOM 2730 C CA . ILE A 1 340 ? 11.429 10.384 -32.889 1.00 86.31 340 ILE A CA 1
ATOM 2731 C C . ILE A 1 340 ? 10.968 11.739 -32.349 1.00 86.31 340 ILE A C 1
ATOM 2733 O O . ILE A 1 340 ? 11.609 12.311 -31.468 1.00 86.31 340 ILE A O 1
ATOM 2737 N N . ASN A 1 341 ? 9.881 12.272 -32.911 1.00 85.00 341 ASN A N 1
ATOM 2738 C CA . ASN A 1 341 ? 9.359 13.584 -32.529 1.00 85.00 341 ASN A CA 1
ATOM 2739 C C . ASN A 1 341 ? 9.079 13.638 -31.024 1.00 85.00 341 ASN A C 1
ATOM 2741 O O . ASN A 1 341 ? 8.390 12.769 -30.501 1.00 85.00 341 ASN A O 1
ATOM 2745 N N . GLY A 1 342 ? 9.579 14.683 -30.363 1.00 83.06 342 GLY A N 1
ATOM 2746 C CA . GLY A 1 342 ? 9.376 14.879 -28.927 1.00 83.06 342 GLY A CA 1
ATOM 2747 C C . GLY A 1 342 ? 10.370 14.136 -28.032 1.00 83.06 342 GLY A C 1
ATOM 2748 O O . GLY A 1 342 ? 10.280 14.295 -26.819 1.00 83.06 342 GLY A O 1
ATOM 2749 N N . LEU A 1 343 ? 11.347 13.410 -28.596 1.00 88.25 343 LEU A N 1
ATOM 2750 C CA . LEU A 1 343 ? 12.383 12.706 -27.835 1.00 88.25 343 LEU A CA 1
ATOM 2751 C C . LEU A 1 343 ? 13.787 13.248 -28.101 1.00 88.25 343 LEU A C 1
ATOM 2753 O O . LEU A 1 343 ? 14.214 13.421 -29.242 1.00 88.25 343 LEU A O 1
ATOM 2757 N N . SER A 1 344 ? 14.543 13.435 -27.022 1.00 90.00 344 SER A N 1
ATOM 2758 C CA . SER A 1 344 ? 15.998 13.567 -27.058 1.00 90.00 344 SER A CA 1
ATOM 2759 C C . SER A 1 344 ? 16.625 12.218 -26.729 1.00 90.00 344 SER A C 1
ATOM 2761 O O . SER A 1 344 ? 16.346 11.656 -25.671 1.00 90.00 344 SER A O 1
ATOM 2763 N N . ILE A 1 345 ? 17.467 11.695 -27.622 1.00 92.56 345 ILE A N 1
ATOM 2764 C CA . ILE A 1 345 ? 18.068 10.361 -27.503 1.00 92.56 345 ILE A CA 1
ATOM 2765 C C . ILE A 1 345 ? 19.585 10.491 -27.459 1.00 92.56 345 ILE A C 1
ATOM 2767 O O . ILE A 1 345 ? 20.186 11.302 -28.164 1.00 92.56 345 ILE A O 1
ATOM 2771 N N . THR A 1 346 ? 20.234 9.700 -26.610 1.00 92.69 346 THR A N 1
ATOM 2772 C CA . THR A 1 346 ? 21.694 9.647 -26.545 1.00 92.69 346 THR A CA 1
ATOM 2773 C C . THR A 1 346 ? 22.180 8.223 -26.319 1.00 92.69 346 THR A C 1
ATOM 2775 O O . THR A 1 346 ? 21.725 7.529 -25.414 1.00 92.69 346 THR A O 1
ATOM 2778 N N . ALA A 1 347 ? 23.145 7.803 -27.135 1.00 92.56 347 ALA A N 1
ATOM 2779 C CA . ALA A 1 347 ? 23.801 6.508 -27.043 1.00 92.56 347 ALA A CA 1
ATOM 2780 C C . ALA A 1 347 ? 25.266 6.648 -26.592 1.00 92.56 347 ALA A C 1
ATOM 2782 O O . ALA A 1 347 ? 26.062 7.403 -27.178 1.00 92.56 347 ALA A O 1
ATOM 2783 N N . HIS A 1 348 ? 25.637 5.866 -25.580 1.00 91.19 348 HIS A N 1
ATOM 2784 C CA . HIS A 1 348 ? 26.961 5.836 -24.955 1.00 91.19 348 HIS A CA 1
ATOM 2785 C C . HIS A 1 348 ? 27.538 4.419 -24.952 1.00 91.19 348 HIS A C 1
ATOM 2787 O O . HIS A 1 348 ? 26.798 3.444 -24.869 1.00 91.19 348 HIS A O 1
ATOM 2793 N N . CYS A 1 349 ? 28.863 4.295 -25.011 1.00 88.44 349 CYS A N 1
ATOM 2794 C CA . CYS A 1 349 ? 29.528 3.016 -24.762 1.00 88.44 349 CYS A CA 1
ATOM 2795 C C . CYS A 1 349 ? 29.623 2.770 -23.249 1.00 88.44 349 CYS A C 1
ATOM 2797 O O . CYS A 1 349 ? 29.996 3.677 -22.502 1.00 88.44 349 CYS A O 1
ATOM 2799 N N . ASP A 1 350 ? 29.345 1.547 -22.802 1.00 85.06 350 ASP A N 1
ATOM 2800 C CA . ASP A 1 350 ? 29.363 1.187 -21.381 1.00 85.06 350 ASP A CA 1
ATOM 2801 C C . ASP A 1 350 ? 30.127 -0.130 -21.143 1.00 85.06 350 ASP A C 1
ATOM 2803 O O . ASP A 1 350 ? 30.163 -1.038 -21.986 1.00 85.06 350 ASP A O 1
ATOM 2807 N N . ARG A 1 351 ? 30.785 -0.212 -19.981 1.00 83.38 351 ARG A N 1
ATOM 2808 C CA . ARG A 1 351 ? 31.268 -1.452 -19.379 1.00 83.38 351 ARG A CA 1
ATOM 2809 C C . ARG A 1 351 ? 30.709 -1.619 -17.964 1.00 83.38 351 ARG A C 1
ATOM 2811 O O . ARG A 1 351 ? 31.174 -0.973 -17.027 1.00 83.38 351 ARG A O 1
ATOM 2818 N N . SER A 1 352 ? 29.840 -2.612 -17.782 1.00 74.81 352 SER A N 1
ATOM 2819 C CA . SER A 1 352 ? 29.333 -3.025 -16.461 1.00 74.81 352 SER A CA 1
ATOM 2820 C C . SER A 1 352 ? 28.668 -1.893 -15.650 1.00 74.81 352 SER A C 1
ATOM 2822 O O . SER A 1 352 ? 28.852 -1.820 -14.435 1.00 74.81 352 SER A O 1
ATOM 2824 N N . GLY A 1 353 ? 27.888 -1.034 -16.310 1.00 71.19 353 GLY A N 1
ATOM 2825 C CA . GLY A 1 353 ? 27.172 0.095 -15.707 1.00 71.19 353 GLY A CA 1
ATOM 2826 C C . GLY A 1 353 ? 28.039 1.342 -15.521 1.00 71.19 353 GLY A C 1
ATOM 2827 O O . GLY A 1 353 ? 27.736 2.183 -14.679 1.00 71.19 353 GLY A O 1
ATOM 2828 N N . THR A 1 354 ? 29.164 1.426 -16.232 1.00 81.06 354 THR A N 1
ATOM 2829 C CA . THR A 1 354 ? 30.065 2.578 -16.225 1.00 81.06 354 THR A CA 1
ATOM 2830 C C . THR A 1 354 ? 30.299 3.025 -17.656 1.00 81.06 354 THR A C 1
ATOM 2832 O O . THR A 1 354 ? 30.848 2.274 -18.468 1.00 81.06 354 THR A O 1
ATOM 2835 N N . PHE A 1 355 ? 29.954 4.277 -17.949 1.00 85.38 355 PHE A N 1
ATOM 2836 C CA . PHE A 1 355 ? 30.252 4.873 -19.243 1.00 85.38 355 PHE A CA 1
ATOM 2837 C C . PHE A 1 355 ? 31.762 4.932 -19.469 1.00 85.38 355 PHE A C 1
ATOM 2839 O O . PHE A 1 355 ? 32.524 5.413 -18.628 1.00 85.38 355 PHE A O 1
ATOM 2846 N N . VAL A 1 356 ? 32.185 4.425 -20.621 1.00 86.69 356 VAL A N 1
ATOM 2847 C CA . VAL A 1 356 ? 33.583 4.411 -21.052 1.00 86.69 356 VAL A CA 1
ATOM 2848 C C . VAL A 1 356 ? 33.750 5.269 -22.296 1.00 86.69 356 VAL A C 1
ATOM 2850 O 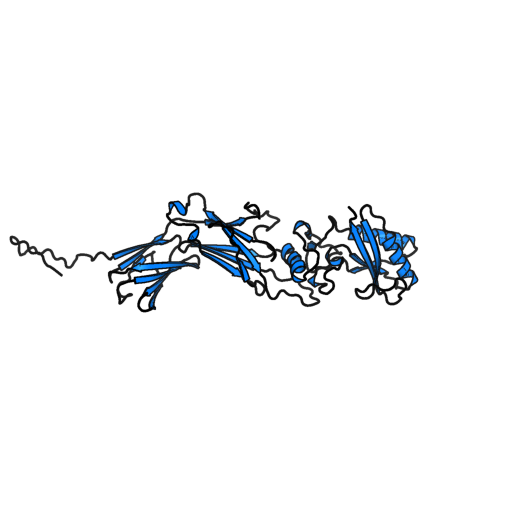O . VAL A 1 356 ? 32.781 5.614 -22.973 1.00 86.69 356 VAL A O 1
ATOM 2853 N N . ASP A 1 357 ? 34.999 5.606 -22.616 1.00 84.94 357 ASP A N 1
ATOM 2854 C CA . ASP A 1 357 ? 35.302 6.364 -23.825 1.00 84.94 357 ASP A CA 1
ATOM 2855 C C . ASP A 1 357 ? 34.703 5.692 -25.065 1.00 84.94 357 ASP A C 1
ATOM 2857 O O . ASP A 1 357 ? 34.759 4.472 -25.231 1.00 84.94 357 ASP A O 1
ATOM 2861 N N . ASN A 1 358 ? 34.203 6.508 -25.993 1.00 80.56 358 ASN A N 1
ATOM 2862 C CA . ASN A 1 358 ? 33.532 6.019 -27.201 1.00 80.56 358 ASN A CA 1
ATOM 2863 C C . ASN A 1 358 ? 34.416 5.100 -28.065 1.00 80.56 358 ASN A C 1
ATOM 2865 O O . ASN A 1 358 ? 33.889 4.301 -28.830 1.00 80.56 358 ASN A O 1
ATOM 2869 N N . ASN A 1 359 ? 35.744 5.192 -27.925 1.00 81.00 359 ASN A N 1
ATOM 2870 C CA . ASN A 1 359 ? 36.708 4.362 -28.649 1.00 81.00 359 ASN A CA 1
ATOM 2871 C C . ASN A 1 359 ? 37.304 3.223 -27.799 1.00 81.00 359 ASN A C 1
ATOM 2873 O O . ASN A 1 359 ? 38.335 2.649 -28.161 1.00 81.00 359 ASN A O 1
ATOM 2877 N N . CYS A 1 360 ? 36.706 2.916 -26.647 1.00 77.88 360 CYS A N 1
ATOM 2878 C CA . CYS A 1 360 ? 37.257 1.947 -25.715 1.00 77.88 360 CYS A CA 1
ATOM 2879 C C . CYS A 1 360 ? 36.880 0.515 -26.112 1.00 77.88 360 CYS A C 1
ATOM 2881 O O . CYS A 1 360 ? 35.711 0.138 -26.120 1.00 77.88 360 CYS A O 1
ATOM 2883 N N . SER A 1 361 ? 37.881 -0.325 -26.378 1.00 78.44 361 SER A N 1
ATOM 2884 C CA . SER A 1 361 ? 37.674 -1.731 -26.756 1.00 78.44 361 SER A CA 1
ATOM 2885 C C . SER A 1 361 ? 37.136 -2.617 -25.627 1.00 78.44 361 SER A C 1
ATOM 2887 O O . SER A 1 361 ? 36.810 -3.775 -25.870 1.00 78.44 361 SER A O 1
ATOM 2889 N N . ILE A 1 362 ? 37.057 -2.096 -24.399 1.00 83.31 362 ILE A N 1
ATOM 2890 C CA . ILE A 1 362 ? 36.553 -2.819 -23.223 1.00 83.31 362 ILE A CA 1
ATOM 2891 C C . ILE A 1 362 ? 35.036 -2.679 -23.028 1.00 83.31 362 ILE A C 1
ATOM 2893 O O . ILE A 1 362 ? 34.511 -3.294 -22.100 1.00 83.31 362 ILE A O 1
ATOM 2897 N N . ALA A 1 363 ? 34.355 -1.850 -23.829 1.00 84.00 363 ALA A N 1
ATOM 2898 C CA . ALA A 1 363 ? 32.900 -1.721 -23.783 1.00 84.00 363 ALA A CA 1
ATOM 2899 C C . ALA A 1 363 ? 32.238 -3.072 -24.099 1.00 84.00 363 ALA A C 1
ATOM 2901 O O . ALA A 1 363 ? 32.685 -3.786 -25.003 1.00 84.00 363 ALA A O 1
ATOM 2902 N N . ASN A 1 364 ? 31.192 -3.427 -23.349 1.00 85.88 364 ASN A N 1
ATOM 2903 C CA . ASN A 1 364 ? 30.454 -4.680 -23.536 1.00 85.88 364 ASN A CA 1
ATOM 2904 C C . ASN A 1 364 ? 29.017 -4.481 -24.043 1.00 85.88 364 ASN A C 1
ATOM 2906 O O . ASN A 1 364 ? 28.452 -5.432 -24.575 1.00 85.88 364 ASN A O 1
ATOM 2910 N N . HIS A 1 365 ? 28.458 -3.276 -23.923 1.00 90.12 365 HIS A N 1
ATOM 2911 C CA . HIS A 1 365 ? 27.173 -2.868 -24.498 1.00 90.12 365 HIS A CA 1
ATOM 2912 C C . HIS A 1 365 ? 27.190 -1.374 -24.857 1.00 90.12 365 HIS A C 1
ATOM 2914 O O . HIS A 1 365 ? 28.093 -0.625 -24.466 1.00 90.12 365 HIS A O 1
ATOM 2920 N N . ILE A 1 366 ? 26.184 -0.945 -25.614 1.00 91.38 366 ILE A N 1
ATOM 2921 C CA . ILE A 1 366 ? 25.798 0.459 -25.719 1.00 91.38 366 ILE A CA 1
ATOM 2922 C C . ILE A 1 366 ? 24.595 0.683 -24.830 1.00 91.38 366 ILE A C 1
ATOM 2924 O O . ILE A 1 366 ? 23.618 -0.055 -24.914 1.00 91.38 366 ILE A O 1
ATOM 2928 N N . HIS A 1 367 ? 24.679 1.740 -24.041 1.00 92.44 367 HIS A N 1
ATOM 2929 C CA . HIS A 1 367 ? 23.585 2.276 -23.263 1.00 92.44 367 HIS A CA 1
ATOM 2930 C C . HIS A 1 367 ? 22.896 3.372 -24.079 1.00 92.44 367 HIS A C 1
ATOM 2932 O O . HIS A 1 367 ? 23.490 4.424 -24.348 1.00 92.44 367 HIS A O 1
ATOM 2938 N N . VAL A 1 368 ? 21.665 3.119 -24.514 1.00 93.19 368 VAL A N 1
ATOM 2939 C CA . VAL A 1 368 ? 20.804 4.099 -25.182 1.00 93.19 368 VAL A CA 1
ATOM 2940 C C . VAL A 1 368 ? 19.810 4.621 -24.164 1.00 93.19 368 VAL A C 1
ATOM 2942 O O . VAL A 1 368 ? 19.082 3.841 -23.565 1.00 93.19 368 VAL A O 1
ATOM 2945 N N . GLN A 1 369 ? 19.761 5.933 -23.987 1.00 92.50 369 GLN A N 1
ATOM 2946 C CA . GLN A 1 369 ? 18.838 6.590 -23.071 1.00 92.50 369 GLN A CA 1
ATOM 2947 C C . GLN A 1 369 ? 18.080 7.721 -23.760 1.00 92.50 369 GLN A C 1
ATOM 2949 O O . GLN A 1 369 ? 18.597 8.328 -24.701 1.00 92.50 369 GLN A O 1
ATOM 2954 N N . TRP A 1 370 ? 16.873 8.016 -23.280 1.00 91.75 370 TRP A N 1
ATOM 2955 C CA . TRP A 1 370 ? 16.017 9.054 -23.855 1.00 91.75 370 TRP A CA 1
ATOM 2956 C C . TRP A 1 370 ? 15.314 9.909 -22.805 1.00 91.75 370 TRP A C 1
ATOM 2958 O O . TRP A 1 370 ? 15.297 9.582 -21.616 1.00 91.75 370 TRP A O 1
ATOM 2968 N N . GLN A 1 371 ? 14.784 11.042 -23.261 1.00 88.69 371 GLN A N 1
ATOM 2969 C CA . GLN A 1 371 ? 14.000 11.984 -22.473 1.00 88.69 371 GLN A CA 1
ATOM 2970 C C . GLN A 1 371 ? 12.965 12.690 -23.352 1.00 88.69 371 GLN A C 1
ATOM 2972 O O . GLN A 1 371 ? 13.308 13.135 -24.451 1.00 88.69 371 GLN A O 1
ATOM 2977 N N . ASP A 1 372 ? 11.757 12.870 -22.825 1.00 82.31 372 ASP A N 1
ATOM 2978 C CA . ASP A 1 372 ? 10.727 13.705 -23.441 1.00 82.31 372 ASP A CA 1
ATOM 2979 C C . ASP A 1 372 ? 11.137 15.180 -23.355 1.00 82.31 372 ASP A C 1
ATOM 2981 O O . ASP A 1 372 ? 11.544 15.670 -22.296 1.00 82.31 372 ASP A O 1
ATOM 2985 N N . ILE A 1 373 ? 11.067 15.897 -24.477 1.00 76.88 373 ILE A N 1
ATOM 2986 C CA . ILE A 1 373 ? 11.447 17.320 -24.547 1.00 76.88 373 ILE A CA 1
ATOM 2987 C C . ILE A 1 373 ? 10.269 18.296 -24.421 1.00 76.88 373 ILE A C 1
ATOM 2989 O O . ILE A 1 373 ? 10.519 19.501 -24.382 1.00 76.88 373 ILE A O 1
ATOM 2993 N N . GLY A 1 374 ? 9.042 17.787 -24.250 1.00 60.59 374 GLY A N 1
ATOM 2994 C CA . GLY A 1 374 ? 7.826 18.593 -24.070 1.00 60.59 374 GLY A CA 1
ATOM 2995 C C . GLY A 1 374 ? 7.254 19.147 -25.366 1.00 60.59 374 GLY A C 1
ATOM 2996 O O . GLY A 1 374 ? 8.009 19.790 -26.132 1.00 60.59 374 GLY A O 1
#

Organism: NCBI:txid343403

Nearest PDB structures (foldseek):
  6hif-assembly1_Y  TM=3.996E-01  e=4.947E-02  Candidatus Kuenenia stuttgartensis
  8oe0-assembly1_B  TM=2.292E-01  e=5.121E-03  Mus musculus
  8oiq-assembly1_BB  TM=3.079E-01  e=2.168E+00  Sus scrofa
  7nqh-assembly1_BX  TM=3.182E-01  e=4.356E+00  Sus scrofa
  4v19-assembly1_X  TM=2.945E-01  e=4.356E+00  Sus scrofa

Foldseek 3Di:
DDWDADPVCNVDIPPCVPVDPDFAEAEDEFQFAFQKKKKAAPVPRDIDIDGDDPQKDFQQVVDDDFFKIWMWTAGPQRFIDIDIDGGPDSGYMYGYHHDNFDKAKFWADPVRHTDDDDPVGPVGFADAQVDKTKIFIGGDPPDDQVVVPHDLQQKDKDKDKDDPFQDDWAWDDPVDSRMTIIGGDTHPFDLDPADLAQGAKIKMWIWIHHRNNIDTDIHIHDLLNSLLNLLVVLVAPDRDDSQQWDQDPDPQEPENGRIAGAPDPDLCVVVLLVQLQVQLVVVPDDFDKDWPHFAYGCNNPRVVSHDLSNHSFKTWIDTPVDDDQVRLLSSQVSQCPDDDPQKDKHKFFDDPPHGDPSRDRRGDTIMMGMDGPD

Solvent-accessible surface area (backbone atoms only — not comparable to full-atom values): 21249 Å² total; per-residue (Å²): 142,70,76,60,71,43,92,92,41,73,88,58,59,58,72,57,91,72,66,75,77,76,55,49,75,48,78,43,77,22,42,37,57,55,44,34,40,31,44,31,30,76,86,74,74,50,62,55,73,46,78,41,57,93,48,34,45,76,38,59,85,76,58,93,76,74,44,54,27,39,38,38,36,38,21,76,62,71,10,63,37,76,47,80,47,76,37,91,56,64,52,28,33,40,37,49,44,70,47,92,61,60,68,49,74,44,33,34,48,99,86,69,46,77,45,72,61,55,103,88,41,64,62,48,33,39,54,43,64,84,43,75,46,34,38,31,66,40,71,39,95,92,46,56,60,60,84,74,72,47,58,52,79,60,52,46,75,47,79,45,58,76,36,100,43,22,57,51,68,48,80,44,91,76,90,44,66,49,45,51,35,34,28,46,42,59,34,88,70,91,73,70,82,77,50,89,64,65,81,78,62,47,29,35,38,43,33,43,27,40,60,13,32,38,48,77,40,70,32,45,31,42,77,66,31,45,55,42,35,39,30,58,76,59,65,26,89,63,73,63,59,73,92,27,56,41,86,39,82,52,96,51,51,69,38,68,55,56,53,44,48,30,85,56,101,62,74,57,58,64,65,51,52,52,42,28,52,51,42,34,40,74,72,72,49,88,64,56,74,44,74,82,42,37,26,33,44,47,57,69,40,52,100,47,50,78,42,46,26,52,33,47,29,28,39,30,32,40,59,69,79,62,84,52,67,67,56,51,46,49,51,34,46,17,40,49,68,51,84,52,93,59,54,48,56,46,42,43,34,19,40,96,93,38,81,46,61,79,86,47,81,75,47,72,33,34,41,36,36,54,45,78,68,121

Radius of gyration: 35.01 Å; Cα contacts (8 Å, |Δi|>4): 771; chains: 1; bounding box: 93×35×112 Å

Mean predicted aligned error: 9.83 Å

Secondary structure (DSSP, 8-state):
--EEEETTEEEEEEEGGG---PPEEEEEEESS-EEEEEEEETTT--EEEEE-BTTEEE-TTT-SS-EEEEEEEEETTS-EEEEEEEE--SSEEEEEEE----EEEEEE-TTS-B-PPBTTB-TTT---TTSPEEEEEEEPTT--TTTTT--GGGPEEEEEE-STT--EEEEE--S-TTEEEEEEE--S----S--SSPPPPPEEEEEEEETTEEEEEEEE--HHHHHHHHHHHTT-S----GGGEEE--STTB-SSSSEEE-SSSS-THHHHHHHHHHHHHHTT--SPEEEEE-B--GGGSTT-TT-GGGGT-EEEEEETT---HHHHHHHHHHHHT---TTEEEEEEEESSSSB--TT-TT--EEEEEEEE--

InterPro domains:
  IPR009045 Peptidase M74/Hedgehog-like, zinc-binding domain superfamily [G3DSA:3.30.1380.10] (258-372)
  IPR009045 Peptidase M74/Hedgehog-like, zinc-binding domain superfamily [SSF55166] (281-345)
  IPR013230 Peptidase M15A, C-terminal [PF08291] (284-322)

Sequence (374 aa):
MGRVWFDDYPEVGLDFSSFKIIPEIIQIDTYDDVNTLSLISTSTDAGFSTPVENNSKDLNGLITELGNYEIEMATSSGGFYSKKIDIISHNTLIVFNKIDYDFELRRLDDEGNRIENSDEELLSQTFVSVDQINIQFFELDGHDLENDGNSCDDIIWEVEGVTDDDGTVDEVDNGQQDVYAFTPNPINRPTQRPVTARNESIRYNVNATILGLRRVFELEQDQIDILRQEYIDFATNFQPGRDNAYLDNGNWNVGNYDYIITESNDNHFDAIYNAIVNNWTSRGYTDNIVVSSAYRNPRRNPGAQNSRHLRGLALDIYPEGGVNLQRWLDLRASGNDININGLSITAHCDRSGTFVDNNCSIANHIHVQWQDIG

=== Feature glossary ===
The record interleaves many kinds of information about one protein. Here is each kind framed as the question it answers.

Q: What known structures does this most resemble?
A: Structural nearest neighbors (via Foldseek easy-search vs the PDB). Reported per hit: target PDB id, E-value, and alignment TM-score. A TM-score above ~0.5 is the conventional threshold for 'same fold'.

Q: Where is each backbone atom in 3D?
A: The mmCIF table is the protein's shape written out atom by atom. For each backbone N, Cα, C, and carbonyl O, it records an (x, y, z) coordinate triple in Å plus the residue type, chain letter, and residue number.

Q: What are the backbone torsion angles?
A: The φ/ψ torsion pair specifies the backbone conformation at each residue. φ rotates about the N–Cα bond, ψ about the Cα–C bond. Steric clashes forbid most of the (φ, ψ) plane — the allowed regions (α-helix basin, β-sheet basin, left-handed helix) are the Ramachandran-allowed regions.

Q: Which residues are buried vs exposed?
A: Solvent-accessible surface area (SASA) is the area in Å² traced out by the centre of a 1.4 Å probe sphere (a water molecule) rolled over the protein's van der Waals surface (Shrake–Rupley / Lee–Richards construction). Buried residues have near-zero SASA; fully exposed residues can exceed 200 Å². The total SASA scales roughly with the number of surface residues.

Q: How confident is the AlphaFold model at each residue?
A: pLDDT is the predicted lDDT-Cα score: AlphaFold's confidence that the local environment of each residue (all inter-atomic distances within 15 Å) is correctly placed. It is a per-residue number between 0 and 100, with higher meaning more reliable.

Q: What does the local fold look like, residue by residue?
A: 3Di is Foldseek's structural alphabet. Each residue is assigned one of twenty discrete states based on how its Cα sits relative to its spatial (not sequential) neighbors. Aligning 3Di strings finds structural homologs roughly as well as full 3D superposition, but orders of magnitude faster.

Q: How big and how compact is the whole molecule?
A: Radius of gyration (Rg) is the root-mean-square distance of Cα atoms from their centroid — a single number for overall size and compactness. A globular domain of N residues has Rg ≈ 2.2·N^0.38 Å; an extended or disordered chain has a much larger Rg. The Cα contact count is the number of residue pairs whose Cα atoms are within 8 Å and are more than four positions apart in sequence — a standard proxy for tertiary packing density. The bounding box is the smallest axis-aligned box enclosing all Cα atoms.

Q: Which residues are in helices, strands, or loops?
A: DSSP 8-state secondary structure assigns each residue one of H (α-helix), G (3₁₀-helix), I (π-helix), E (extended β-strand), B (isolated β-bridge), T (hydrogen-bonded turn), S (bend), or '-' (coil). The assignment is computed from backbone hydrogen-bond geometry via the Kabsch–Sander algorithm.

Q: How mobile is each atom in the crystal?
A: Crystallographic B-factors measure how much each atom's electron density is smeared out, in Å². They rise in mobile loops and surface residues and fall in the buried interior. In AlphaFold models this column is repurposed to hold pLDDT instead.

Q: What if only a Cα trace is available?
A: P-SEA three-state annotation labels each residue as helix, strand, or coil based purely on the geometry of the Cα trace. It serves as a fallback when the full backbone (and thus DSSP) is unavailable.

Q: What family and function is it annotated with?
A: Database cross-references. InterPro integrates a dozen domain/family signature databases into unified entries with residue-range hits. GO terms attach function/process/location labels with evidence codes. CATH codes position the fold in a four-level structural taxonomy. Organism is the NCBI-taxonomy species name.

Q: Are the domains correctly placed relative to each other?
A: Predicted Aligned Error (PAE) is an AlphaFold confidence matrix: entry (i, j) is the expected error in the position of residue j, in ångströms, when the prediction is superimposed on the true structure at residue i. Low PAE within a block of residues means that block is internally rigid and well-predicted; high PAE between two blocks means their relative placement is uncertain even if each block individually is confident.

Q: What do the diagnostic plots show?
A: Three diagnostic plots accompany the record. The Cα contact map visualizes the tertiary structure as a 2D adjacency matrix (8 Å cutoff, sequence-local contacts suppressed). The Ramachandran plot shows the distribution of backbone (φ, ψ) torsions, with points in the α and β basins reflecting secondary structure content. The PAE plot shows AlphaFold's inter-residue confidence as a color matrix.

Q: What is the amino-acid chain?
A: Primary structure: the covalent order of the twenty standard amino acids along the backbone. Two proteins with the same sequence will (almost always) fold to the same structure; two with 30% identity often share a fold but not the details.

Q: What do the rendered images show?
A: The six renders are orthographic views along the three Cartesian axes in both directions. Representation (cartoon, sticks, or surface) and color scheme (sequence-rainbow or by-chain) vary across proteins so the training set covers all the common visualization conventions.